Protein AF-A0AAE0G4J1-F1 (afdb_monomer_lite)

Sequence (384 aa):
MDSSPESPEEVASMAKYLGVNLDQGEYHLLAIAREAVIAPVLSPWQEMADENGNPYFYNPGLHAPAPPPQLMFWPAFLGCCATTDVVKRAAARTKESTRRHPLDLKFLQLVHEKRSSRAAGDSTRTWMRFKRGTEIGELYFYNFKDGSSQVAVEKELEILDLPAEECPTYDAEPPPLVEEIQEAVVQKKPQEKRRVWRPQVKHDFSVTHLTFKSWWQEDKEEADRGNNMVAGGGLKKRYLTLKFDVFEQTFQVDMNNEEAISLYNLSSLTAKGDPIECWDLHVGAKMNLLGKQTTLMQADLPTTNWLEYHRNRLQTVKDGLEKALRKYDMRHLTTAVTFQKGSSVKGGTSLRALMEQIDKLREMLAKYRPELAAKFAKKASPDP

Structure (mmCIF, N/CA/C/O backbone):
data_AF-A0AAE0G4J1-F1
#
_entry.id   AF-A0AAE0G4J1-F1
#
loop_
_atom_site.group_PDB
_atom_site.id
_atom_site.type_symbol
_atom_site.label_atom_id
_atom_site.label_alt_id
_atom_site.label_comp_id
_atom_site.label_asym_id
_atom_site.label_entity_id
_atom_site.label_seq_id
_atom_site.pdbx_PDB_ins_code
_atom_site.Cartn_x
_atom_site.Cartn_y
_atom_site.Cartn_z
_atom_site.occupancy
_atom_site.B_iso_or_equiv
_atom_site.auth_seq_id
_atom_site.auth_comp_id
_atom_site.auth_asym_id
_atom_site.auth_atom_id
_atom_site.pdbx_PDB_model_num
ATOM 1 N N . MET A 1 1 ? -6.110 28.355 35.500 1.00 45.69 1 MET A N 1
ATOM 2 C CA . MET A 1 1 ? -6.373 26.914 35.333 1.00 45.69 1 MET A CA 1
ATOM 3 C C . MET A 1 1 ? -5.067 26.250 35.705 1.00 45.69 1 MET A C 1
ATOM 5 O O . MET A 1 1 ? -4.157 26.276 34.888 1.00 45.69 1 MET A O 1
ATOM 9 N N . ASP A 1 2 ? -4.923 25.831 36.960 1.00 49.69 2 ASP A N 1
ATOM 10 C CA . ASP A 1 2 ? -3.705 25.154 37.409 1.00 49.69 2 ASP A CA 1
ATOM 11 C C . ASP A 1 2 ? -3.658 23.780 36.744 1.00 49.69 2 ASP A C 1
ATOM 13 O O . ASP A 1 2 ? -4.479 22.909 37.038 1.00 49.69 2 ASP A O 1
ATOM 17 N N . SER A 1 3 ? -2.748 23.614 35.784 1.00 62.47 3 SER A N 1
ATOM 18 C CA . SER A 1 3 ? -2.402 22.309 35.229 1.00 62.47 3 SER A CA 1
ATOM 19 C C . SER A 1 3 ? -1.988 21.414 36.392 1.00 62.47 3 SER A C 1
ATOM 21 O O . SER A 1 3 ? -1.052 21.756 37.120 1.00 62.47 3 SER A O 1
ATOM 23 N N . SER A 1 4 ? -2.704 20.306 36.596 1.00 73.62 4 SER A N 1
ATOM 24 C CA . SER A 1 4 ? -2.312 19.319 37.604 1.00 73.62 4 SER A CA 1
ATOM 25 C C . SER A 1 4 ? -0.862 18.897 37.337 1.00 73.62 4 SER A C 1
ATOM 27 O O . SER A 1 4 ? -0.497 18.770 36.168 1.00 73.62 4 SER A O 1
ATOM 29 N N . PRO A 1 5 ? -0.022 18.749 38.378 1.00 81.19 5 PRO A N 1
ATOM 30 C CA . PRO A 1 5 ? 1.370 18.368 38.183 1.00 81.19 5 PRO A CA 1
ATOM 31 C C . PRO A 1 5 ? 1.425 17.035 37.442 1.00 81.19 5 PRO A C 1
ATOM 33 O O . PRO A 1 5 ? 0.760 16.082 37.850 1.00 81.19 5 PRO A O 1
ATOM 36 N N . GLU A 1 6 ? 2.205 16.981 36.364 1.00 89.50 6 GLU A N 1
ATOM 37 C CA . GLU A 1 6 ? 2.316 15.793 35.532 1.00 89.50 6 GLU A CA 1
ATOM 38 C C . GLU A 1 6 ? 2.824 14.613 36.371 1.00 89.50 6 GLU A C 1
ATOM 40 O O . GLU A 1 6 ? 3.834 14.714 37.078 1.00 89.50 6 GLU A O 1
ATOM 45 N N . SER A 1 7 ? 2.112 13.487 36.337 1.00 94.31 7 SER A N 1
ATOM 46 C CA . SER A 1 7 ? 2.535 12.289 37.066 1.00 94.31 7 SER A CA 1
ATOM 47 C C . SER A 1 7 ? 3.408 11.382 36.182 1.00 94.31 7 SER A C 1
ATOM 49 O O . SER A 1 7 ? 3.217 11.318 34.963 1.00 94.31 7 SER A O 1
ATOM 51 N N . PRO A 1 8 ? 4.367 10.621 36.748 1.00 95.50 8 PRO A N 1
ATOM 52 C CA . PRO A 1 8 ? 5.142 9.651 35.970 1.00 95.50 8 PRO A CA 1
ATOM 53 C C . PRO A 1 8 ? 4.261 8.604 35.270 1.00 95.50 8 PRO A C 1
ATOM 55 O O . PRO A 1 8 ? 4.591 8.135 34.180 1.00 95.50 8 PRO A O 1
ATOM 58 N N . GLU A 1 9 ? 3.120 8.264 35.876 1.00 95.50 9 GLU A N 1
ATOM 59 C CA . GLU A 1 9 ? 2.136 7.326 35.330 1.00 95.50 9 GLU A CA 1
ATOM 60 C C . GLU A 1 9 ? 1.432 7.881 34.083 1.00 95.50 9 GLU A C 1
ATOM 62 O O . GLU A 1 9 ? 1.216 7.143 33.115 1.00 95.50 9 GLU A O 1
ATOM 67 N N . GLU A 1 10 ? 1.130 9.182 34.057 1.00 94.69 10 GLU A N 1
ATOM 68 C CA . GLU A 1 10 ? 0.586 9.867 32.879 1.00 94.69 10 GLU A CA 1
ATOM 69 C C . GLU A 1 10 ? 1.587 9.868 31.727 1.00 94.69 10 GLU A C 1
ATOM 71 O O . GLU A 1 10 ? 1.229 9.509 30.604 1.00 94.69 10 GLU A O 1
ATOM 76 N N . VAL A 1 11 ? 2.856 10.187 32.002 1.00 95.94 11 VAL A N 1
ATOM 77 C CA . VAL A 1 11 ? 3.912 10.175 30.979 1.00 95.94 11 VAL A CA 1
ATOM 78 C C . VAL A 1 11 ? 4.116 8.764 30.421 1.00 95.94 11 VAL A C 1
ATOM 80 O O . VAL A 1 11 ? 4.201 8.596 29.204 1.00 95.94 11 VAL A O 1
ATOM 83 N N . ALA A 1 12 ? 4.125 7.729 31.269 1.00 96.12 12 ALA A N 1
ATOM 84 C CA . ALA A 1 12 ? 4.198 6.335 30.820 1.00 96.12 12 ALA A CA 1
ATOM 85 C C . ALA A 1 12 ? 2.983 5.933 29.963 1.00 96.12 12 ALA A C 1
ATOM 87 O O . ALA A 1 12 ? 3.128 5.261 28.936 1.00 96.12 12 ALA A O 1
ATOM 88 N N . SER A 1 13 ? 1.783 6.366 30.357 1.00 95.38 13 SER A N 1
ATOM 89 C CA . SER A 1 13 ? 0.545 6.106 29.615 1.00 95.38 13 SER A CA 1
ATOM 90 C C . SER A 1 13 ? 0.547 6.801 28.251 1.00 95.38 13 SER A C 1
ATOM 92 O O . SER A 1 13 ? 0.206 6.175 27.244 1.00 95.38 13 SER A O 1
ATOM 94 N N . MET A 1 14 ? 1.012 8.052 28.191 1.00 95.81 14 MET A N 1
ATOM 95 C CA . MET A 1 14 ? 1.171 8.806 26.947 1.00 95.81 14 MET A CA 1
ATOM 96 C C . MET A 1 14 ? 2.247 8.194 26.044 1.00 95.81 14 MET A C 1
ATOM 98 O O . MET A 1 14 ? 2.043 8.051 24.840 1.00 95.81 14 MET A O 1
ATOM 102 N N . ALA A 1 15 ? 3.365 7.737 26.612 1.00 96.44 15 ALA A N 1
ATOM 103 C CA . ALA A 1 15 ? 4.408 7.034 25.872 1.00 96.44 15 ALA A CA 1
ATOM 104 C C . ALA A 1 15 ? 3.851 5.771 25.198 1.00 96.44 15 ALA A C 1
ATOM 106 O O . ALA A 1 15 ? 4.043 5.566 23.997 1.00 96.44 15 ALA A O 1
ATOM 107 N N . LYS A 1 16 ? 3.068 4.971 25.934 1.00 96.50 16 LYS A N 1
ATOM 108 C CA . LYS A 1 16 ? 2.378 3.794 25.389 1.00 96.50 16 LYS A CA 1
ATOM 109 C C . LYS A 1 16 ? 1.380 4.168 24.290 1.00 96.50 16 LYS A C 1
ATOM 111 O O . LYS A 1 16 ? 1.298 3.462 23.286 1.00 96.50 16 LYS A O 1
ATOM 116 N N . TYR A 1 17 ? 0.649 5.271 24.451 1.00 95.38 17 TYR A N 1
ATOM 117 C CA . TYR A 1 17 ? -0.279 5.786 23.441 1.00 95.38 17 TYR A CA 1
ATOM 118 C C . TYR A 1 17 ? 0.432 6.205 22.140 1.00 95.38 17 TYR A C 1
ATOM 120 O O . TYR A 1 17 ? -0.018 5.838 21.053 1.00 95.38 17 TYR A O 1
ATOM 128 N N . LEU A 1 18 ? 1.585 6.876 22.240 1.00 96.06 18 LEU A N 1
ATOM 129 C CA . LEU A 1 18 ? 2.451 7.227 21.103 1.00 96.06 18 LEU A CA 1
ATOM 130 C C . LEU A 1 18 ? 3.224 6.021 20.530 1.00 96.06 18 LEU A C 1
ATOM 132 O O . LEU A 1 18 ? 3.949 6.145 19.541 1.00 96.06 18 LEU A O 1
ATOM 136 N N . GLY A 1 19 ? 3.072 4.841 21.136 1.00 96.38 19 GLY A N 1
ATOM 137 C CA . GLY A 1 19 ? 3.721 3.605 20.718 1.00 96.38 19 GLY A CA 1
ATOM 138 C C . GLY A 1 19 ? 5.204 3.524 21.077 1.00 96.38 19 GLY A C 1
ATOM 139 O O . GLY A 1 19 ? 5.917 2.766 20.423 1.00 96.38 19 GLY A O 1
ATOM 140 N N . VAL A 1 20 ? 5.683 4.299 22.055 1.00 95.69 20 VAL A N 1
ATOM 141 C CA . VAL A 1 20 ? 7.038 4.211 22.630 1.00 95.69 20 VAL A CA 1
ATOM 142 C C . VAL A 1 20 ? 7.156 2.944 23.478 1.00 95.69 20 VAL A C 1
ATOM 144 O O . VAL A 1 20 ? 6.316 2.686 24.340 1.00 95.69 20 VAL A O 1
ATOM 147 N N . ASN A 1 21 ? 8.192 2.139 23.232 1.00 94.75 21 ASN A N 1
ATOM 148 C CA . ASN A 1 21 ? 8.381 0.846 23.880 1.00 94.75 21 ASN A CA 1
ATOM 149 C C . ASN A 1 21 ? 9.445 0.918 24.988 1.00 94.75 21 ASN A C 1
ATOM 151 O O . ASN A 1 21 ? 10.650 0.835 24.736 1.00 94.75 21 ASN A O 1
ATOM 155 N N . LEU A 1 22 ? 8.987 1.058 26.235 1.00 93.62 22 LEU A N 1
ATOM 156 C CA . LEU A 1 22 ? 9.862 1.167 27.407 1.00 93.62 22 LEU A CA 1
ATOM 157 C C . LEU A 1 22 ? 10.636 -0.130 27.685 1.00 93.62 22 LEU A C 1
ATOM 159 O O . LEU A 1 22 ? 11.789 -0.062 28.105 1.00 93.62 22 LEU A O 1
ATOM 163 N N . ASP A 1 23 ? 10.067 -1.294 27.354 1.00 93.25 23 ASP A N 1
ATOM 164 C CA . ASP A 1 23 ? 10.720 -2.601 27.535 1.00 93.25 23 ASP A CA 1
ATOM 165 C C . ASP A 1 23 ? 11.926 -2.780 26.597 1.00 93.25 23 ASP A C 1
ATOM 167 O O . ASP A 1 23 ? 12.873 -3.504 26.902 1.00 93.25 23 ASP A O 1
ATOM 171 N N . GLN A 1 24 ? 11.919 -2.087 25.453 1.00 91.44 24 GLN A N 1
ATOM 172 C CA . GLN A 1 24 ? 13.032 -2.053 24.496 1.00 91.44 24 GLN A CA 1
ATOM 173 C C . GLN A 1 24 ? 14.080 -0.979 24.831 1.00 91.44 24 GLN A C 1
ATOM 175 O O . GLN A 1 24 ? 15.025 -0.763 24.066 1.00 91.44 24 GLN A O 1
ATOM 180 N N . GLY A 1 25 ? 13.923 -0.288 25.962 1.00 91.25 25 GLY A N 1
ATOM 181 C CA . GLY A 1 25 ? 14.828 0.771 26.388 1.00 91.25 25 GLY A CA 1
ATOM 182 C C . GLY A 1 25 ? 14.721 2.050 25.556 1.00 91.25 25 GLY A C 1
ATOM 183 O O . GLY A 1 25 ? 15.711 2.767 25.403 1.00 91.25 25 GLY A O 1
ATOM 184 N N . GLU A 1 26 ? 13.543 2.365 25.007 1.00 93.06 26 GLU A N 1
ATOM 185 C CA . GLU A 1 26 ? 13.278 3.634 24.308 1.00 93.06 26 GLU A CA 1
ATOM 186 C C . GLU A 1 26 ? 13.056 4.822 25.273 1.00 93.06 26 GLU A C 1
ATOM 188 O O . GLU A 1 26 ? 12.271 5.726 24.998 1.00 93.06 26 GLU A O 1
ATOM 193 N N . TYR A 1 27 ? 13.759 4.853 26.411 1.00 92.50 27 TYR A N 1
ATOM 194 C CA . TYR A 1 27 ? 13.588 5.884 27.445 1.00 92.50 27 TYR A CA 1
ATOM 195 C C . TYR A 1 27 ? 13.902 7.299 26.941 1.00 92.50 27 TYR A C 1
ATOM 197 O O . TYR A 1 27 ? 13.277 8.260 27.374 1.00 92.50 27 TYR A O 1
ATOM 205 N N . HIS A 1 28 ? 14.794 7.427 25.955 1.00 90.25 28 HIS A N 1
ATOM 206 C CA . HIS A 1 28 ? 15.117 8.701 25.309 1.00 90.25 28 HIS A CA 1
ATOM 207 C C . HIS A 1 28 ? 13.909 9.387 24.641 1.00 90.25 28 HIS A C 1
ATOM 209 O O . HIS A 1 28 ? 13.904 10.605 24.487 1.00 90.25 28 HIS A O 1
ATOM 215 N N . LEU A 1 29 ? 12.866 8.631 24.277 1.00 93.75 29 LEU A N 1
ATOM 216 C CA . LEU A 1 29 ? 11.642 9.165 23.670 1.00 93.75 29 LEU A CA 1
ATOM 217 C C . LEU A 1 29 ? 10.613 9.630 24.710 1.00 93.75 29 LEU A C 1
ATOM 219 O O . LEU A 1 29 ? 9.622 10.259 24.340 1.00 93.75 29 LEU A O 1
ATOM 223 N N . LEU A 1 30 ? 10.835 9.358 26.002 1.00 94.12 30 LEU A N 1
ATOM 224 C CA . LEU A 1 30 ? 9.922 9.774 27.070 1.00 94.12 30 LEU A CA 1
ATOM 225 C C . LEU A 1 30 ? 9.785 11.291 27.159 1.00 94.12 30 LEU A C 1
ATOM 227 O O . LEU A 1 30 ? 8.715 11.771 27.523 1.00 94.12 30 LEU A O 1
ATOM 231 N N . ALA A 1 31 ? 10.826 12.044 26.791 1.00 93.00 31 ALA A N 1
ATOM 232 C CA . ALA A 1 31 ? 10.738 13.497 26.724 1.00 93.00 31 ALA A CA 1
ATOM 233 C C . ALA A 1 31 ? 9.589 13.926 25.791 1.00 93.00 31 ALA A C 1
ATOM 235 O O . ALA A 1 31 ? 8.799 14.788 26.156 1.00 93.00 31 ALA A O 1
ATOM 236 N N . ILE A 1 32 ? 9.421 13.262 24.636 1.00 94.44 32 ILE A N 1
ATOM 237 C CA . ILE A 1 32 ? 8.358 13.587 23.667 1.00 94.44 32 ILE A CA 1
ATOM 238 C C . ILE A 1 32 ? 6.984 13.283 24.268 1.00 94.44 32 ILE A C 1
ATOM 240 O O . ILE A 1 32 ? 6.042 14.051 24.093 1.00 94.44 32 ILE A O 1
ATOM 244 N N . ALA A 1 33 ? 6.872 12.173 25.001 1.00 95.50 33 ALA A N 1
ATOM 245 C CA . ALA A 1 33 ? 5.637 11.811 25.686 1.00 95.50 33 ALA A CA 1
ATOM 246 C C . ALA A 1 33 ? 5.270 12.822 26.780 1.00 95.50 33 ALA A C 1
ATOM 248 O O . ALA A 1 33 ? 4.104 13.183 26.894 1.00 95.50 33 ALA A O 1
ATOM 249 N N . ARG A 1 34 ? 6.249 13.313 27.550 1.00 94.19 34 ARG A N 1
ATOM 250 C CA . ARG A 1 34 ? 6.026 14.354 28.560 1.00 94.19 34 ARG A CA 1
ATOM 251 C C . ARG A 1 34 ? 5.555 15.660 27.926 1.00 94.19 34 ARG A C 1
ATOM 253 O O . ARG A 1 34 ? 4.557 16.214 28.371 1.00 94.19 34 ARG A O 1
ATOM 260 N N . GLU A 1 35 ? 6.212 16.105 26.858 1.00 93.75 35 GLU A N 1
ATOM 261 C CA . GLU A 1 35 ? 5.785 17.297 26.116 1.00 93.75 35 GLU A CA 1
ATOM 262 C C . GLU A 1 35 ? 4.367 17.139 25.554 1.00 93.75 35 GLU A C 1
ATOM 264 O O . GLU A 1 35 ? 3.586 18.082 25.589 1.00 93.75 35 GLU A O 1
ATOM 269 N N . ALA A 1 36 ? 3.985 15.937 25.112 1.00 93.69 36 ALA A N 1
ATOM 270 C CA . ALA A 1 36 ? 2.623 15.661 24.663 1.00 93.69 36 ALA A CA 1
ATOM 271 C C . ALA A 1 36 ? 1.573 15.730 25.788 1.00 93.69 36 ALA A C 1
ATOM 273 O O . ALA A 1 36 ? 0.434 16.095 25.511 1.00 93.69 36 ALA A O 1
ATOM 274 N N . VAL A 1 37 ? 1.937 15.408 27.038 1.00 93.38 37 VAL A N 1
ATOM 275 C CA . VAL A 1 37 ? 1.053 15.565 28.213 1.00 93.38 37 VAL A CA 1
ATOM 276 C C . VAL A 1 37 ? 0.875 17.040 28.579 1.00 93.38 37 VAL A C 1
ATOM 278 O O . VAL A 1 37 ? -0.226 17.460 28.916 1.00 93.38 37 VAL A O 1
ATOM 281 N N . ILE A 1 38 ? 1.951 17.827 28.507 1.00 91.38 38 ILE A N 1
ATOM 282 C CA . ILE A 1 38 ? 1.955 19.245 28.905 1.00 91.38 38 ILE A CA 1
ATOM 283 C C . ILE A 1 38 ? 1.392 20.147 27.793 1.00 91.38 38 ILE A C 1
ATOM 285 O O . ILE A 1 38 ? 0.964 21.273 28.059 1.00 91.38 38 ILE A O 1
ATOM 289 N N . ALA A 1 39 ? 1.387 19.669 26.546 1.00 90.88 39 ALA A N 1
ATOM 290 C CA . ALA A 1 39 ? 0.979 20.440 25.384 1.00 90.88 39 ALA A CA 1
ATOM 291 C C . ALA A 1 39 ? -0.423 21.052 25.569 1.00 90.88 39 ALA A C 1
ATOM 293 O O . ALA A 1 39 ? -1.404 20.318 25.709 1.00 90.88 39 ALA A O 1
ATOM 294 N N . PRO A 1 40 ? -0.555 22.391 25.526 1.00 90.44 40 PRO A N 1
ATOM 295 C CA . PRO A 1 40 ? -1.848 23.030 25.680 1.00 90.44 40 PRO A CA 1
ATOM 296 C C . PRO A 1 40 ? -2.744 22.729 24.477 1.00 90.44 40 PRO A C 1
ATOM 298 O O . PRO A 1 40 ? -2.299 22.697 23.325 1.00 90.44 40 PRO A O 1
ATOM 301 N N . VAL A 1 41 ? -4.042 22.599 24.742 1.00 88.88 41 VAL A N 1
ATOM 302 C CA . VAL A 1 41 ? -5.053 22.516 23.689 1.00 88.88 41 VAL A CA 1
ATOM 303 C C . VAL A 1 41 ? -5.162 23.881 23.019 1.00 88.88 41 VAL A C 1
ATOM 305 O O . VAL A 1 41 ? -5.557 24.874 23.629 1.00 88.88 41 VAL A O 1
ATOM 308 N N . LEU A 1 42 ? -4.763 23.946 21.753 1.00 84.00 42 LEU A N 1
ATOM 309 C CA . LEU A 1 42 ? -4.684 25.203 21.017 1.00 84.00 42 LEU A CA 1
ATOM 310 C C . LEU A 1 42 ? -6.045 25.633 20.475 1.00 84.00 42 LEU A C 1
ATOM 312 O O . LEU A 1 42 ? -6.761 24.830 19.879 1.00 84.00 42 LEU A O 1
ATOM 316 N N . SER A 1 43 ? -6.340 26.932 20.557 1.00 81.75 43 SER A N 1
ATOM 317 C CA . SER A 1 43 ? -7.478 27.538 19.858 1.00 81.75 43 SER A CA 1
ATOM 318 C C . SER A 1 43 ? -7.399 27.253 18.345 1.00 81.75 43 SER A C 1
ATOM 320 O O . SER A 1 43 ? -6.318 27.366 17.762 1.00 81.75 43 SER A O 1
ATOM 322 N N . PRO A 1 44 ? -8.503 26.873 17.676 1.00 87.00 44 PRO A N 1
ATOM 323 C CA . PRO A 1 44 ? -9.884 26.883 18.165 1.00 87.00 44 PRO A CA 1
ATOM 324 C C . PRO A 1 44 ? -10.302 25.646 18.972 1.00 87.00 44 PRO A C 1
ATOM 326 O O . PRO A 1 44 ? -11.424 25.621 19.459 1.00 87.00 44 PRO A O 1
ATOM 329 N N . TRP A 1 45 ? -9.464 24.619 19.113 1.00 88.25 45 TRP A N 1
ATOM 330 C CA . TRP A 1 45 ? -9.842 23.385 19.802 1.00 88.25 45 TRP A CA 1
ATOM 331 C C . TRP A 1 45 ? -10.132 23.622 21.287 1.00 88.25 45 TRP A C 1
ATOM 333 O O . TRP A 1 45 ? -9.472 24.412 21.957 1.00 88.25 45 TRP A O 1
ATOM 343 N N . GLN A 1 46 ? -11.137 22.913 21.789 1.00 91.31 46 GLN A N 1
ATOM 344 C CA . GLN A 1 46 ? -11.538 22.884 23.188 1.00 91.31 46 GLN A CA 1
ATOM 345 C C . GLN A 1 46 ? -11.601 21.432 23.643 1.00 91.31 46 GLN A C 1
ATOM 347 O O . GLN A 1 46 ? -12.158 20.580 22.947 1.00 91.31 46 GLN A O 1
ATOM 352 N N . GLU A 1 47 ? -11.026 21.149 24.803 1.00 91.38 47 GLU A N 1
ATOM 353 C CA . GLU A 1 47 ? -11.198 19.861 25.461 1.00 91.38 47 GLU A CA 1
ATOM 354 C C . GLU A 1 47 ? -12.560 19.822 26.150 1.00 91.38 47 GLU A C 1
ATOM 356 O O . GLU A 1 47 ? -12.945 20.739 26.873 1.00 91.38 47 GLU A O 1
ATOM 361 N N . MET A 1 48 ? -13.307 18.762 25.883 1.00 92.69 48 MET A N 1
ATOM 362 C CA . MET A 1 48 ? -14.635 18.509 26.418 1.00 92.69 48 MET A CA 1
ATOM 363 C C . MET A 1 48 ? -14.660 17.080 26.958 1.00 92.69 48 MET A C 1
ATOM 365 O O . MET A 1 48 ? -14.002 16.202 26.410 1.00 92.69 48 MET A O 1
ATOM 369 N N . ALA A 1 49 ? -15.441 16.815 28.001 1.00 92.62 49 ALA A N 1
ATOM 370 C CA . ALA A 1 49 ? -15.675 15.453 28.479 1.00 92.62 49 ALA A CA 1
ATOM 371 C C . ALA A 1 49 ? -16.994 14.915 27.908 1.00 92.62 49 ALA A C 1
ATOM 373 O O . ALA A 1 49 ? -17.987 15.645 27.829 1.00 92.62 49 ALA A O 1
ATOM 374 N N . ASP A 1 50 ? -17.005 13.657 27.462 1.00 90.81 50 ASP A N 1
ATOM 375 C CA . ASP A 1 50 ? -18.239 12.973 27.071 1.00 90.81 50 ASP A CA 1
ATOM 376 C C . ASP A 1 50 ? -19.079 12.575 28.302 1.00 90.81 50 ASP A C 1
ATOM 378 O O . ASP A 1 50 ? -18.676 12.782 29.446 1.00 90.81 50 ASP A O 1
ATOM 382 N N . GLU A 1 51 ? -20.263 11.994 28.083 1.00 92.44 51 GLU A N 1
ATOM 383 C CA . GLU A 1 51 ? -21.158 11.543 29.167 1.00 92.44 51 GLU A CA 1
ATOM 384 C C . GLU A 1 51 ? -20.508 10.510 30.109 1.00 92.44 51 GLU A C 1
ATOM 386 O O . GLU A 1 51 ? -20.963 10.334 31.236 1.00 92.44 51 GLU A O 1
ATOM 391 N N . ASN A 1 52 ? -19.437 9.843 29.667 1.00 90.81 52 ASN A N 1
ATOM 392 C CA . ASN A 1 52 ? -18.694 8.860 30.452 1.00 90.81 52 ASN A CA 1
ATOM 393 C C . ASN A 1 52 ? -17.447 9.462 31.125 1.00 90.81 52 ASN A C 1
ATOM 395 O O . ASN A 1 52 ? -16.675 8.722 31.733 1.00 90.81 52 ASN A O 1
ATOM 399 N N . GLY A 1 53 ? -17.219 10.772 30.995 1.00 89.50 53 GLY A N 1
ATOM 400 C CA . GLY A 1 53 ? -16.035 11.451 31.518 1.00 89.50 53 GLY A CA 1
ATOM 401 C C . GLY A 1 53 ? -14.768 11.265 30.677 1.00 89.50 53 GLY A C 1
ATOM 402 O O . GLY A 1 53 ? -13.692 11.633 31.138 1.00 89.50 53 GLY A O 1
ATOM 403 N N . ASN A 1 54 ? -14.852 10.712 29.460 1.00 86.69 54 ASN A N 1
ATOM 404 C CA . ASN A 1 54 ? -13.682 10.605 28.587 1.00 86.69 54 ASN A CA 1
ATOM 405 C C . ASN A 1 54 ? -13.428 11.940 27.876 1.00 86.69 54 ASN A C 1
ATOM 407 O O . ASN A 1 54 ? -14.363 12.489 27.277 1.00 86.69 54 ASN A O 1
ATOM 411 N N . PRO A 1 55 ? -12.179 12.434 27.861 1.00 88.75 55 PRO A N 1
ATOM 412 C CA . PRO A 1 55 ? -11.843 13.648 27.139 1.00 88.75 55 PRO A CA 1
ATOM 413 C C . PRO A 1 55 ? -11.949 13.433 25.621 1.00 88.75 55 PRO A C 1
ATOM 415 O O . PRO A 1 55 ? -11.562 12.396 25.072 1.00 88.75 55 PRO A O 1
ATOM 418 N N . TYR A 1 56 ? -12.483 14.430 24.925 1.00 91.38 56 TYR A N 1
ATOM 419 C CA . TYR A 1 56 ? -12.462 14.567 23.475 1.00 91.38 56 TYR A CA 1
ATOM 420 C C . TYR A 1 56 ? -12.198 16.026 23.101 1.00 91.38 56 TYR A C 1
ATOM 422 O O . TYR A 1 56 ? -12.558 16.948 23.828 1.00 91.38 56 TYR A O 1
ATOM 430 N N . PHE A 1 57 ? -11.595 16.249 21.937 1.00 92.06 57 PHE A N 1
ATOM 431 C CA . PHE A 1 57 ? -11.283 17.589 21.454 1.00 92.06 57 PHE A CA 1
ATOM 432 C C . PHE A 1 57 ? -12.311 18.002 20.409 1.00 92.06 57 PHE A C 1
ATOM 434 O O . PHE A 1 57 ? -12.540 17.301 19.417 1.00 92.06 57 PHE A O 1
ATOM 441 N N . TYR A 1 58 ? -12.944 19.144 20.644 1.00 89.69 58 TYR A N 1
ATOM 442 C CA . TYR A 1 58 ? -13.967 19.727 19.792 1.00 89.69 58 TYR A CA 1
ATOM 443 C C . TYR A 1 58 ? -13.480 21.048 19.213 1.00 89.69 58 TYR A C 1
ATOM 445 O O . TYR A 1 58 ? -12.985 21.903 19.938 1.00 89.69 58 TYR A O 1
ATOM 453 N N . ASN A 1 59 ? -13.649 21.235 17.908 1.00 88.38 59 ASN A N 1
ATOM 454 C CA . ASN A 1 59 ? -13.390 22.512 17.258 1.00 88.38 59 ASN A CA 1
ATOM 455 C C . ASN A 1 59 ? -14.723 23.261 17.003 1.00 88.38 59 ASN A C 1
ATOM 457 O O . ASN A 1 59 ? -15.451 22.903 16.071 1.00 88.38 59 ASN A O 1
ATOM 461 N N . PRO A 1 60 ? -15.072 24.297 17.797 1.00 78.12 60 PRO A N 1
ATOM 462 C CA . PRO A 1 60 ? -16.258 25.126 17.599 1.00 78.12 60 PRO A CA 1
ATOM 463 C C . PRO A 1 60 ? -16.139 26.090 16.403 1.00 78.12 60 PRO A C 1
ATOM 465 O O . PRO A 1 60 ? -17.156 26.581 15.911 1.00 78.12 60 PRO A O 1
ATOM 468 N N . GLY A 1 61 ? -14.923 26.381 15.931 1.00 61.78 61 GLY A N 1
ATOM 469 C CA . GLY A 1 61 ? -14.603 27.565 15.134 1.00 61.78 61 GLY A CA 1
ATOM 470 C C . GLY A 1 61 ? -14.297 27.298 13.665 1.00 61.78 61 GLY A C 1
ATOM 471 O O . GLY A 1 61 ? -13.186 27.561 13.225 1.00 61.78 61 GLY A O 1
ATOM 472 N N . LEU A 1 62 ? -15.286 26.849 12.884 1.00 57.19 62 LEU A N 1
ATOM 473 C CA . LEU A 1 62 ? -15.217 26.874 11.409 1.00 57.19 62 LEU A CA 1
ATOM 474 C C . LEU A 1 62 ? -16.557 27.216 10.737 1.00 57.19 62 LEU A C 1
ATOM 476 O O . LEU A 1 62 ? -16.825 26.838 9.599 1.00 57.19 62 LEU A O 1
ATOM 480 N N . HIS A 1 63 ? -17.395 27.996 11.423 1.00 48.78 63 HIS A N 1
ATOM 481 C CA . HIS A 1 63 ? -18.478 28.753 10.791 1.00 48.78 63 HIS A CA 1
ATOM 482 C C . HIS A 1 63 ? -17.955 30.123 10.320 1.00 48.78 63 HIS A C 1
ATOM 484 O O . HIS A 1 63 ? -18.483 31.162 10.695 1.00 48.78 63 HIS A O 1
ATOM 490 N N . ALA A 1 64 ? -16.912 30.146 9.486 1.00 48.06 64 ALA A N 1
ATOM 491 C CA . ALA A 1 64 ? -16.666 31.341 8.685 1.00 48.06 64 ALA A CA 1
ATOM 492 C C . ALA A 1 64 ? -17.816 31.446 7.659 1.00 48.06 64 ALA A C 1
ATOM 494 O O . ALA A 1 64 ? -18.081 30.456 6.960 1.00 48.06 64 ALA A O 1
ATOM 495 N N . PRO A 1 65 ? -18.554 32.569 7.573 1.00 45.28 65 PRO A N 1
ATOM 496 C CA . PRO A 1 65 ? -19.526 32.761 6.505 1.00 45.28 65 PRO A CA 1
ATOM 497 C C . PRO A 1 65 ? -18.804 32.602 5.163 1.00 45.28 65 PRO A C 1
ATOM 499 O O . PRO A 1 65 ? -17.707 33.123 4.970 1.00 45.28 65 PRO A O 1
ATOM 502 N N . ALA A 1 66 ? -19.388 31.835 4.240 1.00 45.00 66 ALA A N 1
ATOM 503 C CA . ALA A 1 66 ? -18.861 31.771 2.884 1.00 45.00 66 ALA A CA 1
ATOM 504 C C . ALA A 1 66 ? -18.806 33.206 2.329 1.00 45.00 66 ALA A C 1
ATOM 506 O O . ALA A 1 66 ? -19.821 33.903 2.437 1.00 45.00 66 ALA A O 1
ATOM 507 N N . PRO A 1 67 ? -17.676 33.663 1.755 1.00 46.38 67 PRO A N 1
ATOM 508 C CA . PRO A 1 67 ? -17.658 34.958 1.100 1.00 46.38 67 PRO A CA 1
ATOM 509 C C . PRO A 1 67 ? -18.743 34.963 0.011 1.00 46.38 67 PRO A C 1
ATOM 511 O O . PRO A 1 67 ? -18.967 33.926 -0.633 1.00 46.38 67 PRO A O 1
ATOM 514 N N . PRO A 1 68 ? -19.459 36.086 -0.181 1.00 43.53 68 PRO A N 1
ATOM 515 C CA . PRO A 1 68 ? -20.441 36.191 -1.247 1.00 43.53 68 PRO 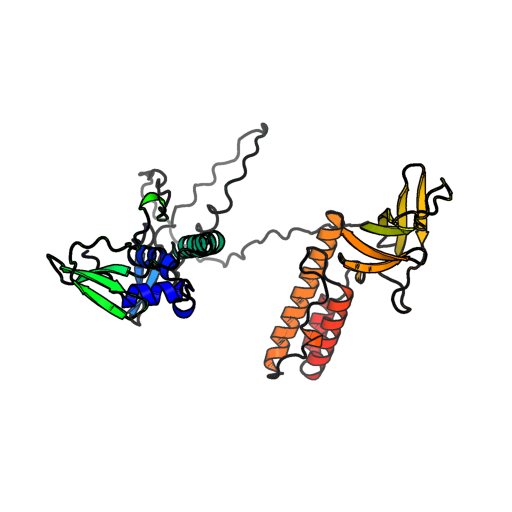A CA 1
ATOM 516 C C . PRO A 1 68 ? -19.772 35.859 -2.589 1.00 43.53 68 PRO A C 1
ATOM 518 O O . PRO A 1 68 ? -18.578 36.121 -2.755 1.00 43.53 68 PRO A O 1
ATOM 521 N N . PRO A 1 69 ? -20.506 35.280 -3.555 1.00 41.91 69 PRO A N 1
ATOM 522 C CA . PRO A 1 69 ? -19.979 35.046 -4.889 1.00 41.91 69 PRO A CA 1
ATOM 523 C C . PRO A 1 69 ? -19.692 36.403 -5.541 1.00 41.91 69 PRO A C 1
ATOM 525 O O . PRO A 1 69 ? -20.569 37.004 -6.158 1.00 41.91 69 PRO A O 1
ATOM 528 N N . GLN A 1 70 ? -18.470 36.910 -5.378 1.00 39.75 70 GLN A N 1
ATOM 529 C CA . GLN A 1 70 ? -17.983 38.009 -6.191 1.00 39.75 70 GLN A CA 1
ATOM 530 C C . GLN A 1 70 ? -17.866 37.491 -7.620 1.00 39.75 70 GLN A C 1
ATOM 532 O O . GLN A 1 70 ? -17.163 36.523 -7.918 1.00 39.75 70 GLN A O 1
ATOM 537 N N . LEU A 1 71 ? -18.670 38.116 -8.474 1.00 40.91 71 LEU A N 1
ATOM 538 C CA . LEU A 1 71 ? -18.695 37.928 -9.908 1.00 40.91 71 LEU A CA 1
ATOM 539 C C . LEU A 1 71 ? -17.280 38.012 -10.477 1.00 40.91 71 LEU A C 1
ATOM 541 O O . LEU A 1 71 ? -16.511 38.919 -10.169 1.00 40.91 71 LEU A O 1
ATOM 545 N N . MET A 1 72 ? -16.994 37.025 -11.320 1.00 42.19 72 MET A N 1
ATOM 546 C CA . MET A 1 72 ? -15.824 36.914 -12.172 1.00 42.19 72 MET A CA 1
ATOM 547 C C . MET A 1 72 ? -15.413 38.257 -12.762 1.00 42.19 72 MET A C 1
ATOM 549 O O . MET A 1 72 ? -16.185 38.841 -13.507 1.00 42.19 72 MET A O 1
ATOM 553 N N . PHE A 1 73 ? -14.172 38.655 -12.523 1.00 40.88 73 PHE A N 1
ATOM 554 C CA . PHE A 1 73 ? -13.278 39.186 -13.546 1.00 40.88 73 PHE A CA 1
ATOM 555 C C . PHE A 1 73 ? -11.868 39.082 -12.972 1.00 40.88 73 PHE A C 1
ATOM 557 O O . PHE A 1 73 ? -11.613 39.680 -11.939 1.00 40.88 73 PHE A O 1
ATOM 564 N N . TRP A 1 74 ? -10.977 38.320 -13.610 1.00 34.25 74 TRP A N 1
ATOM 565 C CA . TRP A 1 74 ? -9.551 38.650 -13.715 1.00 34.25 74 TRP A CA 1
ATOM 566 C C . TRP A 1 74 ? -8.936 37.900 -14.909 1.00 34.25 74 TRP A C 1
ATOM 568 O O . TRP A 1 74 ? -9.312 36.751 -15.164 1.00 34.25 74 TRP A O 1
ATOM 578 N N . PRO A 1 75 ? -8.052 38.559 -15.681 1.00 46.31 75 PRO A N 1
ATOM 579 C CA . PRO A 1 75 ? -7.456 38.015 -16.891 1.00 46.31 75 PRO A CA 1
ATOM 580 C C . PRO A 1 75 ? -6.221 37.155 -16.586 1.00 46.31 75 PRO A C 1
ATOM 582 O O . PRO A 1 75 ? -5.628 37.216 -15.511 1.00 46.31 75 PRO A O 1
ATOM 585 N N . ALA A 1 76 ? -5.840 36.353 -17.576 1.00 47.97 76 ALA A N 1
ATOM 586 C CA . ALA A 1 76 ? -4.646 35.521 -17.584 1.00 47.97 76 ALA A CA 1
ATOM 587 C C . ALA A 1 76 ? -3.356 36.342 -17.421 1.00 47.97 76 ALA A C 1
ATOM 589 O O . ALA A 1 76 ? -3.191 37.305 -18.157 1.00 47.97 76 ALA A O 1
ATOM 590 N N . PHE A 1 77 ? -2.422 35.909 -16.563 1.00 35.97 77 PHE A N 1
ATOM 591 C CA . PHE A 1 77 ? -0.974 36.035 -16.794 1.00 35.97 77 PHE A CA 1
ATOM 592 C C . PHE A 1 77 ? -0.161 35.061 -15.903 1.00 35.97 77 PHE A C 1
ATOM 594 O O . PHE A 1 77 ? -0.466 34.839 -14.736 1.00 35.97 77 PHE A O 1
ATOM 601 N N . LEU A 1 78 ? 0.835 34.457 -16.557 1.00 41.75 78 LEU A N 1
ATOM 602 C CA . LEU A 1 78 ? 1.945 33.559 -16.189 1.00 41.75 78 LEU A CA 1
ATOM 603 C C . LEU A 1 78 ? 2.350 33.302 -14.713 1.00 41.75 78 LEU A C 1
ATOM 605 O O . LEU A 1 78 ? 2.720 34.207 -13.981 1.00 41.75 78 LEU A O 1
ATOM 609 N N . GLY A 1 79 ? 2.471 32.002 -14.395 1.00 36.97 79 GLY A N 1
ATOM 610 C CA . GLY A 1 79 ? 3.717 31.329 -13.977 1.00 36.97 79 GLY A CA 1
ATOM 611 C C . GLY A 1 79 ? 4.386 31.690 -12.642 1.00 36.97 79 GLY A C 1
ATOM 612 O O . GLY A 1 79 ? 5.088 32.686 -12.570 1.00 36.97 79 GLY A O 1
ATOM 613 N N . CYS A 1 80 ? 4.334 30.779 -11.659 1.00 30.67 80 CYS A N 1
ATOM 614 C CA . CYS A 1 80 ? 5.526 30.329 -10.919 1.00 30.67 80 CYS A CA 1
ATOM 615 C C . CYS A 1 80 ? 5.234 29.108 -10.030 1.00 30.67 80 CYS A C 1
ATOM 617 O O . CYS A 1 80 ? 4.164 28.978 -9.439 1.00 30.67 80 CYS A O 1
ATOM 619 N N . CYS A 1 81 ? 6.218 28.215 -9.955 1.00 35.62 81 CYS A N 1
ATOM 620 C CA . CYS A 1 81 ? 6.265 27.029 -9.109 1.00 35.62 81 CYS A CA 1
ATOM 621 C C . CYS A 1 81 ? 6.584 27.396 -7.651 1.00 35.62 81 CYS A C 1
ATOM 623 O O . CYS A 1 81 ? 7.550 28.116 -7.421 1.00 35.62 81 CYS A O 1
ATOM 625 N N . ALA A 1 82 ? 5.877 26.814 -6.678 1.00 35.47 82 ALA A N 1
ATOM 626 C CA . ALA A 1 82 ? 6.431 26.498 -5.357 1.00 35.47 82 ALA A CA 1
ATOM 627 C C . ALA A 1 82 ? 5.554 25.455 -4.647 1.00 35.47 82 ALA A C 1
ATOM 629 O O . ALA A 1 82 ? 4.365 25.647 -4.399 1.00 35.47 82 ALA A O 1
ATOM 630 N N . THR A 1 83 ? 6.169 24.316 -4.360 1.00 44.94 83 THR A N 1
ATOM 631 C CA . THR A 1 83 ? 5.650 23.174 -3.615 1.00 44.94 83 THR A CA 1
ATOM 632 C C . THR A 1 83 ? 5.864 23.379 -2.117 1.00 44.94 83 THR A C 1
ATOM 634 O O . THR A 1 83 ? 6.976 23.154 -1.664 1.00 44.94 83 THR A O 1
ATOM 637 N N . THR A 1 84 ? 4.821 23.730 -1.361 1.00 40.75 84 THR A N 1
ATOM 638 C CA . THR A 1 84 ? 4.680 23.477 0.095 1.00 40.75 84 THR A CA 1
ATOM 639 C C . THR A 1 84 ? 3.268 23.872 0.531 1.00 40.75 84 THR A C 1
ATOM 641 O O . THR A 1 84 ? 3.075 24.956 1.065 1.00 40.75 84 THR A O 1
ATOM 644 N N . ASP A 1 85 ? 2.249 23.045 0.259 1.00 34.88 85 ASP A N 1
ATOM 645 C CA . ASP A 1 85 ? 0.878 23.409 0.675 1.00 34.88 85 ASP A CA 1
ATOM 646 C C . ASP A 1 85 ? -0.103 22.233 0.863 1.00 34.88 85 ASP A C 1
ATOM 648 O O . ASP A 1 85 ? -1.321 22.372 0.745 1.00 34.88 85 ASP A O 1
ATOM 652 N N . VAL A 1 86 ? 0.409 21.035 1.172 1.00 37.59 86 VAL A N 1
ATOM 653 C CA . VAL A 1 86 ? -0.437 19.828 1.310 1.00 37.59 86 VAL A CA 1
ATOM 654 C C . VAL A 1 86 ? -0.965 19.616 2.739 1.00 37.59 86 VAL A C 1
ATOM 656 O O . VAL A 1 86 ? -1.940 18.894 2.921 1.00 37.59 86 VAL A O 1
ATOM 659 N N . VAL A 1 87 ? -0.431 20.302 3.756 1.00 39.09 87 VAL A N 1
ATOM 660 C CA . VAL A 1 87 ? -0.906 20.141 5.151 1.00 39.09 87 VAL A CA 1
ATOM 661 C C . VAL A 1 87 ? -1.964 21.187 5.552 1.00 39.09 87 VAL A C 1
ATOM 663 O O . VAL A 1 87 ? -2.719 20.966 6.493 1.00 39.09 87 VAL A O 1
ATOM 666 N N . LYS A 1 88 ? -2.134 22.282 4.796 1.00 37.75 88 LYS A N 1
ATOM 667 C CA . LYS A 1 88 ? -3.047 23.384 5.173 1.00 37.75 88 LYS A CA 1
ATOM 668 C C . LYS A 1 88 ? -4.500 23.262 4.679 1.00 37.75 88 LYS A C 1
ATOM 670 O O . LYS A 1 88 ? -5.317 24.109 5.018 1.00 37.75 88 LYS A O 1
ATOM 675 N N . ARG A 1 89 ? -4.881 22.226 3.914 1.00 38.03 89 ARG A N 1
ATOM 676 C CA . ARG A 1 89 ? -6.226 22.150 3.280 1.00 38.03 89 ARG A CA 1
ATOM 677 C C . ARG A 1 89 ? -7.188 21.067 3.784 1.00 38.03 89 ARG A C 1
ATOM 679 O O . ARG A 1 89 ? -8.274 20.943 3.223 1.00 38.03 89 ARG A O 1
ATOM 686 N N . ALA A 1 90 ? -6.860 20.316 4.835 1.00 37.16 90 ALA A N 1
ATOM 687 C CA . ALA A 1 90 ? -7.725 19.220 5.296 1.00 37.16 90 ALA A CA 1
ATOM 688 C C . ALA A 1 90 ? -8.694 19.565 6.446 1.00 37.16 90 ALA A C 1
ATOM 690 O O . ALA A 1 90 ? -9.646 18.823 6.645 1.00 37.16 90 ALA A O 1
ATOM 691 N N . ALA A 1 91 ? -8.524 20.683 7.157 1.00 39.00 91 ALA A N 1
ATOM 692 C CA . ALA A 1 91 ? -9.282 20.967 8.383 1.00 39.00 91 ALA A CA 1
ATOM 693 C C . ALA A 1 91 ? -10.293 22.115 8.222 1.00 39.00 91 ALA A C 1
ATOM 695 O O . ALA A 1 91 ? -10.321 23.015 9.047 1.00 39.00 91 ALA A O 1
ATOM 696 N N . ALA A 1 92 ? -11.070 22.157 7.133 1.00 41.84 92 ALA A N 1
ATOM 697 C CA . ALA A 1 92 ? -11.866 23.351 6.815 1.00 41.84 92 ALA A CA 1
ATOM 698 C C . ALA A 1 92 ? -13.368 23.129 6.581 1.00 41.84 92 ALA A C 1
ATOM 700 O O . ALA A 1 92 ? -14.002 24.017 6.009 1.00 41.84 92 ALA A O 1
ATOM 701 N N . ARG A 1 93 ? -13.989 21.991 6.954 1.00 41.16 93 ARG A N 1
ATOM 702 C CA . ARG A 1 93 ? -15.426 21.838 6.621 1.00 41.16 93 ARG A CA 1
ATOM 703 C C . ARG A 1 93 ? -16.337 20.934 7.448 1.00 41.16 93 ARG A C 1
ATOM 705 O O . ARG A 1 93 ? -17.469 20.716 7.017 1.00 41.16 93 ARG A O 1
ATOM 712 N N . THR A 1 94 ? -15.952 20.484 8.635 1.00 44.59 94 THR A N 1
ATOM 713 C CA . THR A 1 94 ? -16.846 19.672 9.478 1.00 44.59 94 THR A CA 1
ATOM 714 C C . THR A 1 94 ? -16.743 20.051 10.952 1.00 44.59 94 THR A C 1
ATOM 716 O O . THR A 1 94 ? -15.693 20.493 11.401 1.00 44.59 94 THR A O 1
ATOM 719 N N . LYS A 1 95 ? -17.844 19.902 11.709 1.00 57.94 95 LYS A N 1
ATOM 720 C CA . LYS A 1 95 ? -17.834 19.891 13.183 1.00 57.94 95 LYS A CA 1
ATOM 721 C C . LYS A 1 95 ? -17.031 18.671 13.629 1.00 57.94 95 LYS A C 1
ATOM 723 O O . LYS A 1 95 ? -17.593 17.602 13.858 1.00 57.94 95 LYS A O 1
ATOM 728 N N . GLU A 1 96 ? -15.716 18.801 13.606 1.00 71.62 96 GLU A N 1
ATOM 729 C CA . GLU A 1 96 ? -14.795 17.714 13.884 1.00 71.62 96 GLU A CA 1
ATOM 730 C C . GLU A 1 96 ? -14.624 17.610 15.394 1.00 71.62 96 GLU A C 1
ATOM 732 O O . GLU A 1 96 ? -14.018 18.461 16.040 1.00 71.62 96 GLU A O 1
ATOM 737 N N . SER A 1 97 ? -15.220 16.566 15.962 1.00 83.81 97 SER A N 1
ATOM 738 C CA . SER A 1 97 ? -14.801 16.027 17.248 1.00 83.81 97 SER A CA 1
ATOM 739 C C . SER A 1 97 ? -13.792 14.918 16.980 1.00 83.81 97 SER A C 1
ATOM 741 O O . SER A 1 97 ? -14.080 13.991 16.216 1.00 83.81 97 SER A O 1
ATOM 743 N N . THR A 1 98 ? -12.636 14.976 17.623 1.00 89.38 98 THR A N 1
ATOM 744 C CA . THR A 1 98 ? -11.640 13.905 17.589 1.00 89.38 98 THR A CA 1
ATOM 745 C C . THR A 1 98 ? -11.366 13.428 19.007 1.00 89.38 98 THR A C 1
ATOM 747 O O . THR A 1 98 ? -11.359 14.207 19.953 1.00 89.38 98 THR A O 1
ATOM 750 N N . ARG A 1 99 ? -11.142 12.121 19.163 1.00 89.25 99 ARG A N 1
ATOM 751 C CA . ARG A 1 99 ? -10.657 11.541 20.427 1.00 89.25 99 ARG A CA 1
ATOM 752 C C . ARG A 1 99 ? -9.143 11.680 20.600 1.00 89.25 99 ARG A C 1
ATOM 754 O O . ARG A 1 99 ? -8.619 11.328 21.643 1.00 89.25 99 ARG A O 1
ATOM 761 N N . ARG A 1 100 ? -8.444 12.116 19.553 1.00 90.19 100 ARG A N 1
ATOM 762 C CA . ARG A 1 100 ? -6.990 12.305 19.530 1.00 90.19 100 ARG A CA 1
ATOM 763 C C . ARG A 1 100 ? -6.661 13.780 19.656 1.00 90.19 100 ARG A C 1
ATOM 765 O O . ARG A 1 100 ? -7.352 14.582 19.022 1.00 90.19 100 ARG A O 1
ATOM 772 N N . HIS A 1 101 ? -5.615 14.117 20.402 1.00 90.31 101 HIS A N 1
ATOM 773 C CA . HIS A 1 101 ? -5.158 15.495 20.510 1.00 90.31 101 HIS A CA 1
ATOM 774 C C . HIS A 1 101 ? -4.706 15.981 19.119 1.00 90.31 101 HIS A C 1
ATOM 776 O O . HIS A 1 101 ? -4.071 15.223 18.375 1.00 90.31 101 HIS A O 1
ATOM 782 N N . PRO A 1 102 ? -5.024 17.221 18.706 1.00 89.44 102 PRO A N 1
ATOM 783 C CA . PRO A 1 102 ? -4.689 17.715 17.367 1.00 89.44 102 PRO A CA 1
ATOM 784 C C . PRO A 1 102 ? -3.179 17.705 17.066 1.00 89.44 102 PRO A C 1
ATOM 786 O O . PRO A 1 102 ? -2.789 17.614 15.901 1.00 89.44 102 PRO A O 1
ATOM 789 N N . LEU A 1 103 ? -2.325 17.752 18.096 1.00 91.19 103 LEU A N 1
ATOM 790 C CA . LEU A 1 103 ? -0.866 17.663 17.951 1.00 91.19 103 LEU A CA 1
ATOM 791 C C . LEU A 1 103 ? -0.315 16.229 17.944 1.00 91.19 103 LEU A C 1
ATOM 793 O O . LEU A 1 103 ? 0.864 16.056 17.641 1.00 91.19 103 LEU A O 1
ATOM 797 N N . ASP A 1 104 ? -1.132 15.200 18.197 1.00 92.25 104 ASP A N 1
ATOM 798 C CA . ASP A 1 104 ? -0.664 13.804 18.277 1.00 92.25 104 ASP A CA 1
ATOM 799 C C . ASP A 1 104 ? 0.100 13.374 17.025 1.00 92.25 104 ASP A C 1
ATOM 801 O O . ASP A 1 104 ? 1.097 12.662 17.102 1.00 92.25 104 ASP A O 1
ATOM 805 N N . LEU A 1 105 ? -0.343 13.829 15.850 1.00 90.62 105 LEU A N 1
ATOM 806 C CA . LEU A 1 105 ? 0.307 13.489 14.588 1.00 90.62 105 LEU A CA 1
ATOM 807 C C . LEU A 1 105 ? 1.730 14.063 14.502 1.00 90.62 105 LEU A C 1
ATOM 809 O O . LEU A 1 105 ? 2.617 13.380 13.993 1.00 90.62 105 LEU A O 1
ATOM 813 N N . LYS A 1 106 ? 1.962 15.273 15.030 1.00 91.69 106 LYS A N 1
ATOM 814 C CA . LYS A 1 106 ? 3.300 15.879 15.087 1.00 91.69 106 LYS A CA 1
ATOM 815 C C . LYS A 1 106 ? 4.193 15.139 16.083 1.00 91.69 106 LYS A C 1
ATOM 817 O O . LYS A 1 106 ? 5.328 14.814 15.750 1.00 91.69 106 LYS A O 1
ATOM 822 N N . PHE A 1 107 ? 3.671 14.794 17.262 1.00 94.56 107 PHE A N 1
ATOM 823 C CA . PHE A 1 107 ? 4.419 14.004 18.245 1.00 94.56 107 PHE A CA 1
ATOM 824 C C . PHE A 1 107 ? 4.793 12.618 17.709 1.00 94.56 107 PHE A C 1
ATOM 826 O O . PHE A 1 107 ? 5.933 12.189 17.863 1.00 94.56 107 PHE A O 1
ATOM 833 N N . LEU A 1 108 ? 3.885 11.943 16.995 1.00 94.31 108 LEU A N 1
ATOM 834 C CA . LEU A 1 108 ? 4.183 10.672 16.327 1.00 94.31 108 LEU A CA 1
ATOM 835 C C . LEU A 1 108 ? 5.285 10.816 15.268 1.00 94.31 108 LEU A C 1
ATOM 837 O O . LEU A 1 108 ? 6.157 9.953 15.173 1.00 94.31 108 LEU A O 1
ATOM 841 N N . GLN A 1 109 ? 5.276 11.899 14.485 1.00 93.62 109 GLN A N 1
ATOM 842 C CA . GLN A 1 109 ? 6.345 12.182 13.522 1.00 93.62 109 GLN A CA 1
ATOM 843 C C . GLN A 1 109 ? 7.697 12.371 14.219 1.00 93.62 109 GLN A C 1
ATOM 845 O O . GLN A 1 109 ? 8.664 11.731 13.812 1.00 93.62 109 GLN A O 1
ATOM 850 N N . LEU A 1 110 ? 7.744 13.146 15.308 1.00 93.75 110 LEU A N 1
ATOM 851 C CA . LEU A 1 110 ? 8.960 13.344 16.104 1.00 93.75 110 LEU A CA 1
ATOM 852 C C . LEU A 1 110 ? 9.478 12.034 16.712 1.00 93.75 110 LEU A C 1
ATOM 854 O O . LEU A 1 110 ? 10.679 11.769 16.684 1.00 93.75 110 LEU A O 1
ATOM 858 N N . VAL A 1 111 ? 8.581 11.173 17.204 1.00 94.94 111 VAL A N 1
ATOM 859 C CA . VAL A 1 111 ? 8.934 9.828 17.688 1.00 94.94 111 VAL A CA 1
ATOM 860 C C . VAL A 1 111 ? 9.590 9.006 16.573 1.00 94.94 111 VAL A C 1
ATOM 862 O O . VAL A 1 111 ? 10.628 8.382 16.791 1.00 94.94 111 VAL A O 1
ATOM 865 N N . HIS A 1 112 ? 9.019 9.004 15.366 1.00 94.00 112 HIS A N 1
ATOM 866 C CA . HIS A 1 112 ? 9.589 8.284 14.223 1.00 94.00 112 HIS A CA 1
ATOM 867 C C . HIS A 1 112 ? 10.934 8.860 13.760 1.00 94.00 112 HIS A C 1
ATOM 869 O O . HIS A 1 112 ? 11.840 8.099 13.407 1.00 94.00 112 HIS A O 1
ATOM 875 N N . GLU A 1 113 ? 11.082 10.181 13.788 1.00 92.75 113 GLU A N 1
ATOM 876 C CA . GLU A 1 113 ? 12.317 10.875 13.436 1.00 92.75 113 GLU A CA 1
ATOM 877 C C . GLU A 1 113 ? 13.444 10.544 14.423 1.00 92.75 113 GLU A C 1
ATOM 879 O O . GLU A 1 113 ? 14.493 10.043 14.013 1.00 92.75 113 GLU A O 1
ATOM 884 N N . LYS A 1 114 ? 13.212 10.708 15.733 1.00 91.12 114 LYS A N 1
ATOM 885 C CA . LYS A 1 114 ? 14.218 10.409 16.769 1.00 91.12 114 LYS A CA 1
ATOM 886 C C . LYS A 1 114 ? 14.586 8.924 16.822 1.00 91.12 114 LYS A C 1
ATOM 888 O O . LYS A 1 114 ? 15.750 8.604 17.047 1.00 91.12 114 LYS A O 1
ATOM 893 N N . ARG A 1 115 ? 13.648 8.014 16.524 1.00 92.19 115 ARG A N 1
ATOM 894 C CA . ARG A 1 115 ? 13.959 6.583 16.333 1.00 92.19 115 ARG A CA 1
ATOM 895 C C . ARG A 1 115 ? 14.928 6.339 15.183 1.00 92.19 115 ARG A C 1
ATOM 897 O O . ARG A 1 115 ? 15.817 5.501 15.306 1.00 92.19 115 ARG A O 1
ATOM 904 N N . SER A 1 116 ? 14.744 7.050 14.072 1.00 88.75 116 SER A N 1
ATOM 905 C CA . SER A 1 116 ? 15.560 6.884 12.864 1.00 88.75 116 SER A CA 1
ATOM 906 C C . SER A 1 116 ? 16.971 7.448 13.047 1.00 88.75 116 SER A C 1
ATOM 908 O O . SER A 1 116 ? 17.930 6.886 12.528 1.00 88.75 116 SER A O 1
ATOM 910 N N . SER A 1 117 ? 17.103 8.519 13.830 1.00 84.88 117 SER A N 1
ATOM 911 C CA . SER A 1 117 ? 18.377 9.191 14.118 1.00 84.88 117 SER A CA 1
ATOM 912 C C . SER A 1 117 ? 19.204 8.529 15.226 1.00 84.88 117 SER A C 1
ATOM 914 O O . SER A 1 117 ? 20.254 9.052 15.599 1.00 84.88 117 SER A O 1
ATOM 916 N N . ARG A 1 118 ? 18.757 7.396 15.785 1.00 77.50 118 ARG A N 1
ATOM 917 C CA . ARG A 1 118 ? 19.407 6.774 16.944 1.00 77.50 118 ARG A CA 1
ATOM 918 C C . ARG A 1 118 ? 20.817 6.282 16.600 1.00 77.50 118 ARG A C 1
ATOM 920 O O . ARG A 1 118 ? 20.996 5.225 15.997 1.00 77.50 118 ARG A O 1
ATOM 927 N N . ALA A 1 119 ? 21.823 7.012 17.077 1.00 61.38 119 ALA A N 1
ATOM 928 C CA . ALA A 1 119 ? 23.186 6.514 17.181 1.00 61.38 119 ALA A CA 1
ATOM 929 C C . ALA A 1 119 ? 23.236 5.404 18.246 1.00 61.38 119 ALA A C 1
ATOM 931 O O . ALA A 1 119 ? 22.663 5.532 19.333 1.00 61.38 119 ALA A O 1
ATOM 932 N N . ALA A 1 120 ? 23.898 4.292 17.930 1.00 56.56 120 ALA A N 1
ATOM 933 C CA . ALA A 1 120 ? 24.071 3.162 18.835 1.00 56.56 120 ALA A CA 1
ATOM 934 C C . ALA A 1 120 ? 24.916 3.579 20.057 1.00 56.56 120 ALA A C 1
ATOM 936 O O . ALA A 1 120 ? 26.137 3.483 20.032 1.00 56.56 120 ALA A O 1
ATOM 937 N N . GLY A 1 121 ? 24.272 4.088 21.111 1.00 60.69 121 GLY A N 1
ATOM 938 C CA . GLY A 1 121 ? 24.957 4.501 22.341 1.00 60.69 121 GLY A CA 1
ATOM 939 C C . GLY A 1 121 ? 24.107 5.263 23.361 1.00 60.69 121 GLY A C 1
ATOM 940 O O . GLY A 1 121 ? 24.391 5.178 24.550 1.00 60.69 121 GLY A O 1
ATOM 941 N N . ASP A 1 122 ? 23.027 5.933 22.946 1.00 64.56 122 ASP A N 1
ATOM 942 C CA . ASP A 1 122 ? 22.274 6.866 23.811 1.00 64.56 122 ASP A CA 1
ATOM 943 C C . ASP A 1 122 ? 21.227 6.172 24.717 1.00 64.56 122 ASP A C 1
ATOM 945 O O . ASP A 1 122 ? 20.033 6.466 24.698 1.00 64.56 122 ASP A O 1
ATOM 949 N N . SER A 1 123 ? 21.651 5.134 25.447 1.00 61.03 123 SER A N 1
ATOM 950 C CA . SER A 1 123 ? 20.785 4.340 26.342 1.00 61.03 123 SER A CA 1
ATOM 951 C C . SER A 1 123 ? 20.781 4.809 27.802 1.00 61.03 123 SER A C 1
ATOM 953 O O . SER A 1 123 ? 20.105 4.200 28.632 1.00 61.03 123 SER A O 1
ATOM 955 N N . THR A 1 124 ? 21.543 5.854 28.135 1.00 63.41 124 THR A N 1
ATOM 956 C CA . THR A 1 124 ? 21.810 6.261 29.527 1.00 63.41 124 THR A CA 1
ATOM 957 C C . THR A 1 124 ? 20.741 7.170 30.117 1.00 63.41 124 THR A C 1
ATOM 959 O O . THR A 1 124 ? 20.587 7.227 31.336 1.00 63.41 124 THR A O 1
ATOM 962 N N . ARG A 1 125 ? 19.951 7.836 29.275 1.00 74.56 125 ARG A N 1
ATOM 963 C CA . ARG A 1 125 ? 18.916 8.766 29.716 1.00 74.56 125 ARG A CA 1
ATOM 964 C C . ARG A 1 125 ? 17.685 8.010 30.222 1.00 74.56 125 ARG A C 1
ATOM 966 O O . ARG A 1 125 ? 16.818 7.643 29.434 1.00 74.56 125 ARG A O 1
ATOM 973 N N . THR A 1 126 ? 17.621 7.743 31.529 1.00 85.06 126 THR A N 1
ATOM 974 C CA . THR A 1 126 ? 16.479 7.065 32.185 1.00 85.06 126 THR A CA 1
ATOM 975 C C . THR A 1 126 ? 15.793 7.900 33.265 1.00 85.06 126 THR A C 1
ATOM 977 O O . THR A 1 126 ? 14.718 7.519 33.730 1.00 85.06 126 THR A O 1
ATOM 980 N N . TRP A 1 127 ? 16.393 9.029 33.655 1.00 90.94 127 TRP A N 1
ATOM 981 C CA . TRP A 1 127 ? 15.894 9.913 34.706 1.00 90.94 127 TRP A CA 1
ATOM 982 C C . TRP A 1 127 ? 15.127 11.096 34.118 1.00 90.94 127 TRP A C 1
ATOM 984 O O . TRP A 1 127 ? 15.581 11.759 33.185 1.00 90.94 127 TRP A O 1
ATOM 994 N N . MET A 1 128 ? 13.968 11.385 34.700 1.00 91.50 128 MET A N 1
ATOM 995 C CA . MET A 1 128 ? 13.122 12.515 34.325 1.00 91.50 128 MET A CA 1
ATOM 996 C C . MET A 1 128 ? 12.662 13.262 35.574 1.00 91.50 128 MET A C 1
ATOM 998 O O . MET A 1 128 ? 12.437 12.662 36.625 1.00 91.50 128 MET A O 1
ATOM 1002 N N . ARG A 1 129 ? 12.563 14.585 35.461 1.00 91.81 129 ARG A N 1
ATOM 1003 C CA . ARG A 1 129 ? 12.236 15.489 36.563 1.00 91.81 129 ARG A CA 1
ATOM 1004 C C . ARG A 1 129 ? 10.725 15.712 36.654 1.00 91.81 129 ARG A C 1
ATOM 1006 O O . ARG A 1 129 ? 10.099 16.035 35.652 1.00 91.81 129 ARG A O 1
ATOM 1013 N N . PHE A 1 130 ? 10.184 15.617 37.864 1.00 92.56 130 PHE A N 1
ATOM 1014 C CA . PHE A 1 130 ? 8.771 15.817 38.190 1.00 92.56 130 PHE A CA 1
ATOM 1015 C C . PHE A 1 130 ? 8.615 16.756 39.393 1.00 92.56 130 PHE A C 1
ATOM 1017 O O . PHE A 1 130 ? 9.547 16.937 40.181 1.00 92.56 130 PHE A O 1
ATOM 1024 N N . LYS A 1 131 ? 7.425 17.346 39.550 1.00 91.75 131 LYS A N 1
ATOM 1025 C CA . LYS A 1 131 ? 7.037 18.160 40.714 1.00 91.75 131 LYS A CA 1
ATOM 1026 C C . LYS A 1 131 ? 5.977 17.418 41.526 1.00 91.75 131 LYS A C 1
ATOM 1028 O O . LYS A 1 131 ? 5.021 16.904 40.956 1.00 91.75 131 LYS A O 1
ATOM 1033 N N . ARG A 1 132 ? 6.119 17.357 42.853 1.00 90.31 132 ARG A N 1
ATOM 1034 C CA . ARG A 1 132 ? 5.107 16.786 43.763 1.00 90.31 132 ARG A CA 1
ATOM 1035 C C . ARG A 1 132 ? 4.580 17.866 44.714 1.00 90.31 132 ARG A C 1
ATOM 1037 O O . ARG A 1 132 ? 5.362 18.457 45.447 1.00 90.31 132 ARG A O 1
ATOM 1044 N N . GLY A 1 133 ? 3.261 18.081 44.746 1.00 85.38 133 GLY A N 1
ATOM 1045 C CA . GLY A 1 133 ? 2.588 19.034 45.651 1.00 85.38 133 GLY A CA 1
ATOM 1046 C C . GLY A 1 133 ? 1.989 20.256 44.939 1.00 85.38 133 GLY A C 1
ATOM 1047 O O . GLY A 1 133 ? 2.315 20.518 43.786 1.00 85.38 133 GLY A O 1
ATOM 1048 N N . THR A 1 134 ? 1.087 20.978 45.614 1.00 71.88 134 THR A N 1
ATOM 1049 C CA . THR A 1 134 ? 0.169 21.949 44.980 1.00 71.88 134 THR A CA 1
ATOM 1050 C C . THR A 1 134 ? 0.641 23.404 44.942 1.00 71.88 134 THR A C 1
ATOM 1052 O O . THR A 1 134 ? 0.077 24.162 44.167 1.00 71.88 134 THR A O 1
ATOM 1055 N N . GLU A 1 135 ? 1.658 23.823 45.708 1.00 72.50 135 GLU A N 1
ATOM 1056 C CA . GLU A 1 135 ? 2.031 25.258 45.752 1.00 72.50 135 GLU A CA 1
ATOM 1057 C C . GLU A 1 135 ? 3.541 25.546 45.663 1.00 72.50 135 GLU A C 1
ATOM 1059 O O . GLU A 1 135 ? 3.940 26.502 45.006 1.00 72.50 135 GLU A O 1
ATOM 1064 N N . ILE A 1 136 ? 4.410 24.707 46.245 1.00 77.94 136 ILE A N 1
ATOM 1065 C CA . ILE A 1 136 ? 5.885 24.878 46.204 1.00 77.94 136 ILE A CA 1
ATOM 1066 C C . ILE A 1 136 ? 6.556 23.588 45.699 1.00 77.94 136 ILE A C 1
ATOM 1068 O O . ILE A 1 136 ? 7.648 23.238 46.126 1.00 77.94 136 ILE A O 1
ATOM 1072 N N . GLY A 1 137 ? 5.854 22.843 44.832 1.00 80.19 137 GLY A N 1
ATOM 1073 C CA . GLY A 1 137 ? 6.081 21.421 44.551 1.00 80.19 137 GLY A CA 1
ATOM 1074 C C . GLY A 1 137 ? 7.541 20.959 44.619 1.00 80.19 137 GLY A C 1
ATOM 1075 O O . GLY A 1 137 ? 8.390 21.445 43.870 1.00 80.19 137 GLY A O 1
ATOM 1076 N N . GLU A 1 138 ? 7.816 20.002 45.509 1.00 89.00 138 GLU A N 1
ATOM 1077 C CA . GLU A 1 138 ? 9.144 19.419 45.673 1.00 89.00 138 GLU A CA 1
ATOM 1078 C C . GLU A 1 138 ? 9.563 18.746 44.364 1.00 89.00 138 GLU A C 1
ATOM 1080 O O . GLU A 1 138 ? 8.824 17.935 43.790 1.00 89.00 138 GLU A O 1
ATOM 1085 N N . LEU A 1 139 ? 10.751 19.106 43.876 1.00 90.44 139 LEU A N 1
ATOM 1086 C CA . LEU A 1 139 ? 11.330 18.490 42.692 1.00 90.44 139 LEU A CA 1
ATOM 1087 C C . LEU A 1 139 ? 11.899 17.122 43.060 1.00 90.44 139 LEU A C 1
ATOM 1089 O O . LEU A 1 139 ? 12.744 16.991 43.948 1.00 90.44 139 LEU A O 1
ATOM 1093 N N . TYR A 1 140 ? 11.462 16.104 42.330 1.00 92.88 140 TYR A N 1
ATOM 1094 C CA . TYR A 1 140 ? 12.007 14.760 42.434 1.00 92.88 140 TYR A CA 1
ATOM 1095 C C . TYR A 1 140 ? 12.308 14.209 41.043 1.00 92.88 140 TYR A C 1
ATOM 1097 O O . TYR A 1 140 ? 11.722 14.621 40.041 1.00 92.88 140 TYR A O 1
ATOM 1105 N N . PHE A 1 141 ? 13.250 13.279 40.984 1.00 92.12 141 PHE A N 1
ATOM 1106 C CA . PHE A 1 141 ? 13.610 12.571 39.768 1.00 92.12 141 PHE A CA 1
ATOM 1107 C C . PHE A 1 141 ? 13.034 11.164 39.824 1.00 92.12 141 PHE A C 1
ATOM 1109 O O . PHE A 1 141 ? 13.139 10.488 40.848 1.00 92.12 141 PHE A O 1
ATOM 1116 N N . TYR A 1 142 ? 12.428 10.731 38.726 1.00 93.81 142 TYR A N 1
ATOM 1117 C CA . TYR A 1 142 ? 11.879 9.393 38.564 1.00 93.81 142 TYR A CA 1
ATOM 1118 C C . TYR A 1 142 ? 12.650 8.652 37.478 1.00 93.81 142 TYR A C 1
ATOM 1120 O O . TYR A 1 142 ? 12.895 9.197 36.397 1.00 93.81 142 TYR A O 1
ATOM 1128 N N . ASN A 1 143 ? 13.036 7.415 37.770 1.00 93.56 143 ASN A N 1
ATOM 1129 C CA . ASN A 1 143 ? 13.720 6.541 36.835 1.00 93.56 143 ASN A CA 1
ATOM 1130 C C . ASN A 1 143 ? 12.738 5.524 36.250 1.00 93.56 143 ASN A C 1
ATOM 1132 O O . ASN A 1 143 ? 12.247 4.634 36.940 1.00 93.56 143 ASN A O 1
ATOM 1136 N N . PHE A 1 144 ? 12.484 5.624 34.947 1.00 93.06 144 PHE A N 1
ATOM 1137 C CA . PHE A 1 144 ? 11.529 4.755 34.251 1.00 93.06 144 PHE A CA 1
ATOM 1138 C C . PHE A 1 144 ? 12.028 3.322 34.031 1.00 93.06 144 PHE A C 1
ATOM 1140 O O . PHE A 1 144 ? 11.257 2.466 33.600 1.00 93.06 144 PHE A O 1
ATOM 1147 N N . LYS A 1 145 ? 13.308 3.047 34.304 1.00 92.88 145 LYS A N 1
ATOM 1148 C CA . LYS A 1 145 ? 13.885 1.708 34.167 1.00 92.88 145 LYS A CA 1
ATOM 1149 C C . LYS A 1 145 ? 13.651 0.840 35.399 1.00 92.88 145 LYS A C 1
ATOM 1151 O O . LYS A 1 145 ? 13.345 -0.338 35.255 1.00 92.88 145 LYS A O 1
ATOM 1156 N N . ASP A 1 146 ? 13.838 1.398 36.592 1.00 93.31 146 ASP A N 1
ATOM 1157 C CA . ASP A 1 146 ? 13.722 0.671 37.864 1.00 93.31 146 ASP A CA 1
ATOM 1158 C C . ASP A 1 146 ? 12.511 1.105 38.709 1.00 93.31 146 ASP A C 1
ATOM 1160 O O . ASP A 1 146 ? 12.210 0.470 39.717 1.00 93.31 146 ASP A O 1
ATOM 1164 N N . GLY A 1 147 ? 11.801 2.160 38.297 1.00 93.44 147 GLY A N 1
ATOM 1165 C CA . GLY A 1 147 ? 10.664 2.725 39.018 1.00 93.44 147 GLY A CA 1
ATOM 1166 C C . GLY A 1 147 ? 11.051 3.480 40.292 1.00 93.44 147 GLY A C 1
ATOM 1167 O O . GLY A 1 147 ? 10.178 3.788 41.106 1.00 93.44 147 GLY A O 1
ATOM 1168 N N . SER A 1 148 ? 12.340 3.757 40.502 1.00 94.56 148 SER A N 1
ATOM 1169 C CA . SER A 1 148 ? 12.823 4.450 41.693 1.00 94.56 148 SER A CA 1
ATOM 1170 C C . SER A 1 148 ? 12.630 5.964 41.588 1.00 94.56 148 SER A C 1
ATOM 1172 O O . SER A 1 148 ? 12.737 6.564 40.517 1.00 94.56 148 SER A O 1
ATOM 1174 N N . SER A 1 149 ? 12.349 6.598 42.727 1.00 92.94 149 SER A N 1
ATOM 1175 C CA . SER A 1 149 ? 12.251 8.053 42.853 1.00 92.94 149 SER A CA 1
ATOM 1176 C C . SER A 1 149 ? 13.300 8.577 43.827 1.00 92.94 149 SER A C 1
ATOM 1178 O O . SER A 1 149 ? 13.438 8.030 44.922 1.00 92.94 149 SER A O 1
ATOM 1180 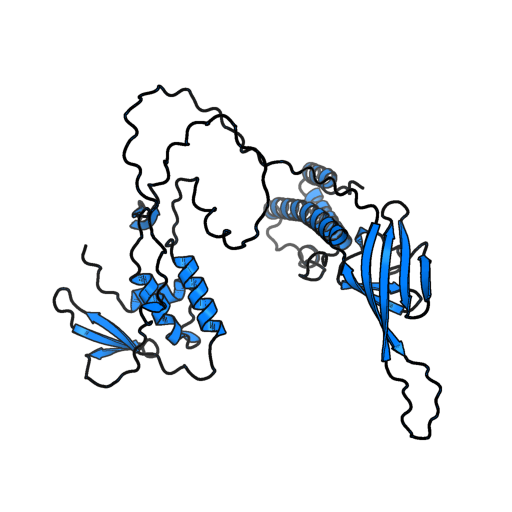N N . GLN A 1 150 ? 13.996 9.655 43.471 1.00 92.06 150 GLN A N 1
ATOM 1181 C CA . GLN A 1 150 ? 14.953 10.335 44.344 1.00 92.06 150 GLN A CA 1
ATOM 1182 C C . GLN A 1 150 ? 14.573 11.808 44.483 1.00 92.06 150 GLN A C 1
ATOM 1184 O O . GLN A 1 150 ? 14.301 12.483 43.491 1.00 92.06 150 GLN A O 1
ATOM 1189 N N . VAL A 1 151 ? 14.548 12.314 45.718 1.00 90.12 151 VAL A N 1
ATOM 1190 C CA . VAL A 1 151 ? 14.429 13.758 4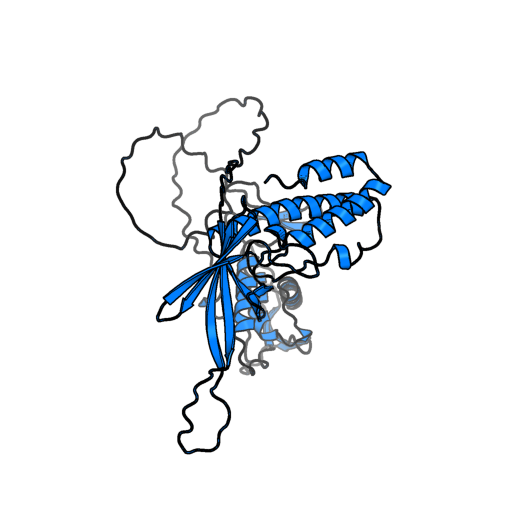5.973 1.00 90.12 151 VAL A CA 1
ATOM 1191 C C . VAL A 1 151 ? 15.706 14.423 45.468 1.00 90.12 151 VAL A C 1
ATOM 1193 O O . VAL A 1 151 ? 16.785 13.856 45.640 1.00 90.12 151 VAL A O 1
ATOM 1196 N N . ALA A 1 152 ? 15.577 15.575 44.807 1.00 74.44 152 ALA A N 1
ATOM 1197 C CA . ALA A 1 152 ? 16.685 16.270 44.163 1.00 74.44 152 ALA A CA 1
ATOM 1198 C C . ALA A 1 152 ? 17.851 16.528 45.138 1.00 74.44 152 ALA A C 1
ATOM 1200 O O . ALA A 1 152 ? 17.854 17.490 45.899 1.00 74.44 152 ALA A O 1
ATOM 1201 N N . VAL A 1 153 ? 18.862 15.663 45.096 1.00 72.19 153 VAL A N 1
ATOM 1202 C CA . VAL A 1 153 ? 20.217 15.976 45.549 1.00 72.19 153 VAL A CA 1
ATOM 1203 C C . VAL A 1 153 ? 20.912 16.530 44.313 1.00 72.19 153 VAL A C 1
ATOM 1205 O O . VAL A 1 153 ? 20.794 15.909 43.262 1.00 72.19 153 VAL A O 1
ATOM 1208 N N . GLU A 1 154 ? 21.593 17.675 44.415 1.00 63.19 154 GLU A N 1
ATOM 1209 C CA . GLU A 1 154 ? 22.207 18.474 43.325 1.00 63.19 154 GLU A CA 1
ATOM 1210 C C . GLU A 1 154 ? 23.232 17.746 42.419 1.00 63.19 154 GLU A C 1
ATOM 1212 O O . GLU A 1 154 ? 24.040 18.376 41.742 1.00 63.19 154 GLU A O 1
ATOM 1217 N N . LYS A 1 155 ? 23.247 16.415 42.377 1.00 62.53 155 LYS A N 1
ATOM 1218 C CA . LYS A 1 155 ? 24.029 15.668 41.401 1.00 62.53 155 LYS A CA 1
ATOM 1219 C C . LYS A 1 155 ? 23.506 15.935 39.994 1.00 62.53 155 LYS A C 1
ATOM 1221 O O . LYS A 1 155 ? 22.307 15.833 39.740 1.00 62.53 155 LYS A O 1
ATOM 1226 N N . GLU A 1 156 ? 24.443 16.209 39.090 1.00 62.84 156 GLU A N 1
ATOM 1227 C CA . GLU A 1 156 ? 24.258 16.231 37.639 1.00 62.84 156 GLU A CA 1
ATOM 1228 C C . GLU A 1 156 ? 23.725 14.870 37.163 1.00 62.84 156 GLU A C 1
ATOM 1230 O O . GLU A 1 156 ? 24.473 13.962 36.808 1.00 62.84 156 GLU A O 1
ATOM 1235 N N . LEU A 1 157 ? 22.409 14.688 37.223 1.00 68.44 157 LEU A N 1
ATOM 1236 C CA . LEU A 1 157 ? 21.725 13.612 36.521 1.00 68.44 157 LEU A CA 1
ATOM 1237 C C . LEU A 1 157 ? 21.523 14.064 35.073 1.00 68.44 157 LEU A C 1
ATOM 1239 O O . LEU A 1 157 ? 21.148 15.208 34.827 1.00 68.44 157 LEU A O 1
ATOM 1243 N N . GLU A 1 158 ? 21.751 13.174 34.108 1.00 68.12 158 GLU A N 1
ATOM 1244 C CA . GLU A 1 158 ? 21.400 13.427 32.707 1.00 68.12 158 GLU A CA 1
ATOM 1245 C C . GLU A 1 158 ? 19.868 13.505 32.581 1.00 68.12 158 GLU A C 1
ATOM 1247 O O . GLU A 1 158 ? 19.180 12.482 32.584 1.00 68.12 158 GLU A O 1
ATOM 1252 N N . ILE A 1 159 ? 19.324 14.723 32.523 1.00 73.31 159 ILE A N 1
ATOM 1253 C CA . ILE A 1 159 ? 17.876 14.967 32.500 1.00 73.31 159 ILE A CA 1
ATOM 1254 C C . ILE A 1 159 ? 17.320 14.766 31.085 1.00 73.31 159 ILE A C 1
ATOM 1256 O O . ILE A 1 159 ? 17.818 15.337 30.113 1.00 73.31 159 ILE A O 1
ATOM 1260 N N . LEU A 1 160 ? 16.235 13.995 30.985 1.00 71.75 160 LEU A N 1
ATOM 1261 C CA . LEU A 1 160 ? 15.360 13.913 29.810 1.00 71.75 160 LEU A CA 1
ATOM 1262 C C . LEU A 1 160 ? 14.465 15.150 29.680 1.00 71.75 160 LEU A C 1
ATOM 1264 O O . LEU A 1 160 ? 13.256 15.061 29.877 1.00 71.75 160 LEU A O 1
ATOM 1268 N N . ASP A 1 161 ? 15.049 16.292 29.334 1.00 74.56 161 ASP A N 1
ATOM 1269 C CA . ASP A 1 161 ? 14.282 17.457 28.894 1.00 74.56 161 ASP A CA 1
ATOM 1270 C C . ASP A 1 161 ? 14.526 17.642 27.382 1.00 74.56 161 ASP A C 1
ATOM 1272 O O . ASP A 1 161 ? 15.672 17.650 26.920 1.00 74.56 161 ASP A O 1
ATOM 1276 N N . LEU A 1 162 ? 13.448 17.726 26.591 1.00 76.50 162 LEU A N 1
ATOM 1277 C CA . LEU A 1 162 ? 13.552 18.170 25.199 1.00 76.50 162 LEU A CA 1
ATOM 1278 C C . LEU A 1 162 ? 13.944 19.649 25.215 1.00 76.50 162 LEU A C 1
ATOM 1280 O O . LEU A 1 162 ? 13.352 20.420 25.974 1.00 76.50 162 LEU A O 1
ATOM 1284 N N . PRO A 1 163 ? 14.922 20.077 24.401 1.00 79.88 163 PRO A N 1
ATOM 1285 C CA . PRO A 1 163 ? 15.162 21.499 24.232 1.00 79.88 163 PRO A CA 1
ATOM 1286 C C . PRO A 1 163 ? 13.879 22.153 23.706 1.00 79.88 163 PRO A C 1
ATOM 1288 O O . PRO A 1 163 ? 13.250 21.635 22.784 1.00 79.88 163 PRO A O 1
ATOM 1291 N N . ALA A 1 164 ? 13.504 23.299 24.279 1.00 74.75 164 ALA A N 1
ATOM 1292 C CA . ALA A 1 164 ? 12.253 23.993 23.956 1.00 74.75 164 ALA A CA 1
ATOM 1293 C C . ALA A 1 164 ? 12.098 24.320 22.454 1.00 74.75 164 ALA A C 1
ATOM 1295 O O . ALA A 1 164 ? 10.982 24.476 21.970 1.00 74.75 164 ALA A O 1
ATOM 1296 N N . GLU A 1 165 ? 13.210 24.397 21.716 1.00 77.94 165 GLU A N 1
ATOM 1297 C CA . GLU A 1 165 ? 13.254 24.625 20.265 1.00 77.94 165 GLU A CA 1
ATOM 1298 C C . GLU A 1 165 ? 12.767 23.423 19.435 1.00 77.94 165 GLU A C 1
ATOM 1300 O O . GLU A 1 165 ? 12.294 23.603 18.317 1.00 77.94 165 GLU A O 1
ATOM 1305 N N . GLU A 1 166 ? 12.867 22.199 19.965 1.00 79.88 166 GLU A N 1
ATOM 1306 C CA . GLU A 1 166 ? 12.399 20.977 19.294 1.00 79.88 166 GLU A CA 1
ATOM 1307 C C . GLU A 1 166 ? 10.931 20.655 19.612 1.00 79.88 166 GLU A C 1
ATOM 1309 O O . GLU A 1 166 ? 10.331 19.783 18.974 1.00 79.88 166 GLU A O 1
ATOM 1314 N N . CYS A 1 167 ? 10.335 21.339 20.595 1.00 74.00 167 CYS A N 1
ATOM 1315 C CA . CYS A 1 167 ? 8.935 21.138 20.936 1.00 74.00 167 CYS A CA 1
ATOM 1316 C C . CYS A 1 167 ? 8.054 21.623 19.775 1.00 74.00 167 CYS A C 1
ATOM 1318 O O . CYS A 1 167 ? 8.197 22.761 19.323 1.00 74.00 167 CYS A O 1
ATOM 1320 N N . PRO A 1 168 ? 7.126 20.789 19.272 1.00 74.56 168 PRO A N 1
ATOM 1321 C CA . PRO A 1 168 ? 6.307 21.147 18.128 1.00 74.56 168 PRO A CA 1
ATOM 1322 C C . PRO A 1 168 ? 5.372 22.298 18.499 1.00 74.56 168 PRO A C 1
ATOM 1324 O O . PRO A 1 168 ? 4.305 22.101 19.079 1.00 74.56 168 PRO A O 1
ATOM 1327 N N . THR A 1 169 ? 5.749 23.510 18.111 1.00 71.69 169 THR A N 1
ATOM 1328 C CA . THR A 1 169 ? 4.875 24.673 18.177 1.00 71.69 169 THR A CA 1
ATOM 1329 C C . THR A 1 169 ? 3.893 24.647 17.004 1.00 71.69 169 THR A C 1
ATOM 1331 O O . THR A 1 169 ? 4.047 23.941 15.993 1.00 71.69 169 THR A O 1
ATOM 1334 N N . TYR A 1 170 ? 2.785 25.357 17.160 1.00 62.44 170 TYR A N 1
ATOM 1335 C CA . TYR A 1 170 ? 1.904 25.661 16.043 1.00 62.44 170 TYR A CA 1
ATOM 1336 C C . TYR A 1 170 ? 2.371 26.989 15.467 1.00 62.44 170 TYR A C 1
ATOM 1338 O O . TYR A 1 170 ? 2.521 27.946 16.224 1.00 62.44 170 TYR A O 1
ATOM 1346 N N . ASP A 1 171 ? 2.554 27.057 14.149 1.00 58.97 171 ASP A N 1
ATOM 1347 C CA . ASP A 1 171 ? 2.708 28.319 13.422 1.00 58.97 171 ASP A CA 1
ATOM 1348 C C . ASP A 1 171 ? 1.355 29.053 13.454 1.00 58.97 171 ASP A C 1
ATOM 1350 O O . ASP A 1 171 ? 0.601 29.083 12.482 1.00 58.97 171 ASP A O 1
ATOM 1354 N N . ALA A 1 172 ? 0.967 29.526 14.634 1.00 50.94 172 ALA A N 1
ATOM 1355 C CA . ALA A 1 172 ? -0.269 30.239 14.884 1.00 50.94 172 ALA A CA 1
ATOM 1356 C C . ALA A 1 172 ? 0.004 31.738 14.769 1.00 50.94 172 ALA A C 1
ATOM 1358 O O . ALA A 1 172 ? -0.046 32.462 15.757 1.00 50.94 172 ALA A O 1
ATOM 1359 N N . GLU A 1 173 ? 0.252 32.217 13.553 1.00 50.34 173 GLU A N 1
ATOM 1360 C CA . GLU A 1 173 ? -0.314 33.518 13.212 1.00 50.34 173 GLU A CA 1
ATOM 1361 C C . GLU A 1 173 ? -1.776 33.255 12.836 1.00 50.34 173 GLU A C 1
ATOM 1363 O O . GLU A 1 173 ? -2.047 32.747 11.740 1.00 50.34 173 GLU A O 1
ATOM 1368 N N . PRO A 1 174 ? -2.743 33.487 13.747 1.00 53.62 174 PRO A N 1
ATOM 1369 C CA . PRO A 1 174 ? -4.137 33.485 13.347 1.00 53.62 174 PRO A CA 1
ATOM 1370 C C . PRO A 1 174 ? -4.299 34.531 12.233 1.00 53.62 174 PRO A C 1
ATOM 1372 O O . PRO A 1 174 ? -3.797 35.649 12.381 1.00 53.62 174 PRO A O 1
ATOM 1375 N N . PRO A 1 175 ? -4.966 34.209 11.109 1.00 51.44 175 PRO A N 1
ATOM 1376 C CA . PRO A 1 175 ? -5.283 35.224 10.115 1.00 51.44 175 PRO A CA 1
ATOM 1377 C C . PRO A 1 175 ? -6.031 36.372 10.815 1.00 51.44 175 PRO A C 1
ATOM 1379 O O . PRO A 1 175 ? -6.882 36.088 11.666 1.00 51.44 175 PRO A O 1
ATOM 1382 N N . PRO A 1 176 ? -5.707 37.643 10.512 1.00 44.69 176 PRO A N 1
ATOM 1383 C CA . PRO A 1 176 ? -6.280 38.785 11.210 1.00 44.69 176 PRO A CA 1
ATOM 1384 C C . PRO A 1 176 ? -7.806 38.695 11.187 1.00 44.69 176 PRO A C 1
ATOM 1386 O O . PRO A 1 176 ? -8.421 38.533 10.129 1.00 44.69 176 PRO A O 1
ATOM 1389 N N . LEU A 1 177 ? -8.402 38.750 12.379 1.00 42.88 177 LEU A N 1
ATOM 1390 C CA . LEU A 1 177 ? -9.844 38.799 12.576 1.00 42.88 177 LEU A CA 1
ATOM 1391 C C . LEU A 1 177 ? -10.372 40.054 11.879 1.00 42.88 177 LEU A C 1
ATOM 1393 O O . LEU A 1 177 ? -10.140 41.171 12.332 1.00 42.88 177 LEU A O 1
ATOM 1397 N N . VAL A 1 178 ? -11.059 39.868 10.755 1.00 42.56 178 VAL A N 1
ATOM 1398 C CA . VAL A 1 178 ? -11.813 40.941 10.107 1.00 42.56 178 VAL A CA 1
ATOM 1399 C C . VAL A 1 178 ? -13.084 41.146 10.932 1.00 42.56 178 VAL A C 1
ATOM 1401 O O . VAL A 1 178 ? -14.089 40.463 10.735 1.00 42.56 178 VAL A O 1
ATOM 1404 N N . GLU A 1 179 ? -13.012 42.035 11.919 1.00 48.53 179 GLU A N 1
ATOM 1405 C CA . GLU A 1 179 ? -14.177 42.572 12.616 1.00 48.53 179 GLU A CA 1
ATOM 1406 C C . GLU A 1 179 ? -14.915 43.521 11.666 1.00 48.53 179 GLU A C 1
ATOM 1408 O O . GLU A 1 179 ? -14.457 44.633 11.459 1.00 48.53 179 GLU A O 1
ATOM 1413 N N . GLU A 1 180 ? -15.998 43.056 11.036 1.00 51.66 180 GLU A N 1
ATOM 1414 C CA . GLU A 1 180 ? -17.184 43.842 10.632 1.00 51.66 180 GLU A CA 1
ATOM 1415 C C . GLU A 1 180 ? -17.982 43.077 9.570 1.00 51.66 180 GLU A C 1
ATOM 1417 O O . GLU A 1 180 ? -17.761 43.251 8.376 1.00 51.66 180 GLU A O 1
ATOM 1422 N N . ILE A 1 181 ? -18.969 42.272 9.978 1.00 42.97 181 ILE A N 1
ATOM 1423 C CA . ILE A 1 181 ? -20.199 42.120 9.185 1.00 42.97 181 ILE A CA 1
ATOM 1424 C C . ILE A 1 181 ? -21.378 42.066 10.158 1.00 42.97 181 ILE A C 1
ATOM 1426 O O . ILE A 1 181 ? -21.561 41.098 10.896 1.00 42.97 181 ILE A O 1
ATOM 1430 N N . GLN A 1 182 ? -22.149 43.153 10.149 1.00 39.12 182 GLN A N 1
ATOM 1431 C CA . GLN A 1 182 ? -23.389 43.340 10.890 1.00 39.12 182 GLN A CA 1
ATOM 1432 C C . GLN A 1 182 ? -24.511 42.400 10.423 1.00 39.12 182 GLN A C 1
ATOM 1434 O O . GLN A 1 182 ? -24.522 41.852 9.321 1.00 39.12 182 GLN A O 1
ATOM 1439 N N . GLU A 1 183 ? -25.458 42.243 11.339 1.00 46.03 183 GLU A N 1
ATOM 1440 C CA . GLU A 1 183 ? -26.608 41.352 11.376 1.00 46.03 183 GLU A CA 1
ATOM 1441 C C . GLU A 1 183 ? -27.486 41.369 10.112 1.00 46.03 183 GLU A C 1
ATOM 1443 O O . GLU A 1 183 ? -28.005 42.401 9.692 1.00 46.03 183 GLU A O 1
ATOM 1448 N N . ALA A 1 184 ? -27.769 40.180 9.570 1.00 37.88 184 ALA A N 1
ATOM 1449 C CA . ALA A 1 184 ? -28.912 39.961 8.689 1.00 37.88 184 ALA A CA 1
ATOM 1450 C C . ALA A 1 184 ? -29.610 38.644 9.054 1.00 37.88 184 ALA A C 1
ATOM 1452 O O . ALA A 1 184 ? -29.177 37.543 8.705 1.00 37.88 184 ALA A O 1
ATOM 1453 N N . VAL A 1 185 ? -30.719 38.777 9.780 1.00 46.59 185 VAL A N 1
ATOM 1454 C CA . VAL A 1 185 ? -31.680 37.711 10.077 1.00 46.59 185 VAL A CA 1
ATOM 1455 C C . VAL A 1 185 ? -32.390 37.322 8.777 1.00 46.59 185 VAL A C 1
ATOM 1457 O O . VAL A 1 185 ? -33.199 38.087 8.259 1.00 46.59 185 VAL A O 1
ATOM 1460 N N . VAL A 1 186 ? -32.119 36.125 8.243 1.00 41.09 186 VAL A N 1
ATOM 1461 C CA . VAL A 1 186 ? -32.843 35.577 7.081 1.00 41.09 186 VAL A CA 1
ATOM 1462 C C . VAL A 1 186 ? -33.342 34.162 7.374 1.00 41.09 186 VAL A C 1
ATOM 1464 O O . VAL A 1 186 ? -32.611 33.284 7.833 1.00 41.09 186 VAL A O 1
ATOM 1467 N N . GLN A 1 187 ? -34.638 33.972 7.127 1.00 40.81 187 GLN A N 1
ATOM 1468 C CA . GLN A 1 187 ? -35.435 32.791 7.444 1.00 40.81 187 GLN A CA 1
ATOM 1469 C C . GLN A 1 187 ? -34.949 31.512 6.738 1.00 40.81 187 GLN A C 1
ATOM 1471 O O . GLN A 1 187 ? -34.659 31.494 5.542 1.00 40.81 187 GLN A O 1
ATOM 1476 N N . LYS A 1 188 ? -34.916 30.407 7.496 1.00 40.44 188 LYS A N 1
ATOM 1477 C CA . LYS A 1 188 ? -34.526 29.064 7.042 1.00 40.44 188 LYS A CA 1
ATOM 1478 C C . LYS A 1 188 ? -35.591 28.455 6.118 1.00 40.44 188 LYS A C 1
ATOM 1480 O O . LYS A 1 188 ? -36.720 28.236 6.549 1.00 40.44 188 LYS A O 1
ATOM 1485 N N . LYS A 1 189 ? -35.207 28.076 4.892 1.00 36.09 189 LYS A N 1
ATOM 1486 C CA . LYS A 1 189 ? -35.927 27.066 4.088 1.00 36.09 189 LYS A CA 1
ATOM 1487 C C . LYS A 1 189 ? -35.369 25.654 4.351 1.00 36.09 189 LYS A C 1
ATOM 1489 O O . LYS A 1 189 ? -34.193 25.536 4.705 1.00 36.09 189 LYS A O 1
ATOM 1494 N N . PRO A 1 190 ? -36.174 24.583 4.190 1.00 42.88 190 PRO A N 1
ATOM 1495 C CA . PRO A 1 190 ? -35.778 23.219 4.542 1.00 42.88 190 PRO A CA 1
ATOM 1496 C C . PRO A 1 190 ? -34.671 22.701 3.618 1.00 42.88 190 PRO A C 1
ATOM 1498 O O . PRO A 1 190 ? -34.755 22.833 2.398 1.00 42.88 190 PRO A O 1
ATOM 1501 N N . GLN A 1 191 ? -33.630 22.114 4.210 1.00 39.97 191 GLN A N 1
ATOM 1502 C CA . GLN A 1 191 ? -32.460 21.606 3.499 1.00 39.97 191 GLN A CA 1
ATOM 1503 C C . GLN A 1 191 ? -32.773 20.334 2.707 1.00 39.97 191 GLN A C 1
ATOM 1505 O O . GLN A 1 191 ? -33.007 19.261 3.264 1.00 39.97 191 GLN A O 1
ATOM 1510 N N . GLU A 1 192 ? -32.675 20.445 1.389 1.00 41.66 192 GLU A N 1
ATOM 1511 C CA . GLU A 1 192 ? -32.581 19.315 0.477 1.00 41.66 192 GLU A CA 1
ATOM 1512 C C . GLU A 1 192 ? -31.160 18.723 0.545 1.00 41.66 192 GLU A C 1
ATOM 1514 O O . GLU A 1 192 ? -30.158 19.441 0.459 1.00 41.66 192 GLU A O 1
ATOM 1519 N N . LYS A 1 193 ? -31.061 17.403 0.758 1.00 40.03 193 LYS A N 1
ATOM 1520 C CA . LYS A 1 193 ? -29.800 16.659 0.919 1.00 40.03 193 LYS A CA 1
ATOM 1521 C C . LYS A 1 193 ? -28.933 16.789 -0.338 1.00 40.03 193 LYS A C 1
ATOM 1523 O O . LYS A 1 193 ? -29.042 15.992 -1.270 1.00 40.03 193 LYS A O 1
ATOM 1528 N N . ARG A 1 194 ? -28.032 17.773 -0.354 1.00 42.22 194 ARG A N 1
ATOM 1529 C CA . ARG A 1 194 ? -27.036 17.941 -1.416 1.00 42.22 194 ARG A CA 1
ATOM 1530 C C . ARG A 1 194 ? -26.078 16.751 -1.421 1.00 42.22 194 ARG A C 1
ATOM 1532 O O . ARG A 1 194 ? -25.205 16.626 -0.565 1.00 42.22 194 ARG A O 1
ATOM 1539 N N . ARG A 1 195 ? -26.243 15.877 -2.417 1.00 39.69 195 ARG A N 1
ATOM 1540 C CA . ARG A 1 195 ? -25.242 14.879 -2.804 1.00 39.69 195 ARG A CA 1
ATOM 1541 C C . ARG A 1 195 ? -23.934 15.614 -3.094 1.00 39.69 195 ARG A C 1
ATOM 1543 O O . ARG A 1 195 ? -23.895 16.472 -3.972 1.00 39.69 195 ARG A O 1
ATOM 1550 N N . VAL A 1 196 ? -22.885 15.286 -2.341 1.00 39.81 196 VAL A N 1
ATOM 1551 C CA . VAL A 1 196 ? -21.523 15.767 -2.587 1.00 39.81 196 VAL A CA 1
ATOM 1552 C C . VAL A 1 196 ? -21.142 15.361 -4.007 1.00 39.81 196 VAL A C 1
ATOM 1554 O O . VAL A 1 196 ? -20.970 14.177 -4.301 1.00 39.81 196 VAL A O 1
ATOM 1557 N N . TRP A 1 197 ? -21.069 16.349 -4.893 1.00 32.94 197 TRP A N 1
ATOM 1558 C CA . TRP A 1 197 ? -20.608 16.186 -6.262 1.00 32.94 197 TRP A CA 1
ATOM 1559 C C . TRP A 1 197 ? -19.113 15.859 -6.195 1.00 32.94 197 TRP A C 1
ATOM 1561 O O . TRP A 1 197 ? -18.277 16.745 -6.040 1.00 32.94 197 TRP A O 1
ATOM 1571 N N . ARG A 1 198 ? -18.763 14.570 -6.232 1.00 34.09 198 ARG A N 1
ATOM 1572 C CA . ARG A 1 198 ? -17.403 14.169 -6.598 1.00 34.09 198 ARG A CA 1
ATOM 1573 C C . ARG A 1 198 ? -17.311 14.351 -8.110 1.00 34.09 198 ARG A C 1
ATOM 1575 O O . ARG A 1 198 ? -18.133 13.741 -8.797 1.00 34.09 198 ARG A O 1
ATOM 1582 N N . PRO A 1 199 ? -16.373 15.159 -8.632 1.00 32.94 199 PRO A N 1
ATOM 1583 C CA . PRO A 1 199 ? -16.107 15.185 -10.059 1.00 32.94 199 PRO A CA 1
ATOM 1584 C C . PRO A 1 199 ? -15.840 13.747 -10.497 1.00 32.94 199 PRO A C 1
ATOM 1586 O O . PRO A 1 199 ? -14.885 13.117 -10.043 1.00 32.94 199 PRO A O 1
ATOM 1589 N N . GLN A 1 200 ? -16.740 13.191 -11.304 1.00 38.31 200 GLN A N 1
ATOM 1590 C CA . GLN A 1 200 ? -16.461 11.970 -12.040 1.00 38.31 200 GLN A CA 1
ATOM 1591 C C . GLN A 1 200 ? -15.391 12.371 -13.048 1.00 38.31 200 GLN A C 1
ATOM 1593 O O . GLN A 1 200 ? -15.708 12.937 -14.093 1.00 38.31 200 GLN A O 1
ATOM 1598 N N . VAL A 1 201 ? -14.120 12.178 -12.694 1.00 44.09 201 VAL A N 1
ATOM 1599 C CA . VAL A 1 201 ? -13.044 12.234 -13.678 1.00 44.09 201 VAL A CA 1
ATOM 1600 C C . VAL A 1 201 ? -13.359 11.099 -14.638 1.00 44.09 201 VAL A C 1
ATOM 1602 O O . VAL A 1 201 ? -13.219 9.927 -14.289 1.00 44.09 201 VAL A O 1
ATOM 1605 N N . LYS A 1 202 ? -13.907 11.444 -15.804 1.00 49.41 202 LYS A N 1
ATOM 1606 C CA . LYS A 1 202 ? -14.008 10.507 -16.913 1.00 49.41 202 LYS A CA 1
ATOM 1607 C C . LYS A 1 202 ? -12.572 10.143 -17.249 1.00 49.41 202 LYS A C 1
ATOM 1609 O O . LYS A 1 202 ? -11.801 10.976 -17.716 1.00 49.41 202 LYS A O 1
ATOM 1614 N N . HIS A 1 203 ? -12.178 8.949 -16.833 1.00 53.59 203 HIS A N 1
ATOM 1615 C CA . HIS A 1 203 ? -10.865 8.410 -17.109 1.00 53.59 203 HIS A CA 1
ATOM 1616 C C . HIS A 1 203 ? -10.862 7.953 -18.566 1.00 53.59 203 HIS A C 1
ATOM 1618 O O . HIS A 1 203 ? -11.028 6.772 -18.847 1.00 53.59 203 HIS A O 1
ATOM 1624 N N . ASP A 1 204 ? -10.708 8.907 -19.482 1.00 54.97 204 ASP A N 1
ATOM 1625 C CA . ASP A 1 204 ? -10.490 8.645 -20.903 1.00 54.97 204 ASP A CA 1
ATOM 1626 C C . ASP A 1 204 ? -9.033 8.181 -21.084 1.00 54.97 204 ASP A C 1
ATOM 1628 O O . ASP A 1 204 ? -8.182 8.886 -21.618 1.00 54.97 204 ASP A O 1
ATOM 1632 N N . PHE A 1 205 ? -8.702 7.003 -20.549 1.00 62.84 205 PHE A N 1
ATOM 1633 C CA . PHE A 1 205 ? -7.411 6.359 -20.781 1.00 62.84 205 PHE A CA 1
ATOM 1634 C C . PHE A 1 205 ? -7.526 5.445 -21.999 1.00 62.84 205 PHE A C 1
ATOM 1636 O O . PHE A 1 205 ? -7.536 4.225 -21.868 1.00 62.84 205 PHE A O 1
ATOM 1643 N N . SER A 1 206 ? -7.599 6.028 -23.195 1.00 68.31 206 SER A N 1
ATOM 1644 C CA . SER A 1 206 ? -7.445 5.276 -24.444 1.00 68.31 206 SER A CA 1
ATOM 1645 C C . SER A 1 206 ? -5.965 4.939 -24.655 1.00 68.31 206 SER A C 1
ATOM 1647 O O . SER A 1 206 ? -5.285 5.517 -25.506 1.00 68.31 206 SER A O 1
ATOM 1649 N N . VAL A 1 207 ? -5.420 4.068 -23.807 1.00 82.50 207 VAL A N 1
ATOM 1650 C CA . VAL A 1 207 ? -4.058 3.564 -23.978 1.00 82.50 207 VAL A CA 1
ATOM 1651 C C . VAL A 1 207 ? -4.102 2.498 -25.063 1.00 82.50 207 VAL A C 1
ATOM 1653 O O . VAL A 1 207 ? -4.651 1.424 -24.856 1.00 82.50 207 VAL A O 1
ATOM 1656 N N . THR A 1 208 ? -3.544 2.816 -26.228 1.00 89.19 208 THR A N 1
ATOM 1657 C CA . THR A 1 208 ? -3.451 1.883 -27.360 1.00 89.19 208 THR A CA 1
ATOM 1658 C C . THR A 1 208 ? -2.304 0.892 -27.183 1.00 89.19 208 THR A C 1
ATOM 1660 O O . THR A 1 208 ? -2.430 -0.271 -27.549 1.00 89.19 208 THR A O 1
ATOM 1663 N N . HIS A 1 209 ? -1.206 1.338 -26.563 1.00 91.69 209 HIS A N 1
ATOM 1664 C CA . HIS A 1 209 ? 0.005 0.544 -26.382 1.00 91.69 209 HIS A CA 1
ATOM 1665 C C . HIS A 1 209 ? 0.485 0.569 -24.928 1.00 91.69 209 HIS A C 1
ATOM 1667 O O . HIS A 1 209 ? 0.553 1.629 -24.297 1.00 91.69 209 HIS A O 1
ATOM 1673 N N . LEU A 1 210 ? 0.872 -0.593 -24.405 1.00 94.19 210 LEU A N 1
ATOM 1674 C CA . LEU A 1 210 ? 1.537 -0.736 -23.111 1.00 94.19 210 LEU A CA 1
ATOM 1675 C C . LEU A 1 210 ? 3.048 -0.836 -23.322 1.00 94.19 210 LEU A C 1
ATOM 1677 O O . LEU A 1 210 ? 3.510 -1.728 -24.028 1.00 94.19 210 LEU A O 1
ATOM 1681 N N . THR A 1 211 ? 3.817 0.047 -22.686 1.00 95.12 211 THR A N 1
ATOM 1682 C CA . THR A 1 211 ? 5.271 0.128 -22.865 1.00 95.12 211 THR A CA 1
ATOM 1683 C C . THR A 1 211 ? 6.000 -0.231 -21.577 1.00 95.12 211 THR A C 1
ATOM 1685 O O . THR A 1 211 ? 5.765 0.355 -20.515 1.00 95.12 211 THR A O 1
ATOM 1688 N N . PHE A 1 212 ? 6.937 -1.168 -21.687 1.00 95.50 212 PHE A N 1
ATOM 1689 C CA . PHE A 1 212 ? 7.776 -1.645 -20.599 1.00 95.50 212 PHE A CA 1
ATOM 1690 C C . PHE A 1 212 ? 9.250 -1.577 -20.973 1.00 95.50 212 PHE A C 1
ATOM 1692 O O . PHE A 1 212 ? 9.641 -1.853 -22.103 1.00 95.50 212 PHE A O 1
ATOM 1699 N N . LYS A 1 213 ? 10.090 -1.267 -19.992 1.00 94.12 213 LYS A N 1
ATOM 1700 C CA . LYS A 1 213 ? 11.546 -1.283 -20.119 1.00 94.12 213 LYS A CA 1
ATOM 1701 C C . LYS A 1 213 ? 12.106 -2.453 -19.332 1.00 94.12 213 LYS A C 1
ATOM 1703 O O . LYS A 1 213 ? 11.677 -2.744 -18.208 1.00 94.12 213 LYS A O 1
ATOM 1708 N N . SER A 1 214 ? 13.072 -3.129 -19.930 1.00 93.69 214 SER A N 1
ATOM 1709 C CA . SER A 1 214 ? 13.728 -4.281 -19.330 1.00 93.69 214 SER A CA 1
ATOM 1710 C C . SER A 1 214 ? 15.180 -4.395 -19.792 1.00 93.69 214 SER A C 1
ATOM 1712 O O . SER A 1 214 ? 15.634 -3.661 -20.671 1.00 93.69 214 SER A O 1
ATOM 1714 N N . TRP A 1 215 ? 15.917 -5.301 -19.160 1.00 91.56 215 TRP A N 1
ATOM 1715 C CA . TRP A 1 215 ? 17.233 -5.727 -19.597 1.00 91.56 215 TRP A CA 1
ATOM 1716 C C . TRP A 1 215 ? 17.508 -7.174 -19.184 1.00 91.56 215 TRP A C 1
ATOM 1718 O O . TRP A 1 215 ? 16.921 -7.688 -18.229 1.00 91.56 215 TRP A O 1
ATOM 1728 N N . TRP A 1 216 ? 18.439 -7.816 -19.886 1.00 89.50 216 TRP A N 1
ATOM 1729 C CA . TRP A 1 216 ? 19.047 -9.085 -19.479 1.00 89.50 216 TRP A CA 1
ATOM 1730 C C . TRP A 1 216 ? 20.571 -9.017 -19.605 1.00 89.50 216 TRP A C 1
ATOM 1732 O O . TRP A 1 216 ? 21.120 -8.078 -20.186 1.00 89.50 216 TRP A O 1
ATOM 1742 N N . GLN A 1 217 ? 21.262 -10.000 -19.029 1.00 88.12 217 GLN A N 1
ATOM 1743 C CA . GLN A 1 217 ? 22.701 -10.185 -19.213 1.00 88.12 217 GLN A CA 1
ATOM 1744 C C . GLN A 1 217 ? 22.945 -11.191 -20.332 1.00 88.12 217 GLN A C 1
ATOM 1746 O O . GLN A 1 217 ? 22.325 -12.253 -20.365 1.00 88.12 217 GLN A O 1
ATOM 1751 N N . GLU A 1 218 ? 23.817 -10.823 -21.258 1.00 84.62 218 GLU A N 1
ATOM 1752 C CA . GLU A 1 218 ? 24.301 -11.662 -22.345 1.00 84.62 218 GLU A CA 1
ATOM 1753 C C . GLU A 1 218 ? 25.814 -11.828 -22.192 1.00 84.62 218 GLU A C 1
ATOM 1755 O O . GLU A 1 218 ? 26.509 -10.878 -21.819 1.00 84.62 218 GLU A O 1
ATOM 1760 N N . ASP A 1 219 ? 26.322 -13.029 -22.453 1.00 82.19 219 ASP A N 1
ATOM 1761 C CA . ASP A 1 219 ? 27.760 -13.272 -22.460 1.00 82.19 219 ASP A CA 1
ATOM 1762 C C . ASP A 1 219 ? 28.391 -12.505 -23.625 1.00 82.19 219 ASP A C 1
ATOM 1764 O O . ASP A 1 219 ? 27.921 -12.559 -24.762 1.00 82.19 219 ASP A O 1
ATOM 1768 N N . LYS A 1 220 ? 29.450 -11.746 -23.348 1.00 75.69 220 LYS A N 1
ATOM 1769 C CA . LYS A 1 220 ? 30.204 -11.061 -24.393 1.00 75.69 220 LYS A CA 1
ATOM 1770 C C . LYS A 1 220 ? 31.087 -12.100 -25.090 1.00 75.69 220 LYS A C 1
ATOM 1772 O O . LYS A 1 220 ? 32.104 -12.526 -24.548 1.00 75.69 220 LYS A O 1
ATOM 1777 N N . GLU A 1 221 ? 30.712 -12.507 -26.296 1.00 62.53 221 GLU A N 1
ATOM 1778 C CA . GLU A 1 221 ? 31.571 -13.314 -27.168 1.00 62.53 221 GLU A CA 1
ATOM 1779 C C . GLU A 1 221 ? 32.628 -12.419 -27.833 1.00 62.53 221 GLU A C 1
ATOM 1781 O O . GLU A 1 221 ? 32.593 -12.169 -29.032 1.00 62.53 221 GLU A O 1
ATOM 1786 N N . GLU A 1 222 ? 33.561 -11.863 -27.058 1.00 59.88 222 GLU A N 1
ATOM 1787 C CA . GLU A 1 222 ? 34.731 -11.205 -27.647 1.00 59.88 222 GLU A CA 1
ATOM 1788 C C . GLU A 1 222 ? 35.847 -12.245 -27.780 1.00 59.88 222 GLU A C 1
ATOM 1790 O O . GLU A 1 222 ? 36.378 -12.753 -26.793 1.00 59.88 222 GLU A O 1
ATOM 1795 N N . ALA A 1 223 ? 36.159 -12.613 -29.023 1.00 53.53 223 ALA A N 1
ATOM 1796 C CA . ALA A 1 223 ? 37.148 -13.632 -29.365 1.00 53.53 223 ALA A CA 1
ATOM 1797 C C . ALA A 1 223 ? 38.594 -13.103 -29.377 1.00 53.53 223 ALA A C 1
ATOM 1799 O O . ALA A 1 223 ? 39.466 -13.735 -29.979 1.00 53.53 223 ALA A O 1
ATOM 1800 N N . ASP A 1 224 ? 38.878 -11.974 -28.722 1.00 51.69 224 ASP A N 1
ATOM 1801 C CA . ASP A 1 224 ? 40.246 -11.475 -28.616 1.00 51.69 224 ASP A CA 1
ATOM 1802 C C . ASP A 1 224 ? 41.014 -12.307 -27.585 1.00 51.69 224 ASP A C 1
ATOM 1804 O O . ASP A 1 224 ? 41.088 -12.016 -26.391 1.00 51.69 224 ASP A O 1
ATOM 1808 N N . ARG A 1 225 ? 41.609 -13.398 -28.080 1.00 48.50 225 ARG A N 1
ATOM 1809 C CA . ARG A 1 225 ? 42.625 -14.209 -27.397 1.00 48.50 225 ARG A CA 1
ATOM 1810 C C . ARG A 1 225 ? 43.938 -13.426 -27.263 1.00 48.50 225 ARG A C 1
ATOM 1812 O O . ARG A 1 225 ? 44.993 -13.863 -27.717 1.00 48.50 225 ARG A O 1
ATOM 1819 N N . GLY A 1 226 ? 43.881 -12.266 -26.617 1.00 51.47 226 GLY A N 1
ATOM 1820 C CA . GLY A 1 226 ? 45.039 -11.482 -26.213 1.00 51.47 226 GLY A CA 1
ATOM 1821 C C . GLY A 1 226 ? 45.698 -12.081 -24.972 1.00 51.47 226 GLY A C 1
ATOM 1822 O O . GLY A 1 226 ? 45.403 -11.670 -23.860 1.00 51.47 226 GLY A O 1
ATOM 1823 N N . ASN A 1 227 ? 46.560 -13.078 -25.185 1.00 54.38 227 ASN A N 1
ATOM 1824 C CA . ASN A 1 227 ? 47.700 -13.547 -24.375 1.00 54.38 227 ASN A CA 1
ATOM 1825 C C . ASN A 1 227 ? 47.648 -13.593 -22.824 1.00 54.38 227 ASN A C 1
ATOM 1827 O O . ASN A 1 227 ? 48.697 -13.770 -22.211 1.00 54.38 227 ASN A O 1
ATOM 1831 N N . ASN A 1 228 ? 46.494 -13.495 -22.162 1.00 54.16 228 ASN A N 1
ATOM 1832 C CA . ASN A 1 228 ? 46.392 -13.712 -20.718 1.00 54.16 228 ASN A CA 1
ATOM 1833 C C . ASN A 1 228 ? 45.168 -14.562 -20.358 1.00 54.16 228 ASN A C 1
ATOM 1835 O O . ASN A 1 228 ? 44.034 -14.261 -20.723 1.00 54.16 228 ASN A O 1
ATOM 1839 N N . MET A 1 229 ? 45.439 -15.666 -19.659 1.00 50.88 229 MET A N 1
ATOM 1840 C CA . MET A 1 229 ? 44.526 -16.757 -19.309 1.00 50.88 229 MET A CA 1
ATOM 1841 C C . MET A 1 229 ? 43.391 -16.338 -18.357 1.00 50.88 229 MET A C 1
ATOM 1843 O O . MET A 1 229 ? 43.389 -16.721 -17.190 1.00 50.88 229 MET A O 1
ATOM 1847 N N . VAL A 1 230 ? 42.375 -15.627 -18.844 1.00 51.84 230 VAL A N 1
ATOM 1848 C CA . VAL A 1 230 ? 41.063 -15.595 -18.181 1.00 51.84 230 VAL A CA 1
ATOM 1849 C C . VAL A 1 230 ? 39.989 -15.839 -19.234 1.00 51.84 230 VAL A C 1
ATOM 1851 O O . VAL A 1 230 ? 39.600 -14.948 -19.981 1.00 51.84 230 VAL A O 1
ATOM 1854 N N . ALA A 1 231 ? 39.532 -17.088 -19.327 1.00 51.09 231 ALA A N 1
ATOM 1855 C CA . ALA A 1 231 ? 38.379 -17.437 -20.143 1.00 51.09 231 ALA A CA 1
ATOM 1856 C C . ALA A 1 231 ? 37.119 -16.831 -19.503 1.00 51.09 231 ALA A C 1
ATOM 1858 O O . ALA A 1 231 ? 36.641 -17.317 -18.482 1.00 51.09 231 ALA A O 1
ATOM 1859 N N . GLY A 1 232 ? 36.602 -15.757 -20.094 1.00 55.31 232 GLY A N 1
ATOM 1860 C CA . GLY A 1 232 ? 35.320 -15.166 -19.723 1.00 55.31 232 GLY A CA 1
ATOM 1861 C C . GLY A 1 232 ? 35.205 -13.745 -20.251 1.00 55.31 232 GLY A C 1
ATOM 1862 O O . GLY A 1 232 ? 35.687 -12.819 -19.610 1.00 55.31 232 GLY A O 1
ATOM 1863 N N . GLY A 1 233 ? 34.544 -13.555 -21.396 1.00 60.47 233 GLY A N 1
ATOM 1864 C CA . GLY A 1 233 ? 34.367 -12.236 -22.025 1.00 60.47 233 GLY A CA 1
ATOM 1865 C C . GLY A 1 233 ? 33.552 -11.222 -21.205 1.00 60.47 233 GLY A C 1
ATOM 1866 O O . GLY A 1 233 ? 33.398 -10.074 -21.611 1.00 60.47 233 GLY A O 1
ATOM 1867 N N . GLY A 1 234 ? 33.074 -11.590 -20.015 1.00 73.12 234 GLY A N 1
ATOM 1868 C CA . GLY A 1 234 ? 32.259 -10.734 -19.159 1.00 73.12 234 GLY A CA 1
ATOM 1869 C C . GLY A 1 234 ? 30.793 -10.689 -19.598 1.00 73.12 234 GLY A C 1
ATOM 1870 O O . GLY A 1 234 ? 30.428 -11.091 -20.699 1.00 73.12 234 GLY A O 1
ATOM 1871 N N . LEU A 1 235 ? 29.930 -10.210 -18.701 1.00 81.06 235 LEU A N 1
ATOM 1872 C CA . LEU A 1 235 ? 28.489 -10.091 -18.936 1.00 81.06 235 LEU A CA 1
ATOM 1873 C C . LEU A 1 235 ? 28.166 -8.690 -19.475 1.00 81.06 235 LEU A C 1
ATOM 1875 O O . LEU A 1 235 ? 28.357 -7.698 -18.766 1.00 81.06 235 LEU A O 1
ATOM 1879 N N . LYS A 1 236 ? 27.629 -8.589 -20.696 1.00 84.31 236 LYS A N 1
ATOM 1880 C CA . LYS A 1 236 ? 27.098 -7.338 -21.265 1.00 84.31 236 LYS A CA 1
ATOM 1881 C C . LYS A 1 236 ? 25.603 -7.231 -20.960 1.00 84.31 236 LYS A C 1
ATOM 1883 O O . LYS A 1 236 ? 24.832 -8.156 -21.201 1.00 84.31 236 LYS A O 1
ATOM 1888 N N . LYS A 1 237 ? 25.163 -6.085 -20.432 1.00 86.69 237 LYS A N 1
ATOM 1889 C CA . LYS A 1 237 ? 23.729 -5.798 -20.271 1.00 86.69 237 LYS A CA 1
ATOM 1890 C C . LYS A 1 237 ? 23.128 -5.398 -21.616 1.00 86.69 237 LYS A C 1
ATOM 1892 O O . LYS A 1 237 ? 23.658 -4.515 -22.288 1.00 86.69 237 LYS A O 1
ATOM 1897 N N . ARG A 1 238 ? 22.003 -6.010 -21.975 1.00 86.25 238 ARG A N 1
ATOM 1898 C CA . ARG A 1 238 ? 21.194 -5.652 -23.144 1.00 86.25 238 ARG A CA 1
ATOM 1899 C C . ARG A 1 238 ? 19.903 -5.016 -22.675 1.00 86.25 238 ARG A C 1
ATOM 1901 O O . ARG A 1 238 ? 19.153 -5.651 -21.943 1.00 86.25 238 ARG A O 1
ATOM 1908 N N . TYR A 1 239 ? 19.666 -3.776 -23.084 1.00 90.38 239 TYR A N 1
ATOM 1909 C CA . TYR A 1 239 ? 18.438 -3.051 -22.780 1.00 90.38 239 TYR A CA 1
ATOM 1910 C C . TYR A 1 239 ? 17.426 -3.230 -23.906 1.00 90.38 239 TYR A C 1
ATOM 1912 O O . TYR A 1 239 ? 17.786 -3.228 -25.084 1.00 90.38 239 TYR A O 1
ATOM 1920 N N . LEU A 1 240 ? 16.155 -3.339 -23.536 1.00 91.62 240 LEU A N 1
ATOM 1921 C CA . LEU A 1 240 ? 15.051 -3.405 -24.482 1.00 91.62 240 LEU A CA 1
ATOM 1922 C C . LEU A 1 240 ? 13.855 -2.600 -23.999 1.00 91.62 240 LEU A C 1
ATOM 1924 O O . LEU A 1 240 ? 13.631 -2.429 -22.795 1.00 91.62 240 LEU A O 1
ATOM 1928 N N . THR A 1 241 ? 13.057 -2.175 -24.969 1.00 93.00 241 THR A N 1
ATOM 1929 C CA . THR A 1 241 ? 11.732 -1.609 -24.750 1.00 93.00 241 THR A CA 1
ATOM 1930 C C . THR A 1 241 ? 10.705 -2.523 -25.406 1.00 93.00 241 THR A C 1
ATOM 1932 O O . THR A 1 241 ? 10.754 -2.761 -26.606 1.00 93.00 241 THR A O 1
ATOM 1935 N N . LEU A 1 242 ? 9.795 -3.065 -24.606 1.00 92.69 242 LEU A N 1
ATOM 1936 C CA . LEU A 1 242 ? 8.679 -3.886 -25.050 1.00 92.69 242 LEU A CA 1
ATOM 1937 C C . LEU A 1 242 ? 7.447 -2.994 -25.184 1.00 92.69 242 LEU A C 1
ATOM 1939 O O . LEU A 1 242 ? 7.047 -2.367 -24.206 1.00 92.69 242 LEU A O 1
ATOM 1943 N N . LYS A 1 243 ? 6.830 -2.973 -26.358 1.00 93.56 243 LYS A N 1
ATOM 1944 C CA . LYS A 1 243 ? 5.525 -2.360 -26.602 1.00 93.56 243 LYS A CA 1
ATOM 1945 C C . LYS A 1 243 ? 4.520 -3.461 -26.907 1.00 93.56 243 LYS A C 1
ATOM 1947 O O . LYS A 1 243 ? 4.809 -4.365 -27.683 1.00 93.56 243 LYS A O 1
ATOM 1952 N N . PHE A 1 244 ? 3.356 -3.396 -26.287 1.00 93.00 244 PHE A N 1
ATOM 1953 C CA . PHE A 1 244 ? 2.256 -4.323 -26.517 1.00 93.00 244 PHE A CA 1
ATOM 1954 C C . PHE A 1 244 ? 1.047 -3.545 -27.012 1.00 93.00 244 PHE A C 1
ATOM 1956 O O . PHE A 1 244 ? 0.583 -2.651 -26.303 1.00 93.00 244 PHE A O 1
ATOM 1963 N N . ASP A 1 245 ? 0.554 -3.869 -28.203 1.00 91.19 245 ASP A N 1
ATOM 1964 C CA . ASP A 1 245 ? -0.700 -3.319 -28.714 1.00 91.19 245 ASP A CA 1
ATOM 1965 C C . ASP A 1 245 ? -1.879 -4.054 -28.060 1.00 91.19 245 ASP A C 1
ATOM 1967 O O . ASP A 1 245 ? -1.989 -5.279 -28.139 1.00 91.19 245 ASP A O 1
ATOM 1971 N N . VAL A 1 246 ? -2.753 -3.306 -27.384 1.00 89.19 246 VAL A N 1
ATOM 1972 C CA . VAL A 1 246 ? -3.890 -3.869 -26.641 1.00 89.19 246 VAL A CA 1
ATOM 1973 C C . VAL A 1 246 ? -4.956 -4.448 -27.575 1.00 89.19 246 VAL A C 1
ATOM 1975 O O . VAL A 1 246 ? -5.611 -5.427 -27.215 1.00 89.19 246 VAL A O 1
ATOM 1978 N N . PHE A 1 247 ? -5.125 -3.873 -28.766 1.00 86.44 247 PHE A N 1
ATOM 1979 C CA . PHE A 1 247 ? -6.156 -4.268 -29.722 1.00 86.44 247 PHE A CA 1
ATOM 1980 C C . PHE A 1 247 ? -5.687 -5.411 -30.610 1.00 86.44 247 PHE A C 1
ATOM 1982 O O . PHE A 1 247 ? -6.411 -6.389 -30.792 1.00 86.44 247 PHE A O 1
ATOM 1989 N N . GLU A 1 248 ? -4.474 -5.295 -31.147 1.00 85.62 248 GLU A N 1
ATOM 1990 C CA . GLU A 1 248 ? -3.913 -6.315 -32.035 1.00 85.62 248 GLU A CA 1
ATOM 1991 C 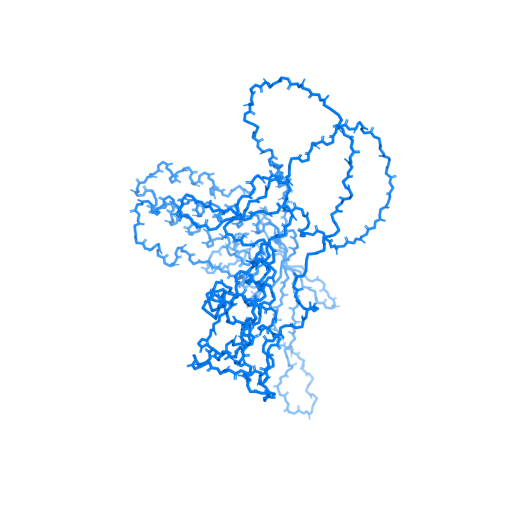C . GLU A 1 248 ? -3.319 -7.503 -31.269 1.00 85.62 248 GLU A C 1
ATOM 1993 O O . GLU A 1 248 ? -3.086 -8.557 -31.857 1.00 85.62 248 GLU A O 1
ATOM 1998 N N . GLN A 1 249 ? -3.079 -7.347 -29.962 1.00 87.44 249 GLN A N 1
ATOM 1999 C CA . GLN A 1 249 ? -2.387 -8.323 -29.113 1.00 87.44 249 GLN A CA 1
ATOM 2000 C C . GLN A 1 249 ? -0.994 -8.697 -29.641 1.00 87.44 249 GLN A C 1
ATOM 2002 O O . GLN A 1 249 ? -0.505 -9.810 -29.438 1.00 87.44 249 GLN A O 1
ATOM 2007 N N . THR A 1 250 ? -0.337 -7.756 -30.318 1.00 88.81 250 THR A N 1
ATOM 2008 C CA . THR A 1 250 ? 0.995 -7.933 -30.892 1.00 88.81 250 THR A CA 1
ATOM 2009 C C . THR A 1 250 ? 2.055 -7.317 -29.987 1.00 88.81 250 THR A C 1
ATOM 2011 O O . THR A 1 250 ? 1.843 -6.302 -29.318 1.00 88.81 250 THR A O 1
ATOM 2014 N N . PHE A 1 251 ? 3.231 -7.942 -29.956 1.00 89.94 251 PHE A N 1
ATOM 2015 C CA . PHE A 1 251 ? 4.385 -7.420 -29.233 1.00 89.94 251 PHE A CA 1
ATOM 2016 C C . PHE A 1 251 ? 5.385 -6.828 -30.219 1.00 89.94 251 PHE A C 1
ATOM 2018 O O . PHE A 1 251 ? 5.808 -7.512 -31.148 1.00 89.94 251 PHE A O 1
ATOM 2025 N N . GLN A 1 252 ? 5.813 -5.595 -29.975 1.00 90.44 252 GLN A N 1
ATOM 2026 C CA . GLN A 1 252 ? 6.940 -4.962 -30.650 1.00 90.44 252 GLN A CA 1
ATOM 2027 C C . GLN A 1 252 ? 8.094 -4.849 -29.653 1.00 90.44 252 GLN A C 1
ATOM 2029 O O . GLN A 1 252 ? 7.946 -4.278 -28.570 1.00 90.44 252 GLN A O 1
ATOM 2034 N N . VAL A 1 253 ? 9.237 -5.445 -29.980 1.00 89.94 253 VAL A N 1
ATOM 2035 C CA . VAL A 1 253 ? 10.440 -5.396 -29.143 1.00 89.94 253 VAL A CA 1
ATOM 2036 C C . VAL A 1 253 ? 11.464 -4.499 -29.813 1.00 89.94 253 VAL A C 1
ATOM 2038 O O . VAL A 1 253 ? 11.997 -4.856 -30.863 1.00 89.94 253 VAL A O 1
ATOM 2041 N N . ASP A 1 254 ? 11.778 -3.385 -29.159 1.00 89.06 254 ASP A N 1
ATOM 2042 C CA . ASP A 1 254 ? 12.786 -2.430 -29.597 1.00 89.06 254 ASP A CA 1
ATOM 2043 C C . ASP A 1 254 ? 14.071 -2.703 -28.812 1.00 89.06 254 ASP A C 1
ATOM 2045 O O . ASP A 1 254 ? 14.166 -2.438 -27.606 1.00 89.06 254 ASP A O 1
ATOM 2049 N N . MET A 1 255 ? 15.079 -3.244 -29.492 1.00 85.00 255 MET A N 1
ATOM 2050 C CA . MET A 1 255 ? 16.415 -3.389 -28.921 1.00 85.00 255 MET A CA 1
ATOM 2051 C C . MET A 1 255 ? 17.232 -2.145 -29.219 1.00 85.00 255 MET A C 1
ATOM 2053 O O . MET A 1 255 ? 17.554 -1.872 -30.375 1.00 85.00 255 MET A O 1
ATOM 2057 N N . ASN A 1 256 ? 17.592 -1.404 -28.173 1.00 73.12 256 ASN A N 1
ATOM 2058 C CA . ASN A 1 256 ? 18.482 -0.262 -28.316 1.00 73.12 256 ASN A CA 1
ATOM 2059 C C . ASN A 1 256 ? 19.928 -0.772 -28.283 1.00 73.12 256 ASN A C 1
ATOM 2061 O O . ASN A 1 256 ? 20.569 -0.789 -27.231 1.00 73.12 256 ASN A O 1
ATOM 2065 N N . ASN A 1 257 ? 20.397 -1.299 -29.415 1.00 66.12 257 ASN A N 1
ATOM 2066 C CA . ASN A 1 257 ? 21.799 -1.644 -29.602 1.00 66.12 257 ASN A CA 1
ATOM 2067 C C . ASN A 1 257 ? 22.494 -0.454 -30.276 1.00 66.12 257 ASN A C 1
ATOM 2069 O O . ASN A 1 257 ? 21.925 0.136 -31.189 1.00 66.12 257 ASN A O 1
ATOM 2073 N N . GLU A 1 258 ? 23.703 -0.113 -29.826 1.00 61.12 258 GLU A N 1
ATOM 2074 C CA . GLU A 1 258 ? 24.446 1.121 -30.163 1.00 61.12 258 GLU A CA 1
ATOM 2075 C C . GLU A 1 258 ? 24.618 1.376 -31.679 1.00 61.12 258 GLU A C 1
ATOM 2077 O O . GLU A 1 258 ? 24.911 2.499 -32.077 1.00 61.12 258 GLU A O 1
ATOM 2082 N N . GLU A 1 259 ? 24.379 0.370 -32.525 1.00 56.38 259 GLU A N 1
ATOM 2083 C CA . GLU A 1 259 ? 24.585 0.416 -33.978 1.00 56.38 259 GLU A CA 1
ATOM 2084 C C . GLU A 1 259 ? 23.312 0.148 -34.813 1.00 56.38 259 GLU A C 1
ATOM 2086 O O . GLU A 1 259 ? 23.298 0.452 -36.004 1.00 56.38 259 GLU A O 1
ATOM 2091 N N . ALA A 1 260 ? 22.225 -0.387 -34.231 1.00 54.91 260 ALA A N 1
ATOM 2092 C CA . ALA A 1 260 ? 20.981 -0.659 -34.965 1.00 54.91 260 ALA A CA 1
ATOM 2093 C C . ALA A 1 260 ? 19.762 -0.841 -34.043 1.00 54.91 260 ALA A C 1
ATOM 2095 O O . ALA A 1 260 ? 19.781 -1.650 -33.112 1.00 54.91 260 ALA A O 1
ATOM 2096 N N . ILE A 1 261 ? 18.659 -0.159 -34.373 1.00 62.47 261 ILE A N 1
ATOM 2097 C CA . ILE A 1 261 ? 17.339 -0.402 -33.777 1.00 62.47 261 ILE A CA 1
ATOM 2098 C C . ILE A 1 261 ? 16.754 -1.643 -34.456 1.00 62.47 261 ILE A C 1
ATOM 2100 O O . ILE A 1 261 ? 16.309 -1.580 -35.601 1.00 62.47 261 ILE A O 1
ATOM 2104 N N . SER A 1 262 ? 16.775 -2.782 -33.766 1.00 69.62 262 SER A N 1
ATOM 2105 C CA . SER A 1 262 ? 16.090 -3.991 -34.240 1.00 69.62 262 SER A CA 1
ATOM 2106 C C . SER A 1 262 ? 14.676 -4.019 -33.669 1.00 69.62 262 SER A C 1
ATOM 2108 O O . SER A 1 262 ? 14.520 -4.076 -32.448 1.00 69.62 262 SER A O 1
ATOM 2110 N N . LEU A 1 263 ? 13.676 -3.952 -34.554 1.00 72.44 263 LEU A N 1
ATOM 2111 C CA . LEU A 1 263 ? 12.255 -4.071 -34.228 1.00 72.44 263 LEU A CA 1
ATOM 2112 C C . LEU A 1 263 ? 11.805 -5.505 -34.509 1.00 72.44 263 LEU A C 1
ATOM 2114 O O . LEU A 1 263 ? 11.845 -5.952 -35.655 1.00 72.44 263 LEU A O 1
ATOM 2118 N N . TYR A 1 264 ? 11.370 -6.223 -33.477 1.00 76.38 264 TYR A N 1
ATOM 2119 C CA . TYR A 1 264 ? 10.801 -7.562 -33.633 1.00 76.38 264 TYR A CA 1
ATOM 2120 C C . TYR A 1 264 ? 9.304 -7.536 -33.351 1.00 76.38 264 TYR A C 1
ATOM 2122 O O . TYR A 1 264 ? 8.900 -7.193 -32.242 1.00 76.38 264 TYR A O 1
ATOM 2130 N N . ASN A 1 265 ? 8.502 -7.961 -34.329 1.00 75.75 265 ASN A N 1
ATOM 2131 C CA . ASN A 1 265 ? 7.073 -8.196 -34.147 1.00 75.75 265 ASN A CA 1
ATOM 2132 C C . ASN A 1 265 ? 6.856 -9.659 -33.760 1.00 75.75 265 ASN A C 1
ATOM 2134 O O . ASN A 1 265 ? 7.100 -10.561 -34.563 1.00 75.75 265 ASN A O 1
ATOM 2138 N N . LEU A 1 266 ? 6.416 -9.901 -32.529 1.00 76.19 266 LEU A N 1
ATOM 2139 C CA . LEU A 1 266 ? 6.102 -11.234 -32.026 1.00 76.19 266 LEU A CA 1
ATOM 2140 C C . LEU A 1 266 ? 4.581 -11.377 -31.956 1.00 76.19 266 LEU A C 1
ATOM 2142 O O . LEU A 1 266 ? 3.903 -10.616 -31.267 1.00 76.19 266 LEU A O 1
ATOM 2146 N N . SER A 1 267 ? 4.058 -12.353 -32.697 1.00 66.06 267 SER A N 1
ATOM 2147 C CA . SER A 1 267 ? 2.621 -12.623 -32.816 1.00 66.06 267 SER A CA 1
ATOM 2148 C C . SER A 1 267 ? 2.028 -13.288 -31.577 1.00 66.06 267 SER A C 1
ATOM 2150 O O . SER A 1 267 ? 0.849 -13.122 -31.298 1.00 66.06 267 SER A O 1
ATOM 2152 N N . SER A 1 268 ? 2.825 -14.044 -30.821 1.00 68.00 268 SER A N 1
ATOM 2153 C CA . SER A 1 268 ? 2.403 -14.583 -29.534 1.00 68.00 268 SER A CA 1
ATOM 2154 C C . SER A 1 268 ? 3.618 -14.910 -28.679 1.00 68.00 268 SER A C 1
ATOM 2156 O O . SER A 1 268 ? 4.517 -15.644 -29.093 1.00 68.00 268 SER A O 1
ATOM 2158 N N . LEU A 1 269 ? 3.644 -14.356 -27.472 1.00 78.38 269 LEU A N 1
ATOM 2159 C CA . LEU A 1 269 ? 4.520 -14.820 -26.409 1.00 78.38 269 LEU A CA 1
ATOM 2160 C C . LEU A 1 269 ? 3.721 -15.770 -25.535 1.00 78.38 269 LEU A C 1
ATOM 2162 O O . LEU A 1 269 ? 2.583 -15.471 -25.190 1.00 78.38 269 LEU A O 1
ATOM 2166 N N . THR A 1 270 ? 4.316 -16.891 -25.142 1.00 75.88 270 THR A N 1
ATOM 2167 C CA . THR A 1 270 ? 3.642 -17.863 -24.278 1.00 75.88 270 THR A CA 1
ATOM 2168 C C . THR A 1 270 ? 4.241 -17.854 -22.881 1.00 75.88 270 THR A C 1
ATOM 2170 O O . THR A 1 270 ? 5.460 -17.978 -22.720 1.00 75.88 270 THR A O 1
ATOM 2173 N N . ALA A 1 271 ? 3.389 -17.801 -21.863 1.00 68.12 271 ALA A N 1
ATOM 2174 C CA . ALA A 1 271 ? 3.761 -18.090 -20.487 1.00 68.12 271 ALA A CA 1
ATOM 2175 C C . ALA A 1 271 ? 3.008 -19.345 -20.045 1.00 68.12 271 ALA A C 1
ATOM 2177 O O . ALA A 1 271 ? 1.786 -19.365 -20.022 1.00 68.12 271 ALA A O 1
ATOM 2178 N N . LYS A 1 272 ? 3.742 -20.403 -19.673 1.00 68.06 272 LYS A N 1
ATOM 2179 C CA . LYS A 1 272 ? 3.161 -21.674 -19.192 1.00 68.06 272 LYS A CA 1
ATOM 2180 C C . LYS A 1 272 ? 2.184 -22.362 -20.167 1.00 68.06 272 LYS A C 1
ATOM 2182 O O . LYS A 1 272 ? 1.349 -23.137 -19.724 1.00 68.06 272 LYS A O 1
ATOM 2187 N N . GLY A 1 273 ? 2.330 -22.120 -21.470 1.00 71.38 273 GLY A N 1
ATOM 2188 C CA . GLY A 1 273 ? 1.511 -22.739 -22.519 1.00 71.38 273 GLY A CA 1
ATOM 2189 C C . GLY A 1 273 ? 0.381 -21.856 -23.046 1.00 71.38 273 GLY A C 1
ATOM 2190 O O . GLY A 1 273 ? -0.071 -22.098 -24.159 1.00 71.38 273 GLY A O 1
ATOM 2191 N N . ASP A 1 274 ? 0.010 -20.798 -22.322 1.00 78.31 274 ASP A N 1
ATOM 2192 C CA . ASP A 1 274 ? -1.027 -19.857 -22.749 1.00 78.31 274 ASP A CA 1
ATOM 2193 C C . ASP A 1 274 ? -0.412 -18.590 -23.364 1.00 78.31 274 ASP A C 1
ATOM 2195 O O . ASP A 1 274 ? 0.675 -18.165 -22.937 1.00 78.31 274 ASP A O 1
ATOM 2199 N N . PRO A 1 275 ? -1.081 -17.969 -24.355 1.00 84.00 275 PRO A N 1
ATOM 2200 C CA . PRO A 1 275 ? -0.671 -16.675 -24.878 1.00 84.00 275 PRO A CA 1
ATOM 2201 C C . PRO A 1 275 ? -0.732 -15.615 -23.769 1.00 84.00 275 PRO A C 1
ATOM 2203 O O . PRO A 1 275 ? -1.682 -15.543 -22.985 1.00 84.00 275 PRO A O 1
ATOM 2206 N N . ILE A 1 276 ? 0.322 -14.808 -23.693 1.00 87.56 276 ILE A N 1
ATOM 2207 C CA . ILE A 1 276 ? 0.431 -13.681 -22.770 1.00 87.56 276 ILE A CA 1
ATOM 2208 C C . ILE A 1 276 ? -0.481 -12.567 -23.273 1.00 87.56 276 ILE A C 1
ATOM 2210 O O . ILE A 1 276 ? -0.338 -12.108 -24.405 1.00 87.56 276 ILE A O 1
ATOM 2214 N N . GLU A 1 277 ? -1.367 -12.098 -22.403 1.00 89.50 277 GLU A N 1
ATOM 2215 C CA . GLU A 1 277 ? -2.261 -10.971 -22.678 1.00 89.50 277 GLU A CA 1
ATOM 2216 C C . GLU A 1 277 ? -1.855 -9.733 -21.866 1.00 89.50 277 GLU A C 1
ATOM 2218 O O . GLU A 1 277 ? -1.027 -9.807 -20.954 1.00 89.50 277 GLU A O 1
ATOM 2223 N N . CYS A 1 278 ? -2.502 -8.588 -22.117 1.00 90.62 278 CYS A N 1
ATOM 2224 C CA . CYS A 1 278 ? -2.304 -7.363 -21.331 1.00 90.62 278 CYS A CA 1
ATOM 2225 C C . CYS A 1 278 ? -2.481 -7.569 -19.817 1.00 90.62 278 CYS A C 1
ATOM 2227 O O . CYS A 1 278 ? -1.811 -6.910 -19.025 1.00 90.62 278 CYS A O 1
ATOM 2229 N N . TRP A 1 279 ? -3.340 -8.505 -19.402 1.00 91.44 279 TRP A N 1
ATOM 2230 C CA . TRP A 1 279 ? -3.622 -8.802 -17.994 1.00 91.44 279 TRP A CA 1
ATOM 2231 C C . TRP A 1 279 ? -2.465 -9.498 -17.261 1.00 91.44 279 TRP A C 1
ATOM 2233 O O . TRP A 1 279 ? -2.403 -9.473 -16.025 1.00 91.44 279 TRP A O 1
ATOM 2243 N N . ASP A 1 280 ? -1.546 -10.117 -18.003 1.00 90.00 280 ASP A N 1
ATOM 2244 C CA . ASP A 1 280 ? -0.343 -10.752 -17.462 1.00 90.00 280 ASP A CA 1
ATOM 2245 C C . ASP A 1 280 ? 0.820 -9.767 -17.314 1.00 90.00 280 ASP A C 1
ATOM 2247 O O . ASP A 1 280 ? 1.732 -9.994 -16.511 1.00 90.00 280 ASP A O 1
ATOM 2251 N N . LEU A 1 281 ? 0.789 -8.666 -18.067 1.00 92.25 281 LEU A N 1
ATOM 2252 C CA . LEU A 1 281 ? 1.857 -7.677 -18.119 1.00 92.25 281 LEU A CA 1
ATOM 2253 C C . LEU A 1 281 ? 1.824 -6.779 -16.878 1.00 92.25 281 LEU A C 1
ATOM 2255 O O . LEU A 1 281 ? 0.866 -6.056 -16.627 1.00 92.25 281 LEU A O 1
ATOM 2259 N N . HIS A 1 282 ? 2.892 -6.822 -16.087 1.00 93.88 282 HIS A N 1
ATOM 2260 C CA . HIS A 1 282 ? 3.078 -5.973 -14.911 1.00 93.88 282 HIS A CA 1
ATOM 2261 C C . HIS A 1 282 ? 4.568 -5.805 -14.608 1.00 93.88 282 HIS A C 1
ATOM 2263 O O . HIS A 1 282 ? 5.408 -6.598 -15.041 1.00 93.88 282 HIS A O 1
ATOM 2269 N N . VAL A 1 283 ? 4.911 -4.786 -13.825 1.00 94.31 283 VAL A N 1
ATOM 2270 C CA . VAL A 1 283 ? 6.285 -4.590 -13.353 1.00 94.31 283 VAL A CA 1
ATOM 2271 C C . VAL A 1 283 ? 6.680 -5.752 -12.433 1.00 94.31 283 VAL A C 1
ATOM 2273 O O . VAL A 1 283 ? 6.036 -6.017 -11.421 1.00 94.31 283 VAL A O 1
ATOM 2276 N N . GLY A 1 284 ? 7.749 -6.457 -12.788 1.00 92.00 284 GLY A N 1
ATOM 2277 C CA . GLY A 1 284 ? 8.214 -7.685 -12.144 1.00 92.00 284 GLY A CA 1
ATOM 2278 C C . GLY A 1 284 ? 7.764 -8.973 -12.840 1.00 92.00 284 GLY A C 1
ATOM 2279 O O . GLY A 1 284 ? 8.198 -10.053 -12.433 1.00 92.00 284 GLY A O 1
ATOM 2280 N N . ALA A 1 285 ? 6.939 -8.892 -13.892 1.00 90.81 285 ALA A N 1
ATOM 2281 C CA . ALA A 1 285 ? 6.540 -10.063 -14.666 1.00 90.81 285 ALA A CA 1
ATOM 2282 C C . ALA A 1 285 ? 7.754 -10.700 -15.352 1.00 90.81 285 ALA A C 1
ATOM 2284 O O . ALA A 1 285 ? 8.558 -10.008 -15.979 1.00 90.81 285 ALA A O 1
ATOM 2285 N N . LYS A 1 286 ? 7.866 -12.027 -15.256 1.00 90.06 286 LYS A N 1
ATOM 2286 C CA . LYS A 1 286 ? 8.890 -12.815 -15.952 1.00 90.06 286 LYS A CA 1
ATOM 2287 C C . LYS A 1 286 ? 8.283 -13.437 -17.203 1.00 90.06 286 LYS A C 1
ATOM 2289 O O . LYS A 1 286 ? 7.288 -14.149 -17.100 1.00 90.06 286 LYS A O 1
ATOM 2294 N N . MET A 1 287 ? 8.906 -13.213 -18.350 1.00 88.94 287 MET A N 1
ATOM 2295 C CA . MET A 1 287 ? 8.493 -13.760 -19.643 1.00 88.94 287 MET A CA 1
ATOM 2296 C C . MET A 1 287 ? 9.711 -14.193 -20.453 1.00 88.94 287 MET A C 1
ATOM 2298 O O . MET A 1 287 ? 10.821 -13.738 -20.196 1.00 88.94 287 MET A O 1
ATOM 2302 N N . ASN A 1 288 ? 9.513 -15.062 -21.435 1.00 88.00 288 ASN A N 1
ATOM 2303 C CA . ASN A 1 288 ? 10.588 -15.480 -22.325 1.00 88.00 288 ASN A CA 1
ATOM 2304 C C . ASN A 1 288 ? 10.535 -14.635 -23.600 1.00 88.00 288 ASN A C 1
ATOM 2306 O O . ASN A 1 288 ? 9.576 -14.739 -24.357 1.00 88.00 288 ASN A O 1
ATOM 2310 N N . LEU A 1 289 ? 11.558 -13.814 -23.833 1.00 86.00 289 LEU A N 1
ATOM 2311 C CA . LEU A 1 289 ? 11.730 -13.023 -25.052 1.00 86.00 289 LEU A CA 1
ATOM 2312 C C . LEU A 1 289 ? 12.932 -13.572 -25.815 1.00 86.00 289 LEU A C 1
ATOM 2314 O O . LEU A 1 289 ? 14.023 -13.649 -25.256 1.00 86.00 289 LEU A O 1
ATOM 2318 N N . LEU A 1 290 ? 12.732 -13.984 -27.072 1.00 83.00 290 LEU A N 1
ATOM 2319 C CA . LEU A 1 290 ? 13.795 -14.505 -27.951 1.00 83.00 290 LEU A CA 1
ATOM 2320 C C . LEU A 1 290 ? 14.641 -15.623 -27.300 1.00 83.00 290 LEU A C 1
ATOM 2322 O O . LEU A 1 290 ? 15.864 -15.652 -27.401 1.00 83.00 290 LEU A O 1
ATOM 2326 N N . GLY A 1 291 ? 13.987 -16.530 -26.566 1.00 84.19 291 GLY A N 1
ATOM 2327 C CA . GLY A 1 291 ? 14.653 -17.635 -25.864 1.00 84.19 291 GLY A CA 1
ATOM 2328 C C . GLY A 1 291 ? 15.369 -17.244 -24.563 1.00 84.19 291 GLY A C 1
ATOM 2329 O O . GLY A 1 291 ? 15.969 -18.105 -23.922 1.00 84.19 291 GLY A O 1
ATOM 2330 N N . LYS A 1 292 ? 15.295 -15.977 -24.133 1.00 86.62 292 LYS A N 1
ATOM 2331 C CA . LYS A 1 292 ? 15.878 -15.486 -22.877 1.00 86.62 292 LYS A CA 1
ATOM 2332 C C . LYS A 1 292 ? 14.793 -15.120 -21.868 1.00 86.62 292 LYS A C 1
ATOM 2334 O O . LYS A 1 292 ? 13.822 -14.432 -22.188 1.00 86.62 292 LYS A O 1
ATOM 2339 N N . GLN A 1 293 ? 14.968 -15.551 -20.619 1.00 88.50 293 GLN A N 1
ATOM 2340 C CA . GLN A 1 293 ? 14.070 -15.157 -19.538 1.00 88.50 293 GLN A CA 1
ATOM 2341 C C . GLN A 1 293 ? 14.316 -13.691 -19.169 1.00 88.50 293 GLN A C 1
ATOM 2343 O O . GLN A 1 293 ? 15.379 -13.321 -18.680 1.00 88.50 293 GLN A O 1
ATOM 2348 N N . THR A 1 294 ? 13.301 -12.867 -19.382 1.00 89.94 294 THR A N 1
ATOM 2349 C CA . THR A 1 294 ? 13.337 -11.421 -19.202 1.00 89.94 294 THR A CA 1
ATOM 2350 C C . THR A 1 294 ? 12.335 -11.004 -18.131 1.00 89.94 294 THR A C 1
ATOM 2352 O O . THR A 1 294 ? 11.206 -11.494 -18.100 1.00 89.94 294 THR A O 1
ATOM 2355 N N . THR A 1 295 ? 12.738 -10.097 -17.238 1.00 92.56 295 THR A N 1
ATOM 2356 C CA . THR A 1 295 ? 11.849 -9.538 -16.207 1.00 92.56 295 THR A CA 1
ATOM 2357 C C . THR A 1 295 ? 11.489 -8.102 -16.557 1.00 92.56 295 THR A C 1
ATOM 2359 O O . THR A 1 295 ? 12.382 -7.269 -16.685 1.00 92.56 295 THR A O 1
ATOM 2362 N N . LEU A 1 296 ? 10.206 -7.770 -16.689 1.00 93.06 296 LEU A N 1
ATOM 2363 C CA . LEU A 1 296 ? 9.778 -6.386 -16.913 1.00 93.06 296 LEU A CA 1
ATOM 2364 C C . LEU A 1 296 ? 10.144 -5.542 -15.692 1.00 93.06 296 LEU A C 1
ATOM 2366 O O . LEU A 1 296 ? 9.701 -5.842 -14.589 1.00 93.06 296 LEU A O 1
ATOM 2370 N N . MET A 1 297 ? 10.966 -4.510 -15.854 1.00 92.62 297 MET A N 1
ATOM 2371 C CA . MET A 1 297 ? 11.525 -3.793 -14.701 1.00 92.62 297 MET A CA 1
ATOM 2372 C C . MET A 1 297 ? 10.848 -2.459 -14.448 1.00 92.62 297 MET A C 1
ATOM 2374 O O . MET A 1 297 ? 10.722 -2.041 -13.300 1.00 92.62 297 MET A O 1
ATOM 2378 N N . GLN A 1 298 ? 10.435 -1.785 -15.514 1.00 93.94 298 GLN A N 1
ATOM 2379 C CA . GLN A 1 298 ? 9.784 -0.487 -15.444 1.00 93.94 298 GLN A CA 1
ATOM 2380 C C . GLN A 1 298 ? 8.682 -0.420 -16.495 1.00 93.94 298 GLN A C 1
ATOM 2382 O O . GLN A 1 298 ? 8.768 -1.072 -17.534 1.00 93.94 298 GLN A O 1
ATOM 2387 N N . ALA A 1 299 ? 7.656 0.370 -16.216 1.00 95.19 299 ALA A N 1
ATOM 2388 C CA . ALA A 1 299 ? 6.586 0.685 -17.149 1.00 95.19 299 ALA A CA 1
ATOM 2389 C C . ALA A 1 299 ? 6.578 2.194 -17.389 1.00 95.19 299 ALA A C 1
ATOM 2391 O O . ALA A 1 299 ? 6.923 2.969 -16.492 1.00 95.19 299 ALA A O 1
ATOM 2392 N N . ASP A 1 300 ? 6.169 2.616 -18.580 1.00 94.25 300 ASP A N 1
ATOM 2393 C CA . ASP A 1 300 ? 5.966 4.036 -18.842 1.00 94.25 300 ASP A CA 1
ATOM 2394 C C . ASP A 1 300 ? 4.793 4.580 -18.009 1.00 94.25 300 ASP A C 1
ATOM 2396 O O . ASP A 1 300 ? 3.933 3.840 -17.516 1.00 94.25 300 ASP A O 1
ATOM 2400 N N . LEU A 1 301 ? 4.749 5.901 -17.829 1.00 93.06 301 LEU A N 1
ATOM 2401 C CA . LEU A 1 301 ? 3.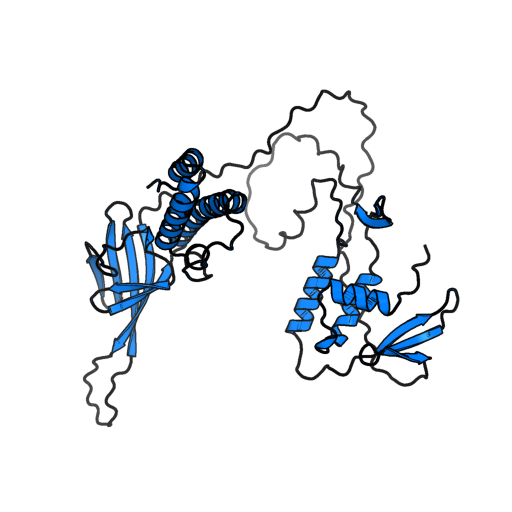713 6.566 -17.037 1.00 93.06 301 LEU A CA 1
ATOM 2402 C C . LEU A 1 301 ? 2.271 6.228 -17.481 1.00 93.06 301 LEU A C 1
ATOM 2404 O O . LEU A 1 301 ? 1.482 5.848 -16.612 1.00 93.06 301 LEU A O 1
ATOM 2408 N N . PRO A 1 302 ? 1.891 6.307 -18.778 1.00 93.12 302 PRO A N 1
ATOM 2409 C CA . PRO A 1 302 ? 0.542 5.928 -19.212 1.00 93.12 302 PRO A CA 1
ATOM 2410 C C . PRO A 1 302 ? 0.221 4.459 -18.915 1.00 93.12 302 PRO A C 1
ATOM 2412 O O . PRO A 1 302 ? -0.867 4.154 -18.435 1.00 93.12 302 PRO A O 1
ATOM 2415 N N . THR A 1 303 ? 1.185 3.560 -19.118 1.00 94.25 303 THR A N 1
ATOM 2416 C CA . THR A 1 303 ? 1.053 2.125 -18.827 1.00 94.25 303 THR A CA 1
ATOM 2417 C C . THR A 1 303 ? 0.858 1.875 -17.334 1.00 94.25 303 THR A C 1
ATOM 2419 O O . THR A 1 303 ? -0.022 1.119 -16.934 1.00 94.25 303 THR A O 1
ATOM 2422 N N . THR A 1 304 ? 1.624 2.566 -16.491 1.00 94.00 304 THR A N 1
ATOM 2423 C CA . THR A 1 304 ? 1.494 2.484 -15.031 1.00 94.00 304 THR A CA 1
ATOM 2424 C C . THR A 1 304 ? 0.121 2.971 -14.572 1.00 94.00 304 THR A C 1
ATOM 2426 O O . THR A 1 304 ? -0.518 2.318 -13.751 1.00 94.00 304 THR A O 1
ATOM 2429 N N . ASN A 1 305 ? -0.361 4.088 -15.123 1.00 92.88 305 ASN A N 1
ATOM 2430 C CA . ASN A 1 305 ? -1.682 4.628 -14.801 1.00 92.88 305 ASN A CA 1
ATOM 2431 C C . ASN A 1 305 ? -2.808 3.681 -15.233 1.00 92.88 305 ASN A C 1
ATOM 2433 O O . ASN A 1 305 ? -3.753 3.484 -14.472 1.00 92.88 305 ASN A O 1
ATOM 2437 N N . TRP A 1 306 ? -2.686 3.064 -16.411 1.00 92.88 306 TRP A N 1
ATOM 2438 C CA . TRP A 1 306 ? -3.622 2.048 -16.894 1.00 92.88 306 TRP A CA 1
ATOM 2439 C C . TRP A 1 306 ? -3.666 0.835 -15.952 1.00 92.88 306 TRP A C 1
ATOM 2441 O O . TRP A 1 306 ? -4.737 0.452 -15.477 1.00 92.88 306 TRP A O 1
ATOM 2451 N N . LEU A 1 307 ? -2.499 0.296 -15.577 1.00 92.94 307 LEU A N 1
ATOM 2452 C CA . LEU A 1 307 ? -2.398 -0.826 -14.637 1.00 92.94 307 LEU A CA 1
ATOM 2453 C C . LEU A 1 307 ? -3.010 -0.490 -13.272 1.00 92.94 307 LEU A C 1
ATOM 2455 O O . LEU A 1 307 ? -3.777 -1.282 -12.727 1.00 92.94 307 LEU A O 1
ATOM 2459 N N . GLU A 1 308 ? -2.708 0.686 -12.720 1.00 92.62 308 GLU A N 1
ATOM 2460 C CA . GLU A 1 308 ? -3.259 1.133 -11.436 1.00 92.62 308 GLU A CA 1
ATOM 2461 C C . GLU A 1 308 ? -4.773 1.375 -11.505 1.00 92.62 308 GLU A C 1
ATOM 2463 O O . GLU A 1 308 ? -5.496 1.038 -10.566 1.00 92.62 308 GLU A O 1
ATOM 2468 N N . TYR A 1 309 ? -5.287 1.904 -12.617 1.00 92.25 309 TYR A N 1
ATOM 2469 C CA . TYR A 1 309 ? -6.724 2.065 -12.827 1.00 92.25 309 TYR A CA 1
ATOM 2470 C C . TYR A 1 309 ? -7.449 0.712 -12.772 1.00 92.25 309 TYR A C 1
ATOM 2472 O O . TYR A 1 309 ? -8.366 0.529 -11.961 1.00 92.25 309 TYR A O 1
ATOM 2480 N N . HIS A 1 310 ? -7.001 -0.265 -13.567 1.00 91.50 310 HIS A N 1
ATOM 2481 C CA . HIS A 1 310 ? -7.613 -1.595 -13.586 1.00 91.50 310 HIS A CA 1
ATOM 2482 C C . HIS A 1 310 ? -7.419 -2.338 -12.262 1.00 91.50 310 HIS A C 1
ATOM 2484 O O . HIS A 1 310 ? -8.362 -2.966 -11.774 1.00 91.50 310 HIS A O 1
ATOM 2490 N N . ARG A 1 311 ? -6.252 -2.206 -11.622 1.00 92.50 311 ARG A N 1
ATOM 2491 C CA . ARG A 1 311 ? -5.995 -2.742 -10.279 1.00 92.50 311 ARG A CA 1
ATOM 2492 C C . ARG A 1 311 ? -7.007 -2.214 -9.272 1.00 92.50 311 ARG A C 1
ATOM 2494 O O . ARG A 1 311 ? -7.638 -3.008 -8.583 1.00 92.50 311 ARG A O 1
ATOM 2501 N N . ASN A 1 312 ? -7.184 -0.896 -9.186 1.00 92.12 312 ASN A N 1
ATOM 2502 C CA . ASN A 1 312 ? -8.090 -0.277 -8.217 1.00 92.12 312 ASN A CA 1
ATOM 2503 C C . ASN A 1 312 ? -9.551 -0.666 -8.473 1.00 92.12 312 ASN A C 1
ATOM 2505 O O . ASN A 1 312 ? -10.295 -0.954 -7.528 1.00 92.12 312 ASN A O 1
ATOM 2509 N N . ARG A 1 313 ? -9.954 -0.742 -9.750 1.00 91.44 313 ARG A N 1
ATOM 2510 C CA . ARG A 1 313 ? -11.280 -1.226 -10.156 1.00 91.44 313 ARG A CA 1
ATOM 2511 C C . ARG A 1 313 ? -11.519 -2.650 -9.659 1.00 91.44 313 ARG A C 1
ATOM 2513 O O . ARG A 1 313 ? -12.508 -2.905 -8.970 1.00 91.44 313 ARG A O 1
ATOM 2520 N N . LEU A 1 314 ? -10.601 -3.564 -9.965 1.00 92.19 314 LEU A N 1
ATOM 2521 C CA . LEU A 1 314 ? -10.713 -4.966 -9.574 1.00 92.19 314 LEU A CA 1
ATOM 2522 C C . LEU A 1 314 ? -10.618 -5.145 -8.050 1.00 92.19 314 LEU A C 1
ATOM 2524 O O . LEU A 1 314 ? -11.417 -5.875 -7.468 1.00 92.19 314 LEU A O 1
ATOM 2528 N N . GLN A 1 315 ? -9.722 -4.426 -7.376 1.00 92.38 315 GLN A N 1
ATOM 2529 C CA . GLN A 1 315 ? -9.586 -4.465 -5.919 1.00 92.38 315 GLN A CA 1
ATOM 2530 C C . GLN A 1 315 ? -10.877 -4.015 -5.222 1.00 92.38 315 GLN A C 1
ATOM 2532 O O . GLN A 1 315 ? -11.316 -4.655 -4.274 1.00 92.38 315 GLN A O 1
ATOM 2537 N N . THR A 1 316 ? -11.554 -2.987 -5.744 1.00 92.62 316 THR A N 1
ATOM 2538 C CA . THR A 1 316 ? -12.862 -2.552 -5.224 1.00 92.62 316 THR A CA 1
ATOM 2539 C C . THR A 1 316 ? -13.908 -3.670 -5.311 1.00 92.62 316 THR A C 1
ATOM 2541 O O . THR A 1 316 ? -14.718 -3.847 -4.396 1.00 92.62 316 THR A O 1
ATOM 2544 N N . VAL A 1 317 ? -13.902 -4.444 -6.402 1.00 93.31 317 VAL A N 1
ATOM 2545 C CA . VAL A 1 317 ? -14.793 -5.602 -6.567 1.00 93.31 317 VAL A CA 1
ATOM 2546 C C . VAL A 1 317 ? -14.416 -6.721 -5.599 1.00 93.31 317 VAL A C 1
ATOM 2548 O O . VAL A 1 317 ? -15.301 -7.242 -4.916 1.00 93.31 317 VAL A O 1
ATOM 2551 N N . LYS A 1 318 ? -13.123 -7.040 -5.485 1.00 92.62 318 LYS A N 1
ATOM 2552 C CA . LYS A 1 318 ? -12.590 -8.027 -4.539 1.00 92.62 318 LYS A CA 1
ATOM 2553 C C . LYS A 1 318 ? -12.993 -7.693 -3.101 1.00 92.62 318 LYS A C 1
ATOM 2555 O O . LYS A 1 318 ? -13.633 -8.512 -2.451 1.00 92.62 318 LYS A O 1
ATOM 2560 N N . ASP A 1 319 ? -12.730 -6.474 -2.636 1.00 91.44 319 ASP A N 1
ATOM 2561 C CA . ASP A 1 319 ? -13.074 -6.025 -1.282 1.00 91.44 319 ASP A CA 1
ATOM 2562 C C . ASP A 1 319 ? -14.589 -6.085 -1.030 1.00 91.44 319 ASP A C 1
ATOM 2564 O O . ASP A 1 319 ? -15.045 -6.403 0.071 1.00 91.44 319 ASP A O 1
ATOM 2568 N N . GLY A 1 320 ? -15.395 -5.779 -2.052 1.00 91.31 320 GLY A N 1
ATOM 2569 C CA . GLY A 1 320 ? -16.849 -5.914 -2.003 1.00 91.31 320 GLY A CA 1
ATOM 2570 C C . GLY A 1 320 ? -17.305 -7.366 -1.831 1.00 91.31 320 GLY A C 1
ATOM 2571 O O . GLY A 1 320 ? -18.188 -7.633 -1.011 1.00 91.31 320 GLY A O 1
ATOM 2572 N N . LEU A 1 321 ? -16.685 -8.295 -2.564 1.00 90.75 321 LEU A N 1
ATOM 2573 C CA . LEU A 1 321 ? -16.932 -9.734 -2.449 1.00 90.75 321 LEU A CA 1
ATOM 2574 C C . LEU A 1 321 ? -16.496 -10.270 -1.084 1.00 90.75 321 LEU A C 1
ATOM 2576 O O . LEU A 1 321 ? -17.268 -10.977 -0.441 1.00 90.75 321 LEU A O 1
ATOM 2580 N N . GLU A 1 322 ? -15.317 -9.884 -0.595 1.00 90.62 322 GLU A N 1
ATOM 2581 C CA . GLU A 1 322 ? -14.830 -10.281 0.728 1.00 90.62 322 GLU A CA 1
ATOM 2582 C C . GLU A 1 322 ? -15.767 -9.798 1.840 1.00 90.62 322 GLU A C 1
ATOM 2584 O O . GLU A 1 322 ? -16.151 -10.575 2.713 1.00 90.62 322 GLU A O 1
ATOM 2589 N N . LYS A 1 323 ? -16.207 -8.533 1.795 1.00 90.81 323 LYS A N 1
ATOM 2590 C CA . LYS A 1 323 ? -17.182 -7.990 2.758 1.00 90.81 323 LYS A CA 1
ATOM 2591 C C . LYS A 1 323 ? -18.520 -8.728 2.711 1.00 90.81 323 LYS A C 1
ATOM 2593 O O . LYS A 1 323 ? -19.154 -8.897 3.752 1.00 90.81 323 LYS A O 1
ATOM 2598 N N . ALA A 1 324 ? -18.969 -9.143 1.526 1.00 91.12 324 ALA A N 1
ATOM 2599 C CA . ALA A 1 324 ? -20.193 -9.925 1.380 1.00 91.12 324 ALA A CA 1
ATOM 2600 C C . ALA A 1 324 ? -20.029 -11.347 1.941 1.00 91.12 324 ALA A C 1
ATOM 2602 O O . ALA A 1 324 ? -20.924 -11.826 2.635 1.00 91.12 324 ALA A O 1
ATOM 2603 N N . LEU A 1 325 ? -18.885 -11.989 1.688 1.00 90.31 325 LEU A N 1
ATOM 2604 C CA . LEU A 1 325 ? -18.572 -13.343 2.148 1.00 90.31 325 LEU A CA 1
ATOM 2605 C C . LEU A 1 325 ? -18.369 -13.442 3.660 1.00 90.31 325 LEU A C 1
ATOM 2607 O O . LEU A 1 325 ? -18.824 -14.419 4.247 1.00 90.31 325 LEU A O 1
ATOM 2611 N N . ARG A 1 326 ? -17.795 -12.418 4.308 1.00 90.00 326 ARG A N 1
ATOM 2612 C CA . ARG A 1 326 ? -17.626 -12.369 5.778 1.00 90.00 326 ARG A CA 1
ATOM 2613 C C . ARG A 1 326 ? -18.930 -12.556 6.565 1.00 90.00 326 ARG A C 1
ATOM 2615 O O . ARG A 1 326 ? -18.880 -12.848 7.751 1.00 90.00 326 ARG A O 1
ATOM 2622 N N . LYS A 1 327 ? -20.096 -12.365 5.935 1.00 89.75 327 LYS A N 1
ATOM 2623 C CA . LYS A 1 327 ? -21.407 -12.604 6.564 1.00 89.75 327 LYS A CA 1
ATOM 2624 C C . LYS A 1 327 ? -21.785 -14.083 6.654 1.00 89.75 327 LYS A C 1
ATOM 2626 O O . LYS A 1 327 ? -22.654 -14.423 7.447 1.00 89.75 327 LYS A O 1
ATOM 2631 N N . TYR A 1 328 ? -21.198 -14.922 5.806 1.00 87.44 328 TYR A N 1
ATOM 2632 C CA . TYR A 1 328 ? -21.583 -16.323 5.629 1.00 87.44 328 TYR A CA 1
ATOM 2633 C C . TYR A 1 328 ? -20.464 -17.280 6.031 1.00 87.44 328 TYR A C 1
ATOM 2635 O O . TYR A 1 328 ? -20.747 -18.344 6.573 1.00 87.44 328 TYR A O 1
ATOM 2643 N N . ASP A 1 329 ? -19.208 -16.896 5.800 1.00 78.94 329 ASP A N 1
ATOM 2644 C CA . ASP A 1 329 ? -18.047 -17.679 6.204 1.00 78.94 329 ASP A CA 1
ATOM 2645 C C . ASP A 1 329 ? -17.305 -16.973 7.345 1.00 78.94 329 ASP A C 1
ATOM 2647 O O . ASP A 1 329 ? -16.733 -15.895 7.172 1.00 78.94 329 ASP A O 1
ATOM 2651 N N . MET A 1 330 ? -17.367 -17.582 8.531 1.00 56.84 330 MET A N 1
ATOM 2652 C CA . MET A 1 330 ? -16.668 -17.134 9.741 1.00 56.84 330 MET A CA 1
ATOM 2653 C C . MET A 1 330 ? -15.210 -17.616 9.769 1.00 56.84 330 MET A C 1
ATOM 2655 O O . MET A 1 330 ? -14.436 -17.175 10.618 1.00 56.84 330 MET A O 1
ATOM 2659 N N . ARG A 1 331 ? -14.818 -18.538 8.873 1.00 68.69 331 ARG A N 1
ATOM 2660 C CA . ARG A 1 331 ? -13.430 -18.991 8.755 1.00 68.69 331 ARG A CA 1
ATOM 2661 C C . ARG A 1 331 ? -12.655 -17.980 7.919 1.00 68.69 331 ARG A C 1
ATOM 2663 O O . ARG A 1 331 ? -13.174 -17.406 6.965 1.00 68.69 331 ARG A O 1
ATOM 2670 N N . HIS A 1 332 ? -11.394 -17.750 8.282 1.00 64.00 332 HIS A N 1
ATOM 2671 C CA . HIS A 1 332 ? -10.516 -16.901 7.486 1.00 64.00 332 HIS A CA 1
ATOM 2672 C C . HIS A 1 332 ? -10.490 -17.415 6.039 1.00 64.00 332 HIS A C 1
ATOM 2674 O O . HIS A 1 332 ? -10.200 -18.589 5.803 1.00 64.00 332 HIS A O 1
ATOM 2680 N N . LEU A 1 333 ? -10.814 -16.533 5.086 1.00 70.19 333 LEU A N 1
ATOM 2681 C CA . LEU A 1 333 ? -10.692 -16.804 3.653 1.00 70.19 333 LEU A CA 1
ATOM 2682 C C . LEU A 1 333 ? -9.314 -17.415 3.379 1.00 70.19 333 LEU A C 1
ATOM 2684 O O . LEU A 1 333 ? -8.307 -16.922 3.894 1.00 70.19 333 LEU A O 1
ATOM 2688 N N . THR A 1 334 ? -9.269 -18.488 2.586 1.00 71.88 334 THR A N 1
ATOM 2689 C CA . THR A 1 334 ? -8.026 -19.207 2.289 1.00 71.88 334 THR A CA 1
ATOM 2690 C C . THR A 1 334 ? -6.949 -18.230 1.824 1.00 71.88 334 THR A C 1
ATOM 2692 O O . THR A 1 334 ? -7.189 -17.433 0.917 1.00 71.88 334 THR A O 1
ATOM 2695 N N . THR A 1 335 ? -5.747 -18.318 2.398 1.00 65.94 335 THR A N 1
ATOM 2696 C CA . THR A 1 335 ? -4.614 -17.420 2.107 1.00 65.94 335 THR A CA 1
ATOM 2697 C C . THR A 1 335 ? -4.317 -17.297 0.607 1.00 65.94 335 THR A C 1
ATOM 2699 O O . THR A 1 335 ? -3.933 -16.235 0.132 1.00 65.94 335 THR A O 1
ATOM 2702 N N . ALA A 1 336 ? -4.575 -18.350 -0.175 1.00 61.41 336 ALA A N 1
ATOM 2703 C CA . ALA A 1 336 ? -4.427 -18.350 -1.633 1.00 61.41 336 ALA A CA 1
ATOM 2704 C C . ALA A 1 336 ? -5.358 -17.363 -2.373 1.00 61.41 336 ALA A C 1
ATOM 2706 O O . ALA A 1 336 ? -5.058 -16.954 -3.493 1.00 61.41 336 ALA A O 1
ATOM 2707 N N . VAL A 1 337 ? -6.486 -16.990 -1.766 1.00 66.94 337 VAL A N 1
ATOM 2708 C CA . VAL A 1 337 ? -7.488 -16.074 -2.332 1.00 66.94 337 VAL A CA 1
ATOM 2709 C C . VAL A 1 337 ? -7.239 -14.630 -1.876 1.00 66.94 337 VAL A C 1
ATOM 2711 O O . VAL A 1 337 ? -7.537 -13.677 -2.597 1.00 66.94 337 VAL A O 1
ATOM 2714 N N . THR A 1 338 ? -6.638 -14.451 -0.699 1.00 66.12 338 THR A N 1
ATOM 2715 C CA . THR A 1 338 ? -6.353 -13.130 -0.123 1.00 66.12 338 THR A CA 1
ATOM 2716 C C . THR A 1 338 ? -4.972 -12.594 -0.507 1.00 66.12 338 THR A C 1
ATOM 2718 O O . THR A 1 338 ? -4.820 -11.378 -0.624 1.00 66.12 338 THR A O 1
ATOM 2721 N N . PHE A 1 339 ? -3.992 -13.462 -0.785 1.00 72.62 339 PHE A N 1
ATOM 2722 C CA . PHE A 1 339 ? -2.613 -13.072 -1.090 1.00 72.62 339 PHE A CA 1
ATOM 2723 C C . PHE A 1 339 ? -2.502 -12.208 -2.353 1.00 72.62 339 PHE A C 1
ATOM 2725 O O . PHE A 1 339 ? -2.838 -12.647 -3.449 1.00 72.62 339 PHE A O 1
ATOM 2732 N N . GLN A 1 340 ? -1.981 -10.989 -2.238 1.00 68.88 340 GLN A N 1
ATOM 2733 C CA . GLN A 1 340 ? -1.696 -10.162 -3.410 1.00 68.88 340 GLN A CA 1
ATOM 2734 C C . GLN A 1 340 ? -0.432 -10.672 -4.112 1.00 68.88 340 GLN A C 1
ATOM 2736 O O . GLN A 1 340 ? 0.675 -10.558 -3.592 1.00 68.88 340 GLN A O 1
ATOM 2741 N N . LYS A 1 341 ? -0.595 -11.242 -5.310 1.00 65.38 341 LYS A N 1
ATOM 2742 C CA . LYS A 1 341 ? 0.523 -11.678 -6.149 1.00 65.38 341 LYS A CA 1
ATOM 2743 C C . LYS A 1 341 ? 1.062 -10.489 -6.949 1.00 65.38 341 LYS A C 1
ATOM 2745 O O . LYS A 1 341 ? 0.399 -10.002 -7.865 1.00 65.38 341 LYS A O 1
ATOM 2750 N N . GLY A 1 342 ? 2.267 -10.043 -6.612 1.00 62.22 342 GLY A N 1
ATOM 2751 C CA . GLY A 1 342 ? 2.936 -8.947 -7.307 1.00 62.22 342 GLY A CA 1
ATOM 2752 C C . GLY A 1 342 ? 3.947 -8.215 -6.434 1.00 62.22 342 GLY A C 1
ATOM 2753 O O . GLY A 1 342 ? 4.155 -8.561 -5.272 1.00 62.22 342 GLY A O 1
ATOM 2754 N N . SER A 1 343 ? 4.573 -7.196 -7.011 1.00 67.31 343 SER A N 1
ATOM 2755 C CA . SER A 1 343 ? 5.426 -6.260 -6.281 1.00 67.31 343 SER A CA 1
ATOM 2756 C C . SER A 1 343 ? 4.583 -5.156 -5.632 1.00 67.31 343 SER A C 1
ATOM 2758 O O . SER A 1 343 ? 3.567 -4.739 -6.186 1.00 67.31 343 SER A O 1
ATOM 2760 N N . SER A 1 344 ? 5.032 -4.640 -4.481 1.00 75.56 344 SER A N 1
ATOM 2761 C CA . SER A 1 344 ? 4.456 -3.441 -3.837 1.00 75.56 344 SER A CA 1
ATOM 2762 C C . SER A 1 344 ? 4.649 -2.168 -4.684 1.00 75.56 344 SER A C 1
ATOM 2764 O O . SER A 1 344 ? 4.033 -1.131 -4.445 1.00 75.56 344 SER A O 1
ATOM 2766 N N . VAL A 1 345 ? 5.500 -2.247 -5.710 1.00 84.56 345 VAL A N 1
ATOM 2767 C CA . VAL A 1 345 ? 5.752 -1.168 -6.667 1.00 84.56 345 VAL A CA 1
ATOM 2768 C C . VAL A 1 345 ? 4.493 -0.867 -7.495 1.00 84.56 345 VAL A C 1
ATOM 2770 O O . VAL A 1 345 ? 3.702 -1.759 -7.813 1.00 84.56 345 VAL A O 1
ATOM 2773 N N . LYS A 1 346 ? 4.314 0.407 -7.865 1.00 86.38 346 LYS A N 1
ATOM 2774 C CA . LYS A 1 346 ? 3.222 0.852 -8.746 1.00 86.38 346 LYS A CA 1
ATOM 2775 C C . LYS A 1 346 ? 3.247 0.087 -10.071 1.00 86.38 346 LYS A C 1
ATOM 2777 O O . LYS A 1 346 ? 4.307 -0.077 -10.669 1.00 86.38 346 LYS A O 1
ATOM 2782 N N . GLY A 1 347 ? 2.089 -0.401 -10.509 1.00 84.94 347 GLY A N 1
ATOM 2783 C CA . GLY A 1 347 ? 1.975 -1.252 -11.698 1.00 84.94 347 GLY A CA 1
ATOM 2784 C C . GLY A 1 347 ? 2.590 -2.650 -11.539 1.00 84.94 347 GLY A C 1
ATOM 2785 O O . GLY A 1 347 ? 2.759 -3.357 -12.527 1.00 84.94 347 GLY A O 1
ATOM 2786 N N . GLY A 1 348 ? 2.943 -3.067 -10.317 1.00 87.88 348 GLY A N 1
ATOM 2787 C CA . GLY A 1 348 ? 3.556 -4.369 -10.037 1.00 87.88 348 GLY A CA 1
ATOM 2788 C C . GLY A 1 348 ? 2.576 -5.49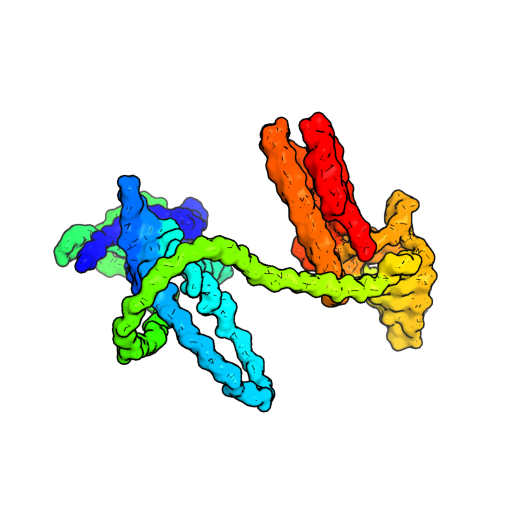3 -9.698 1.00 87.88 348 GLY A C 1
ATOM 2789 O O . GLY A 1 348 ? 3.002 -6.606 -9.395 1.00 87.88 348 GLY A O 1
ATOM 2790 N N . THR A 1 349 ? 1.269 -5.224 -9.701 1.00 89.12 349 THR A N 1
ATOM 2791 C CA . THR A 1 349 ? 0.240 -6.226 -9.382 1.00 89.12 349 THR A CA 1
ATOM 2792 C C . THR A 1 349 ? -0.196 -6.961 -10.640 1.00 89.12 349 THR A C 1
ATOM 2794 O O . THR A 1 349 ? -0.557 -6.328 -11.627 1.00 89.12 349 THR A O 1
ATOM 2797 N N . SER A 1 350 ? -0.207 -8.294 -10.592 1.00 90.69 350 SER A N 1
ATOM 2798 C CA . SER A 1 350 ? -0.719 -9.106 -11.698 1.00 90.69 350 SER A CA 1
ATOM 2799 C C . SER A 1 350 ? -2.244 -8.999 -11.760 1.00 90.69 350 SER A C 1
ATOM 2801 O O . SER A 1 350 ? -2.942 -9.476 -10.860 1.00 90.69 350 SER A O 1
ATOM 2803 N N . LEU A 1 351 ? -2.762 -8.377 -12.823 1.00 92.38 351 LEU A N 1
ATOM 2804 C CA . LEU A 1 351 ? -4.203 -8.204 -13.016 1.00 92.38 351 LEU A CA 1
ATOM 2805 C C . LEU A 1 351 ? -4.895 -9.554 -13.226 1.00 92.38 351 LEU A C 1
ATOM 2807 O O . LEU A 1 351 ? -5.918 -9.799 -12.588 1.00 92.38 351 LEU A O 1
ATOM 2811 N N . ARG A 1 352 ? -4.299 -10.468 -14.008 1.00 91.19 352 ARG A N 1
ATOM 2812 C CA . ARG A 1 352 ? -4.830 -11.828 -14.196 1.00 91.19 352 ARG A CA 1
ATOM 2813 C C . ARG A 1 352 ? -4.971 -12.584 -12.874 1.00 91.19 352 ARG A C 1
ATOM 2815 O O . ARG A 1 352 ? -6.029 -13.139 -12.597 1.00 91.19 352 ARG A O 1
ATOM 2822 N N . ALA A 1 353 ? -3.958 -12.537 -12.007 1.00 90.06 353 ALA A N 1
ATOM 2823 C CA . ALA A 1 353 ? -4.039 -13.186 -10.697 1.00 90.06 353 ALA A CA 1
ATOM 2824 C C . ALA A 1 353 ? -5.166 -12.605 -9.824 1.00 90.06 353 ALA A C 1
ATOM 2826 O O . ALA A 1 353 ? -5.820 -13.333 -9.080 1.00 90.06 353 ALA A O 1
ATOM 2827 N N . LEU A 1 354 ? -5.406 -11.295 -9.916 1.00 91.06 354 LEU A N 1
ATOM 2828 C CA . LEU A 1 354 ? -6.492 -10.628 -9.201 1.00 91.06 354 LEU A CA 1
ATOM 2829 C C . LEU A 1 354 ? -7.864 -11.040 -9.774 1.00 91.06 354 LEU A C 1
ATOM 2831 O O . LEU A 1 354 ? -8.790 -11.304 -9.008 1.00 91.06 354 LEU A O 1
ATOM 2835 N N . MET A 1 355 ? -7.987 -11.170 -11.097 1.00 91.69 355 MET A N 1
ATOM 2836 C CA . MET A 1 355 ? -9.197 -11.683 -11.754 1.00 91.69 355 MET A CA 1
ATOM 2837 C C . MET A 1 355 ? -9.506 -13.123 -11.329 1.00 91.69 355 MET A C 1
ATOM 2839 O O . MET A 1 355 ? -10.616 -13.392 -10.880 1.00 91.69 355 MET A O 1
ATOM 2843 N N . GLU A 1 356 ? -8.512 -14.017 -11.332 1.00 91.56 356 GLU A N 1
ATOM 2844 C CA . GLU A 1 356 ? -8.671 -15.396 -10.845 1.00 91.56 356 GLU A CA 1
ATOM 2845 C C . GLU A 1 356 ? -9.129 -15.449 -9.377 1.00 91.56 356 GLU A C 1
ATOM 2847 O O . GLU A 1 356 ? -9.931 -16.301 -8.986 1.00 91.56 356 GLU A O 1
ATOM 2852 N N . GLN A 1 357 ? -8.629 -14.539 -8.534 1.00 91.19 357 GLN A N 1
ATOM 2853 C CA . GLN A 1 357 ? -9.077 -14.424 -7.143 1.00 91.19 357 GLN A CA 1
ATOM 2854 C C . GLN A 1 357 ? -10.530 -13.968 -7.047 1.00 91.19 357 GLN A C 1
ATOM 2856 O O . GLN A 1 357 ? -11.286 -14.515 -6.245 1.00 91.19 357 GLN A O 1
ATOM 2861 N N . ILE A 1 358 ? -10.927 -12.986 -7.859 1.00 92.38 358 ILE A N 1
ATOM 2862 C CA . ILE A 1 358 ? -12.312 -12.518 -7.936 1.00 92.38 358 ILE A CA 1
ATOM 2863 C C . ILE A 1 358 ? -13.232 -13.648 -8.390 1.00 92.38 358 ILE A C 1
ATOM 2865 O O . ILE A 1 358 ? -14.287 -13.825 -7.785 1.00 92.38 358 ILE A O 1
ATOM 2869 N N . ASP A 1 359 ? -12.841 -14.431 -9.394 1.00 92.06 359 ASP A N 1
ATOM 2870 C CA . ASP A 1 359 ? -13.642 -15.555 -9.877 1.00 92.06 359 ASP A CA 1
ATOM 2871 C C . ASP A 1 359 ? -13.816 -16.625 -8.794 1.00 92.06 359 ASP A C 1
ATOM 2873 O O . ASP A 1 359 ? -14.945 -17.039 -8.528 1.00 92.06 359 ASP A O 1
ATOM 2877 N N . LYS A 1 360 ? -12.751 -16.974 -8.062 1.00 92.12 360 LYS A N 1
ATOM 2878 C CA . LYS A 1 360 ? -12.838 -17.888 -6.907 1.00 92.12 360 LYS A CA 1
ATOM 2879 C C . LYS A 1 360 ? -13.750 -17.347 -5.802 1.00 92.12 360 LYS A C 1
ATOM 2881 O O . LYS A 1 360 ? -14.606 -18.072 -5.295 1.00 92.12 360 LYS A O 1
ATOM 2886 N N . LEU A 1 361 ? -13.617 -16.068 -5.435 1.00 91.06 361 LEU A N 1
ATOM 2887 C CA . LEU A 1 361 ? -14.503 -15.427 -4.450 1.00 91.06 361 LEU A CA 1
ATOM 2888 C C . LEU A 1 361 ? -15.955 -15.401 -4.936 1.00 91.06 361 LEU A C 1
ATOM 2890 O O . LEU A 1 361 ? -16.881 -15.609 -4.152 1.00 91.06 361 LEU A O 1
ATOM 2894 N N . ARG A 1 362 ? -16.168 -15.167 -6.232 1.00 92.19 362 ARG A N 1
ATOM 2895 C CA . ARG A 1 362 ? -17.491 -15.183 -6.849 1.00 92.19 362 ARG A CA 1
ATOM 2896 C C . ARG A 1 362 ? -18.104 -16.574 -6.785 1.00 92.19 362 ARG A C 1
ATOM 2898 O O . ARG A 1 362 ? -19.264 -16.677 -6.402 1.00 92.19 362 ARG A O 1
ATOM 2905 N N . GLU A 1 363 ? -17.357 -17.622 -7.117 1.00 92.31 363 GLU A N 1
ATOM 2906 C CA . GLU A 1 363 ? -17.812 -19.013 -7.009 1.00 92.31 363 GLU A CA 1
ATOM 2907 C C . GLU A 1 363 ? -18.180 -19.376 -5.570 1.00 92.31 363 GLU A C 1
ATOM 2909 O O . GLU A 1 363 ? -19.227 -19.975 -5.327 1.00 92.31 363 GLU A O 1
ATOM 2914 N N . MET A 1 364 ? -17.371 -18.954 -4.594 1.00 90.94 364 MET A N 1
ATOM 2915 C CA . MET A 1 364 ? -17.690 -19.135 -3.176 1.00 90.94 364 MET A CA 1
ATOM 2916 C C . MET A 1 364 ? -18.975 -18.401 -2.785 1.00 90.94 364 MET A C 1
ATOM 2918 O O . MET A 1 364 ? -19.830 -18.970 -2.111 1.00 90.94 364 MET A O 1
ATOM 2922 N N . LEU A 1 365 ? -19.144 -17.153 -3.227 1.00 90.88 365 LEU A N 1
ATOM 2923 C CA . LEU A 1 365 ? -20.328 -16.359 -2.913 1.00 90.88 365 LEU A CA 1
ATOM 2924 C C . LEU A 1 365 ? -21.576 -16.876 -3.631 1.00 90.88 365 LEU A C 1
ATOM 2926 O O . LEU A 1 365 ? -22.668 -16.792 -3.075 1.00 90.88 365 LEU A O 1
ATOM 2930 N N . ALA A 1 366 ? -21.428 -17.441 -4.830 1.00 93.00 366 ALA A N 1
ATOM 2931 C CA . ALA A 1 366 ? -22.524 -18.010 -5.603 1.00 93.00 366 ALA A CA 1
ATOM 2932 C C . ALA A 1 366 ? -23.194 -19.188 -4.882 1.00 93.00 366 ALA A C 1
ATOM 2934 O O . ALA A 1 366 ? -24.405 -19.349 -5.010 1.00 93.00 366 ALA A O 1
ATOM 2935 N N . LYS A 1 367 ? -22.444 -19.938 -4.058 1.00 92.75 367 LYS A N 1
ATOM 2936 C CA . LYS A 1 367 ? -22.990 -21.006 -3.200 1.00 92.75 367 LYS A CA 1
ATOM 2937 C C . LYS A 1 367 ? -23.997 -20.486 -2.172 1.00 92.75 367 LYS A C 1
ATOM 2939 O O . LYS A 1 367 ? -24.944 -21.190 -1.847 1.00 92.75 367 LYS A O 1
ATOM 2944 N N . TYR A 1 368 ? -23.801 -19.265 -1.673 1.00 92.50 368 TYR A N 1
ATOM 2945 C CA . TYR A 1 368 ? -24.667 -18.659 -0.656 1.00 92.50 368 TYR A CA 1
ATOM 2946 C C . TYR A 1 368 ? -25.710 -17.706 -1.253 1.00 92.50 368 TYR A C 1
ATOM 2948 O O . TYR A 1 368 ? -26.847 -17.657 -0.789 1.00 92.50 368 TYR A O 1
ATOM 2956 N N . ARG A 1 369 ? -25.333 -16.906 -2.262 1.00 93.25 369 ARG A N 1
ATOM 2957 C CA . ARG A 1 369 ? -26.185 -15.864 -2.852 1.00 93.25 369 ARG A CA 1
ATOM 2958 C C . ARG A 1 369 ? -25.867 -15.616 -4.339 1.00 93.25 369 ARG A C 1
ATOM 2960 O O . ARG A 1 369 ? -25.176 -14.642 -4.668 1.00 93.25 369 ARG A O 1
ATOM 2967 N N . PRO A 1 370 ? -26.419 -16.429 -5.258 1.00 91.94 370 PRO A N 1
ATOM 2968 C CA . PRO A 1 370 ? -26.077 -16.388 -6.684 1.00 91.94 370 PRO A CA 1
ATOM 2969 C C . PRO A 1 370 ? -26.411 -15.049 -7.358 1.00 91.94 370 PRO A C 1
ATOM 2971 O O . PRO A 1 370 ? -25.632 -14.555 -8.170 1.00 91.94 370 PRO A O 1
ATOM 2974 N N . GLU A 1 371 ? -27.504 -14.387 -6.970 1.00 92.06 371 GLU A N 1
ATOM 2975 C CA . GLU A 1 371 ? -27.886 -13.088 -7.548 1.00 92.06 371 GLU A CA 1
ATOM 2976 C C . GLU A 1 371 ? -26.860 -11.980 -7.278 1.00 92.06 371 GLU A C 1
ATOM 2978 O O . GLU A 1 371 ? -26.617 -11.100 -8.107 1.00 92.06 371 GLU A O 1
ATOM 2983 N N . LEU A 1 372 ? -26.264 -11.997 -6.086 1.00 89.81 372 LEU A N 1
ATOM 2984 C CA . LEU A 1 372 ? -25.306 -10.982 -5.670 1.00 89.81 372 LEU A CA 1
ATOM 2985 C C . LEU A 1 372 ? -23.940 -11.252 -6.312 1.00 89.81 372 LEU A C 1
ATOM 2987 O O . LEU A 1 372 ? -23.295 -10.313 -6.775 1.00 89.81 372 LEU A O 1
ATOM 2991 N N . ALA A 1 373 ? -23.566 -12.527 -6.451 1.00 89.25 373 ALA A N 1
ATOM 2992 C CA . ALA A 1 373 ? -22.424 -12.947 -7.257 1.00 89.25 373 ALA A CA 1
ATOM 2993 C C . ALA A 1 373 ? -22.569 -12.511 -8.731 1.00 89.25 373 ALA A C 1
ATOM 2995 O O . ALA A 1 373 ? -21.630 -11.949 -9.293 1.00 89.25 373 ALA A O 1
ATOM 2996 N N . ALA A 1 374 ? -23.758 -12.652 -9.330 1.00 90.06 374 ALA A N 1
ATOM 2997 C CA . ALA A 1 374 ? -24.034 -12.192 -10.695 1.00 90.06 374 ALA A CA 1
ATOM 2998 C C . ALA A 1 374 ? -23.916 -10.662 -10.847 1.00 90.06 374 ALA A C 1
ATOM 3000 O O . ALA A 1 374 ? -23.407 -10.168 -11.854 1.00 90.06 374 ALA A O 1
ATOM 3001 N N . LYS A 1 375 ? -24.325 -9.886 -9.832 1.00 91.25 375 LYS A N 1
ATOM 3002 C CA . LYS A 1 375 ? -24.125 -8.423 -9.814 1.00 91.25 375 LYS A CA 1
ATOM 3003 C C . LYS A 1 375 ? -22.648 -8.038 -9.795 1.00 91.25 375 LYS A C 1
ATOM 3005 O O . LYS A 1 375 ? -22.273 -7.068 -10.448 1.00 91.25 375 LYS A O 1
ATOM 3010 N N . PHE A 1 376 ? -21.822 -8.770 -9.050 1.00 88.31 376 PHE A N 1
ATOM 3011 C CA . PHE A 1 376 ? -20.378 -8.541 -9.044 1.00 88.31 376 PHE A CA 1
ATOM 3012 C C . PHE A 1 376 ? -19.708 -9.015 -10.334 1.00 88.31 376 PHE A C 1
ATOM 3014 O O . PHE A 1 376 ? -18.797 -8.338 -10.793 1.00 88.31 376 PHE A O 1
ATOM 3021 N N . ALA A 1 377 ? -20.204 -10.077 -10.978 1.00 87.12 377 ALA A N 1
ATOM 3022 C CA . ALA A 1 377 ? -19.716 -10.512 -12.289 1.00 87.12 377 ALA A CA 1
ATOM 3023 C C . ALA A 1 377 ? -19.825 -9.396 -13.340 1.00 87.12 377 ALA A C 1
ATOM 3025 O O . ALA A 1 377 ? -18.852 -9.098 -14.019 1.00 87.12 377 ALA A O 1
ATOM 3026 N N . LYS A 1 378 ? -20.969 -8.698 -13.388 1.00 87.00 378 LYS A N 1
ATOM 3027 C CA . LYS A 1 378 ? -21.175 -7.544 -14.283 1.00 87.00 378 LYS A CA 1
ATOM 3028 C C . LYS A 1 378 ? -20.261 -6.349 -13.991 1.00 87.00 378 LYS A C 1
ATOM 3030 O O . LYS A 1 378 ? -20.116 -5.484 -14.835 1.00 87.00 378 LYS A O 1
ATOM 3035 N N . LYS A 1 379 ? -19.710 -6.253 -12.778 1.00 85.38 379 LYS A N 1
ATOM 3036 C CA . LYS A 1 379 ? -18.758 -5.195 -12.397 1.00 85.38 379 LYS A CA 1
ATOM 3037 C C . LYS A 1 379 ? -17.305 -5.607 -12.608 1.00 85.38 379 LYS A C 1
ATOM 3039 O O . LYS A 1 379 ? -16.443 -4.742 -12.704 1.00 85.38 379 LYS A O 1
ATOM 3044 N N . ALA A 1 380 ? -17.042 -6.910 -12.582 1.00 82.62 380 ALA A N 1
ATOM 3045 C CA . ALA A 1 380 ? -15.724 -7.493 -12.783 1.00 82.62 380 ALA A CA 1
ATOM 3046 C C . ALA A 1 380 ? -15.401 -7.713 -14.263 1.00 82.62 380 ALA A C 1
ATOM 3048 O O . ALA A 1 380 ? -14.230 -7.902 -14.580 1.00 82.62 380 ALA A O 1
ATOM 3049 N N . SER A 1 381 ? -16.412 -7.716 -15.144 1.00 78.94 381 SER A N 1
ATOM 3050 C CA . SER A 1 381 ? -16.203 -7.914 -16.574 1.00 78.94 381 SER A CA 1
ATOM 3051 C C . SER A 1 381 ? -15.177 -6.907 -17.095 1.00 78.94 381 SER A C 1
ATOM 3053 O O . SER A 1 381 ? -15.297 -5.712 -16.800 1.00 78.94 381 SER A O 1
ATOM 3055 N N . PRO A 1 382 ? -14.151 -7.372 -17.822 1.00 67.38 382 PRO A N 1
ATOM 3056 C CA . PRO A 1 382 ? -13.211 -6.474 -18.454 1.00 67.38 382 PRO A CA 1
ATOM 3057 C C . PRO A 1 382 ? -13.968 -5.684 -19.521 1.00 67.38 382 PRO A C 1
ATOM 3059 O O . PRO A 1 382 ? -14.338 -6.232 -20.553 1.00 67.38 382 PRO A O 1
ATOM 3062 N N . ASP A 1 383 ? -14.238 -4.409 -19.246 1.00 62.12 383 ASP A N 1
ATOM 3063 C CA . ASP A 1 383 ? -14.450 -3.456 -20.333 1.00 62.12 383 ASP A CA 1
ATOM 3064 C C . ASP A 1 383 ? -13.102 -3.340 -21.066 1.00 62.12 383 ASP A C 1
ATOM 3066 O O . ASP A 1 383 ? -12.111 -3.046 -20.373 1.00 62.12 383 ASP A O 1
ATOM 3070 N N . PRO A 1 384 ? -13.044 -3.675 -22.370 1.00 46.44 384 PRO A N 1
ATOM 3071 C CA . PRO A 1 384 ? -11.831 -3.572 -23.174 1.00 46.44 384 PRO A CA 1
ATOM 3072 C C . PRO A 1 384 ? -11.332 -2.130 -23.290 1.00 46.44 384 PRO A C 1
ATOM 3074 O O . PRO A 1 384 ? -12.172 -1.198 -23.262 1.00 46.44 384 PRO A O 1
#

Secondary structure (DSSP, 8-state):
--PPPPPHHHHHHHHHHTT--GGGT-GGGHHHHHHHHH----TT-EEEE-TTS-EEEE-----PPPPP-----------------SSSSSSSSS--EESS-TTHHHHHHHHHHHHHT--TT-----EEEEEESSSS-EEEEEETTT--EEE--S----B----TTTS------PPP----------PPPP------------------EEEEEEEEEEE-------SS------EEEEEEEEEEETTT--EEEEEEETTEEEEEEES--EETTEEP-TTT--TT-EEEETTEEEE--EE-HHHHHHHHHHHHHHHHHHHHHHHHHTTT--SPPPHHHH---B-SSTT-B-HHHHHHHHHHHHHHHHHH-HHHHHHHHHHHS---

Radius of gyration: 31.61 Å; chains: 1; bounding box: 84×67×81 Å

pLDDT: mean 76.49, std 19.4, range [30.67, 96.5]

Foldseek 3Di:
DDDDWDDPVQLVVQCVVLVNDVVVLSLLLSQLSVLVSVPDQDPPWDWDADPVRQTKIWRPPQPPPDPPPDDDDDDDDDDDDDDDDPPPPDPHDDRDIGSDRPCSVVSSVVSVVCVVVDDPPPSQAQWEWTFCDDDPTFIWIAGSNPRDIGGDDPDPDPYSHDDPVPRDDDPPPPDDPPPDDDDDDDDDDDDDPDDPDDPPPPPPLPPQKWKFKWKDWDFPPDPPPPDDDDPGSDTDIWIWMWIAGQVQRWIWIFTPDVPDTDTDIDNFFDDPRDGDHLLQDFAQRWGQDPNDTIGGHDTDPSNLVVLVVLVVLLVVLLVVLVVLCVVPDVDPDPCQLVDFPFDPDRRTGRRVSSLVSSVVSLVVVCVVPVVVSVVSVVSSDDPD

Organism: NCBI:txid36881